Protein AF-0000000073462952 (afdb_homodimer)

Radius of gyration: 25.29 Å; Cα contacts (8 Å, |Δi|>4): 1232; chains: 2; bounding box: 55×72×60 Å

InterPro domains:
  IPR002347 Short-chain dehydrogenase/reductase SDR [PF00106] (3-152)
  IPR002347 Short-chain dehydrogenase/reductase SDR [PF00106] (192-238)
  IPR002347 Short-chain dehydrogenase/reductase SDR [PR00080] (93-104)
  IPR002347 Short-chain dehydrogenase/reductase SDR [PR00080] (138-146)
  IPR002347 Short-chain dehydrogenase/reductase SDR [PR00080] (196-215)
  IPR002347 Short-chain dehydrogenase/reductase SDR [PR00081] (3-20)
  IPR002347 Short-chain dehydrogenase/reductase SDR [PR00081] (93-104)
  IPR002347 Short-chain dehydrogenase/reductase SDR [PR00081] (132-148)
  IPR002347 Short-chain dehydrogenase/reductase SDR [PR00081] (196-215)
  IPR002347 Short-chain dehydrogenase/reductase SDR [PR00081] (219-236)
  IPR020904 Short-chain dehydrogenase/reductase, conserved site [PS00061] (183-211)
  IPR036291 NAD(P)-binding domain superfamily [SSF51735] (3-269)
  IPR045313 Carbonyl reductase [NADPH] 1-like [cd05324] (3-275)

Sequence (562 aa):
MVTALVSGGNRGLGYGIVRRLANEFPTSPLSTSSSDKLTIYLGSRDIAKGEAAKNSITSELAQDTLDRVSIEVRQLDTTSHESIVKLGSELKEGVDILINNAGIAMDGFDANVATQTVATNYYAVQDMIQNINVKDGGRIVNIASLTGVLKGFGDNVRDRFRNSETIADTDALMKEFQQVVADGSWKENGWKGVAYATSKSGVIAYTRALAKQYQQEGKNVHVVSCCPGYVNTDMTKGKGYKTLDQGAETPVLLALNKLDAKPGEFWSDKKVYDWENRSDSMVTALVSGGNRGLGYGIVRRLANEFPTSPLSTSSSDKLTIYLGSRDIAKGEAAKNSITSELAQDTLDRVSIEVRQLDTTSHESIVKLGSELKEGVDILINNAGIAMDGFDANVATQTVATNYYAVQDMIQNINVKDGGRIVNIASLTGVLKGFGDNVRDRFRNSETIADTDALMKEFQQVVADGSWKENGWKGVAYATSKSGVIAYTRALAKQYQQEGKNVHVVSCCPGYVNTDMTKGKGYKTLDQGAETPVLLALNKLDAKPGEFWSDKKVYDWENRSDS

Secondary structure (DSSP, 8-state):
-EEEEETTTTSHHHHHHHHHHHHHGGGSTT--STT--EEEEEEESSHHHHHHHHHHHHHHS-HHHHTTEEEEEEE--TT-HHHHHHHHHHTTT-EEEEEE------SS-SHHHHHHHHIIIIIHHHHHHHHSPEEEEEEEEEE--GGGSSBTB-HHHHHHHHT--SHHHHHHHHHHHHHHHHTT-TTTTT--S-HHHHHHHHHHHHHHHHHHHHHHHT---EEEEEE--SB-SGGGTT---B-HHHHHHHHHHHHTT-S-PPTT-EEETTEE--TT-----/-EEEEETTTTSHHHHHHHHHHHHHGGGSTT--STT--EEEEEEESSHHHHHHHHHHHHHHS-HHHHTTEEEEEEE--TT-HHHHHHHHHHTTT-EEEEEE------SS-SHHHHHHHHIIIIIHHHHHHHHSPEEEEEEEEEE--GGGSSBTB-HHHHHHHHH--SHHHHHHHHHHHHHHHHTT-TTTTT--S-HHHHHHHHHHHHHHHHHHHHHHHT---EEEEEE--SB-SGGGTT---B-HHHHHHHHHHHHTT-S-PPTT-EEETTEE--TT-----

Structure (mmCIF, N/CA/C/O backbone):
data_AF-0000000073462952-model_v1
#
loop_
_entity.id
_entity.type
_entity.pdbx_description
1 polymer 'Carbonyl reductase'
#
loop_
_atom_site.group_PDB
_atom_site.id
_atom_site.type_symbol
_atom_site.label_atom_id
_atom_site.label_alt_id
_atom_site.label_comp_id
_atom_site.label_asym_id
_atom_site.label_entity_id
_atom_site.label_seq_id
_atom_site.pdbx_PDB_ins_code
_atom_site.Cartn_x
_atom_site.Cartn_y
_atom_site.Cartn_z
_atom_site.occupancy
_atom_site.B_iso_or_equiv
_atom_site.auth_seq_id
_atom_site.auth_comp_id
_atom_site.auth_asym_id
_atom_site.auth_atom_id
_atom_site.pdbx_PDB_model_num
ATOM 1 N N . MET A 1 1 ? 15.82 -33.469 -7.074 1 91.94 1 MET A N 1
ATOM 2 C CA . MET A 1 1 ? 15.672 -32.25 -7.871 1 91.94 1 MET A CA 1
ATOM 3 C C . MET A 1 1 ? 14.344 -31.562 -7.578 1 91.94 1 MET A C 1
ATOM 5 O O . MET A 1 1 ? 13.289 -32.188 -7.629 1 91.94 1 MET A O 1
ATOM 9 N N . VAL A 1 2 ? 14.375 -30.344 -7.152 1 97.5 2 VAL A N 1
ATOM 10 C CA . VAL A 1 2 ? 13.195 -29.547 -6.887 1 97.5 2 VAL A CA 1
ATOM 11 C C . VAL A 1 2 ? 12.852 -28.703 -8.117 1 97.5 2 VAL A C 1
ATOM 13 O O . VAL A 1 2 ? 13.75 -28.172 -8.781 1 97.5 2 VAL A O 1
ATOM 16 N N . THR A 1 3 ? 11.562 -28.641 -8.492 1 98.75 3 THR A N 1
ATOM 17 C CA . THR A 1 3 ? 11.133 -27.859 -9.641 1 98.75 3 THR A CA 1
ATOM 18 C C . THR A 1 3 ? 10.109 -26.812 -9.227 1 98.75 3 THR A C 1
ATOM 20 O O . THR A 1 3 ? 9.258 -27.078 -8.375 1 98.75 3 THR A O 1
ATOM 23 N N . ALA A 1 4 ? 10.25 -25.578 -9.766 1 98.94 4 ALA A N 1
ATOM 24 C CA . ALA A 1 4 ? 9.32 -24.484 -9.523 1 98.94 4 ALA A CA 1
ATOM 25 C C . ALA A 1 4 ? 8.859 -23.844 -10.828 1 98.94 4 ALA A C 1
ATOM 27 O O . ALA A 1 4 ? 9.664 -23.656 -11.75 1 98.94 4 ALA A O 1
ATOM 28 N N . LEU A 1 5 ? 7.609 -23.609 -10.945 1 98.94 5 LEU A N 1
ATOM 29 C CA . LEU A 1 5 ? 7.062 -22.844 -12.062 1 98.94 5 LEU A CA 1
ATOM 30 C C . LEU A 1 5 ? 6.535 -21.5 -11.578 1 98.94 5 LEU A C 1
ATOM 32 O O . LEU A 1 5 ? 5.766 -21.438 -10.617 1 98.94 5 LEU A O 1
ATOM 36 N N . VAL A 1 6 ? 6.98 -20.438 -12.203 1 99 6 VAL A N 1
ATOM 37 C CA . VAL A 1 6 ? 6.508 -19.078 -11.93 1 99 6 VAL A CA 1
ATOM 38 C C . VAL A 1 6 ? 5.816 -18.516 -13.172 1 99 6 VAL A C 1
ATOM 40 O O . VAL A 1 6 ? 6.461 -18.297 -14.203 1 99 6 VAL A O 1
ATOM 43 N N . SER A 1 7 ? 4.5 -18.344 -13.125 1 98.94 7 SER A N 1
ATOM 44 C CA . SER A 1 7 ? 3.836 -17.672 -14.242 1 98.94 7 SER A CA 1
ATOM 45 C C . SER A 1 7 ? 4.184 -16.188 -14.281 1 98.94 7 SER A C 1
ATOM 47 O O . SER A 1 7 ? 4.312 -15.539 -13.242 1 98.94 7 SER A O 1
ATOM 49 N N . GLY A 1 8 ? 4.336 -15.711 -15.484 1 98.56 8 GLY A N 1
ATOM 50 C CA . GLY A 1 8 ? 4.723 -14.312 -15.617 1 98.56 8 GLY A CA 1
ATOM 51 C C . GLY A 1 8 ? 6.078 -14.008 -15.008 1 98.56 8 GLY A C 1
ATOM 52 O O . GLY A 1 8 ? 6.246 -12.992 -14.328 1 98.56 8 GLY A O 1
ATOM 53 N N . GLY A 1 9 ? 7.043 -14.844 -15.227 1 98.62 9 GLY A N 1
ATOM 54 C CA . GLY A 1 9 ? 8.32 -14.742 -14.531 1 98.62 9 GLY A CA 1
ATOM 55 C C . GLY A 1 9 ? 9.289 -13.789 -15.203 1 98.62 9 GLY A C 1
ATOM 56 O O . GLY A 1 9 ? 10.352 -13.492 -14.648 1 98.62 9 GLY A O 1
ATOM 57 N N . ASN A 1 10 ? 8.961 -13.172 -16.391 1 98.12 10 ASN A N 1
ATOM 58 C CA . ASN A 1 10 ? 9.938 -12.477 -17.234 1 98.12 10 ASN A CA 1
ATOM 59 C C . ASN A 1 10 ? 10.062 -11.008 -16.844 1 98.12 10 ASN A C 1
ATOM 61 O O . ASN A 1 10 ? 10.992 -10.32 -17.281 1 98.12 10 ASN A O 1
ATOM 65 N N . ARG A 1 11 ? 9.125 -10.492 -16.016 1 96.88 11 ARG A N 1
ATOM 66 C CA . ARG A 1 11 ? 9.195 -9.07 -15.695 1 96.88 11 ARG A CA 1
ATOM 67 C C . ARG A 1 11 ? 8.539 -8.781 -14.344 1 96.88 11 ARG A C 1
ATOM 69 O O . ARG A 1 11 ? 7.875 -9.648 -13.773 1 96.88 11 ARG A O 1
ATOM 76 N N . GLY A 1 12 ? 8.844 -7.586 -13.852 1 97.25 12 GLY A N 1
ATOM 77 C CA . GLY A 1 12 ? 8.195 -7.117 -12.641 1 97.25 12 GLY A CA 1
ATOM 78 C C . GLY A 1 12 ? 8.414 -8.039 -11.453 1 97.25 12 GLY A C 1
ATOM 79 O O . GLY A 1 12 ? 9.531 -8.484 -11.203 1 97.25 12 GLY A O 1
ATOM 80 N N . LEU A 1 13 ? 7.312 -8.203 -10.719 1 98.25 13 LEU A N 1
ATOM 81 C CA . LEU A 1 13 ? 7.375 -9.039 -9.523 1 98.25 13 LEU A CA 1
ATOM 82 C C . LEU A 1 13 ? 7.844 -10.445 -9.859 1 98.25 13 LEU A C 1
ATOM 84 O O . LEU A 1 13 ? 8.625 -11.047 -9.117 1 98.25 13 LEU A O 1
ATOM 88 N N . GLY A 1 14 ? 7.367 -11.008 -11.031 1 98.81 14 GLY A N 1
ATOM 89 C CA . GLY A 1 14 ? 7.777 -12.336 -11.445 1 98.81 14 GLY A CA 1
ATOM 90 C C . GLY A 1 14 ? 9.281 -12.477 -11.625 1 98.81 14 GLY A C 1
ATOM 91 O O . GLY A 1 14 ? 9.867 -13.477 -11.211 1 98.81 14 GLY A O 1
ATOM 92 N N . TYR A 1 15 ? 9.883 -11.492 -12.25 1 98.69 15 TYR A N 1
ATOM 93 C CA . TYR A 1 15 ? 11.336 -11.43 -12.383 1 98.69 15 TYR A CA 1
ATOM 94 C C . TYR A 1 15 ? 12.008 -11.5 -11.016 1 98.69 15 TYR A C 1
ATOM 96 O O . TYR A 1 15 ? 12.945 -12.281 -10.828 1 98.69 15 TYR A O 1
ATOM 104 N N . GLY A 1 16 ? 11.516 -10.703 -10.094 1 98.56 16 GLY A N 1
ATOM 105 C CA . GLY A 1 16 ? 12.055 -10.695 -8.742 1 98.56 16 GLY A CA 1
ATOM 106 C C . GLY A 1 16 ? 11.891 -12.023 -8.031 1 98.56 16 GLY A C 1
ATOM 107 O O . GLY A 1 16 ? 12.781 -12.453 -7.301 1 98.56 16 GLY A O 1
ATOM 108 N N . ILE A 1 17 ? 10.727 -12.648 -8.234 1 98.88 17 ILE A N 1
ATOM 109 C CA . ILE A 1 17 ? 10.453 -13.93 -7.598 1 98.88 17 ILE A CA 1
ATOM 110 C C . ILE A 1 17 ? 11.414 -14.992 -8.125 1 98.88 17 ILE A C 1
ATOM 112 O O . ILE A 1 17 ? 12 -15.75 -7.344 1 98.88 17 ILE A O 1
ATOM 116 N N . VAL A 1 18 ? 11.617 -15.023 -9.43 1 98.88 18 VAL A N 1
ATOM 117 C CA . VAL A 1 18 ? 12.539 -15.992 -10.016 1 98.88 18 VAL A CA 1
ATOM 118 C C . VAL A 1 18 ? 13.945 -15.773 -9.461 1 98.88 18 VAL A C 1
ATOM 120 O O . VAL A 1 18 ? 14.594 -16.719 -9.016 1 98.88 18 VAL A O 1
ATOM 123 N N . ARG A 1 19 ? 14.398 -14.531 -9.445 1 98.69 19 ARG A N 1
ATOM 124 C CA . ARG A 1 19 ? 15.734 -14.195 -8.953 1 98.69 19 ARG A CA 1
ATOM 125 C C . ARG A 1 19 ? 15.891 -14.57 -7.488 1 98.69 19 ARG A C 1
ATOM 127 O O . ARG A 1 19 ? 16.891 -15.164 -7.098 1 98.69 19 ARG A O 1
ATOM 134 N N . ARG A 1 20 ? 14.906 -14.242 -6.699 1 98.56 20 ARG A N 1
ATOM 135 C CA . ARG A 1 20 ? 15.008 -14.5 -5.27 1 98.56 20 ARG A CA 1
ATOM 136 C C . ARG A 1 20 ? 14.891 -15.992 -4.969 1 98.56 20 ARG A C 1
ATOM 138 O O . ARG A 1 20 ? 15.531 -16.5 -4.047 1 98.56 20 ARG A O 1
ATOM 145 N N . LEU A 1 21 ? 14.062 -16.719 -5.715 1 98.75 21 LEU A N 1
ATOM 146 C CA . LEU A 1 21 ? 14 -18.172 -5.59 1 98.75 21 LEU A CA 1
ATOM 147 C C . LEU A 1 21 ? 15.391 -18.797 -5.77 1 98.75 21 LEU A C 1
ATOM 149 O O . LEU A 1 21 ? 15.805 -19.641 -4.973 1 98.75 21 LEU A O 1
ATOM 153 N N . ALA A 1 22 ? 16.031 -18.344 -6.797 1 98.56 22 ALA A N 1
ATOM 154 C CA . ALA A 1 22 ? 17.375 -18.859 -7.094 1 98.56 22 ALA A CA 1
ATOM 155 C C . ALA A 1 22 ? 18.328 -18.594 -5.938 1 98.56 22 ALA A C 1
ATOM 157 O O . ALA A 1 22 ? 19.062 -19.5 -5.512 1 98.56 22 ALA A O 1
ATOM 158 N N . ASN A 1 23 ? 18.281 -17.422 -5.402 1 97.88 23 ASN A N 1
ATOM 159 C CA . ASN A 1 23 ? 19.234 -17.016 -4.371 1 97.88 23 ASN A CA 1
ATOM 160 C C . ASN A 1 23 ? 18.938 -17.688 -3.035 1 97.88 23 ASN A C 1
ATOM 162 O O . ASN A 1 23 ? 19.844 -17.984 -2.262 1 97.88 23 ASN A O 1
ATOM 166 N N . GLU A 1 24 ? 17.688 -17.953 -2.775 1 97.62 24 GLU A N 1
ATOM 167 C CA . GLU A 1 24 ? 17.312 -18.391 -1.434 1 97.62 24 GLU A CA 1
ATOM 168 C C . GLU A 1 24 ? 17.234 -19.906 -1.35 1 97.62 24 GLU A C 1
ATOM 170 O O . GLU A 1 24 ? 17.281 -20.484 -0.258 1 97.62 24 GLU A O 1
ATOM 175 N N . PHE A 1 25 ? 17.156 -20.625 -2.441 1 98.12 25 PHE A N 1
ATOM 176 C CA . PHE A 1 25 ? 16.938 -22.078 -2.479 1 98.12 25 PHE A CA 1
ATOM 177 C C . PHE A 1 25 ? 18.047 -22.797 -1.721 1 98.12 25 PHE A C 1
ATOM 179 O O . PHE A 1 25 ? 17.766 -23.656 -0.879 1 98.12 25 PHE A O 1
ATOM 186 N N . PRO A 1 26 ? 19.344 -22.406 -1.86 1 95.06 26 PRO A N 1
ATOM 187 C CA . PRO A 1 26 ? 20.406 -23.219 -1.257 1 95.06 26 PRO A CA 1
ATOM 188 C C . PRO A 1 26 ? 20.328 -23.25 0.267 1 95.06 26 PRO A C 1
ATOM 190 O O . PRO A 1 26 ? 20.828 -24.188 0.891 1 95.06 26 PRO A O 1
ATOM 193 N N . THR A 1 27 ? 19.703 -22.281 0.87 1 94.44 27 THR A N 1
ATOM 194 C CA . THR A 1 27 ? 19.625 -22.234 2.326 1 94.44 27 THR A CA 1
ATOM 195 C C . THR A 1 27 ? 18.234 -22.578 2.814 1 94.44 27 THR A C 1
ATOM 197 O O . THR A 1 27 ? 17.922 -22.422 3.998 1 94.44 27 THR A O 1
ATOM 200 N N . SER A 1 28 ? 17.391 -23.031 1.919 1 97 28 SER A N 1
ATOM 201 C CA . SER A 1 28 ? 16 -23.328 2.275 1 97 28 SER A CA 1
ATOM 202 C C . SER A 1 28 ? 15.867 -24.766 2.799 1 97 28 SER A C 1
ATOM 204 O O . SER A 1 28 ? 16.766 -25.578 2.619 1 97 28 SER A O 1
ATOM 206 N N . PRO A 1 29 ? 14.711 -25.016 3.465 1 96.38 29 PRO A N 1
ATOM 207 C CA . PRO A 1 29 ? 14.461 -26.359 3.957 1 96.38 29 PRO A CA 1
ATOM 208 C C . PRO A 1 29 ? 14.312 -27.391 2.83 1 96.38 29 PRO A C 1
ATOM 210 O O . PRO A 1 29 ? 14.344 -28.594 3.078 1 96.38 29 PRO A O 1
ATOM 213 N N . LEU A 1 30 ? 14.172 -27.016 1.587 1 96.12 30 LEU A N 1
ATOM 214 C CA . LEU A 1 30 ? 14 -27.922 0.459 1 96.12 30 LEU A CA 1
ATOM 215 C C . LEU A 1 30 ? 15.352 -28.422 -0.046 1 96.12 30 LEU A C 1
ATOM 217 O O . LEU A 1 30 ? 15.414 -29.375 -0.813 1 96.12 30 LEU A O 1
ATOM 221 N N . SER A 1 31 ? 16.328 -27.641 0.358 1 94.56 31 SER A N 1
ATOM 222 C CA . SER A 1 31 ? 17.703 -28.062 0.076 1 94.56 31 SER A CA 1
ATOM 223 C C . SER A 1 31 ? 18.312 -28.812 1.263 1 94.56 31 SER A C 1
ATOM 225 O O . SER A 1 31 ? 18.891 -28.188 2.154 1 94.56 31 SER A O 1
ATOM 227 N N . THR A 1 32 ? 18.281 -30.109 1.208 1 91.44 32 THR A N 1
ATOM 228 C CA . THR A 1 32 ? 18.703 -30.906 2.355 1 91.44 32 THR A CA 1
ATOM 229 C C . THR A 1 32 ? 20.172 -31.312 2.225 1 91.44 32 THR A C 1
ATOM 231 O O . THR A 1 32 ? 20.781 -31.766 3.191 1 91.44 32 THR A O 1
ATOM 234 N N . SER A 1 33 ? 20.734 -31.172 1.037 1 91.81 33 SER A N 1
ATOM 235 C CA . SER A 1 33 ? 22.156 -31.438 0.787 1 91.81 33 SER A CA 1
ATOM 236 C C . SER A 1 33 ? 22.703 -30.547 -0.325 1 91.81 33 SER A C 1
ATOM 238 O O . SER A 1 33 ? 21.922 -29.953 -1.075 1 91.81 33 SER A O 1
ATOM 240 N N . SER A 1 34 ? 23.922 -30.516 -0.391 1 90.44 34 SER A N 1
ATOM 241 C CA . SER A 1 34 ? 24.578 -29.688 -1.398 1 90.44 34 SER A CA 1
ATOM 242 C C . SER A 1 34 ? 24.328 -30.219 -2.803 1 90.44 34 SER A C 1
ATOM 244 O O . SER A 1 34 ? 24.578 -29.531 -3.793 1 90.44 34 SER A O 1
ATOM 246 N N . SER A 1 35 ? 23.844 -31.391 -2.879 1 93.25 35 SER A N 1
ATOM 247 C CA . SER A 1 35 ? 23.609 -32 -4.176 1 93.25 35 SER A CA 1
ATOM 248 C C . SER A 1 35 ? 22.219 -31.688 -4.695 1 93.25 35 SER A C 1
ATOM 250 O O . SER A 1 35 ? 21.922 -31.906 -5.871 1 93.25 35 SER A O 1
ATOM 252 N N . ASP A 1 36 ? 21.344 -31.188 -3.74 1 96.12 36 ASP A N 1
ATOM 253 C CA . ASP A 1 36 ? 20 -30.828 -4.18 1 96.12 36 ASP A CA 1
ATOM 254 C C . ASP A 1 36 ? 20.031 -29.656 -5.148 1 96.12 36 ASP A C 1
ATOM 256 O O . ASP A 1 36 ? 20.781 -28.703 -4.953 1 96.12 36 ASP A O 1
ATOM 260 N N . LYS A 1 37 ? 19.266 -29.766 -6.215 1 97.94 37 LYS A N 1
ATOM 261 C CA . LYS A 1 37 ? 19.219 -28.719 -7.238 1 97.94 37 LYS A CA 1
ATOM 262 C C . LYS A 1 37 ? 17.797 -28.203 -7.445 1 97.94 37 LYS A C 1
ATOM 264 O O . LYS A 1 37 ? 16.828 -28.875 -7.094 1 97.94 37 LYS A O 1
ATOM 269 N N . LEU A 1 38 ? 17.734 -26.969 -7.945 1 98.62 38 LEU A N 1
ATOM 270 C CA . LEU A 1 38 ? 16.453 -26.344 -8.281 1 98.62 38 LEU A CA 1
ATOM 271 C C . LEU A 1 38 ? 16.406 -25.984 -9.766 1 98.62 38 LEU A C 1
ATOM 273 O O . LEU A 1 38 ? 17.344 -25.359 -10.289 1 98.62 38 LEU A O 1
ATOM 277 N N . THR A 1 39 ? 15.391 -26.469 -10.43 1 98.75 39 THR A N 1
ATOM 278 C CA . THR A 1 39 ? 15.062 -25.953 -11.75 1 98.75 39 THR A CA 1
ATOM 279 C C . THR A 1 39 ? 13.844 -25.031 -11.688 1 98.75 39 THR A C 1
ATOM 281 O O . THR A 1 39 ? 12.781 -25.438 -11.211 1 98.75 39 THR A O 1
ATOM 284 N N . ILE A 1 40 ? 14.039 -23.781 -12.102 1 98.94 40 ILE A N 1
ATOM 285 C CA . ILE A 1 40 ? 12.945 -22.812 -12.156 1 98.94 40 ILE A CA 1
ATOM 286 C C . ILE A 1 40 ? 12.445 -22.688 -13.594 1 98.94 40 ILE A C 1
ATOM 288 O O . ILE A 1 40 ? 13.195 -22.281 -14.484 1 98.94 40 ILE A O 1
ATOM 292 N N . TYR A 1 41 ? 11.242 -23.109 -13.789 1 98.94 41 TYR A N 1
ATOM 293 C CA . TYR A 1 41 ? 10.57 -22.828 -15.055 1 98.94 41 TYR A CA 1
ATOM 294 C C . TYR A 1 41 ? 9.992 -21.406 -15.055 1 98.94 41 TYR A C 1
ATOM 296 O O . TYR A 1 41 ? 9.031 -21.125 -14.336 1 98.94 41 TYR A O 1
ATOM 304 N N . LEU A 1 42 ? 10.609 -20.547 -15.844 1 98.94 42 LEU A N 1
ATOM 305 C CA . LEU A 1 42 ? 10.172 -19.172 -16.031 1 98.94 42 LEU A CA 1
ATOM 306 C C . LEU A 1 42 ? 9.117 -19.078 -17.125 1 98.94 42 LEU A C 1
ATOM 308 O O . LEU A 1 42 ? 9.438 -19.203 -18.312 1 98.94 42 LEU A O 1
ATOM 312 N N . GLY A 1 43 ? 7.844 -18.969 -16.75 1 98.88 43 GLY A N 1
ATOM 313 C CA . GLY A 1 43 ? 6.762 -18.859 -17.703 1 98.88 43 GLY A CA 1
ATOM 314 C C . GLY A 1 43 ? 6.645 -17.469 -18.328 1 98.88 43 GLY A C 1
ATOM 315 O O . GLY A 1 43 ? 6.594 -16.469 -17.609 1 98.88 43 GLY A O 1
ATOM 316 N N . SER A 1 44 ? 6.586 -17.391 -19.562 1 98.75 44 SER A N 1
ATOM 317 C CA . SER A 1 44 ? 6.457 -16.141 -20.297 1 98.75 44 SER A CA 1
ATOM 318 C C . SER A 1 44 ? 5.648 -16.328 -21.578 1 98.75 44 SER A C 1
ATOM 320 O O . SER A 1 44 ? 5.836 -17.312 -22.297 1 98.75 44 SER A O 1
ATOM 322 N N . ARG A 1 45 ? 4.711 -15.422 -21.844 1 97 45 ARG A N 1
ATOM 323 C CA . ARG A 1 45 ? 3.951 -15.461 -23.094 1 97 45 ARG A CA 1
ATOM 324 C C . ARG A 1 45 ? 4.867 -15.305 -24.297 1 97 45 ARG A C 1
ATOM 326 O O . ARG A 1 45 ? 4.645 -15.938 -25.344 1 97 45 ARG A O 1
ATOM 333 N N . ASP A 1 46 ? 5.852 -14.438 -24.125 1 97.75 46 ASP A N 1
ATOM 334 C CA . ASP A 1 46 ? 6.859 -14.164 -25.156 1 97.75 46 ASP A CA 1
ATOM 335 C C . ASP A 1 46 ? 8.188 -14.836 -24.812 1 97.75 46 ASP A C 1
ATOM 337 O O . ASP A 1 46 ? 8.859 -14.438 -23.859 1 97.75 46 ASP A O 1
ATOM 341 N N . ILE A 1 47 ? 8.586 -15.789 -25.656 1 98.25 47 ILE A N 1
ATOM 342 C CA . ILE A 1 47 ? 9.766 -16.594 -25.359 1 98.25 47 ILE A CA 1
ATOM 343 C C . ILE A 1 47 ? 11.016 -15.719 -25.375 1 98.25 47 ILE A C 1
ATOM 345 O O . ILE A 1 47 ? 11.906 -15.875 -24.547 1 98.25 47 ILE A O 1
ATOM 349 N N . ALA A 1 48 ? 11.094 -14.797 -26.297 1 98.56 48 ALA A N 1
ATOM 350 C CA . ALA A 1 48 ? 12.266 -13.93 -26.406 1 98.56 48 ALA A CA 1
ATOM 351 C C . ALA A 1 48 ? 12.43 -13.078 -25.156 1 98.56 48 ALA A C 1
ATOM 353 O O . ALA A 1 48 ? 13.547 -12.898 -24.656 1 98.56 48 ALA A O 1
ATOM 354 N N . LYS A 1 49 ? 11.336 -12.555 -24.641 1 98.5 49 LYS A N 1
ATOM 355 C CA . LYS A 1 49 ? 11.375 -11.781 -23.406 1 98.5 49 LYS A CA 1
ATOM 356 C C . LYS A 1 49 ? 11.766 -12.664 -22.219 1 98.5 49 LYS A C 1
ATOM 358 O O . LYS A 1 49 ? 12.477 -12.219 -21.328 1 98.5 49 LYS A O 1
ATOM 363 N N . GLY A 1 50 ? 11.242 -13.898 -22.234 1 98.81 50 GLY A N 1
ATOM 364 C CA . GLY A 1 50 ? 11.633 -14.852 -21.203 1 98.81 50 GLY A CA 1
ATOM 365 C C . GLY A 1 50 ? 13.117 -15.148 -21.203 1 98.81 50 GLY A C 1
ATOM 366 O O . GLY A 1 50 ? 13.75 -15.172 -20.141 1 98.81 50 GLY A O 1
ATOM 367 N N . GLU A 1 51 ? 13.641 -15.328 -22.391 1 98.81 51 GLU A N 1
ATOM 368 C CA . GLU A 1 51 ? 15.062 -15.633 -22.5 1 98.81 51 GLU A CA 1
ATOM 369 C C . GLU A 1 51 ? 15.922 -14.445 -22.078 1 98.81 51 GLU A C 1
ATOM 371 O O . GLU A 1 51 ? 16.969 -14.625 -21.438 1 98.81 51 GLU A O 1
ATOM 376 N N . ALA A 1 52 ? 15.5 -13.289 -22.438 1 98.81 52 ALA A N 1
ATOM 377 C CA . ALA A 1 52 ? 16.219 -12.086 -22.016 1 98.81 52 ALA A CA 1
ATOM 378 C C . ALA A 1 52 ? 16.234 -11.977 -20.484 1 98.81 52 ALA A C 1
ATOM 380 O O . ALA A 1 52 ? 17.25 -11.641 -19.891 1 98.81 52 ALA A O 1
ATOM 381 N N . ALA A 1 53 ? 15.07 -12.227 -19.859 1 98.75 53 ALA A N 1
ATOM 382 C CA . ALA A 1 53 ? 14.977 -12.195 -18.406 1 98.75 53 ALA A CA 1
ATOM 383 C C . ALA A 1 53 ? 15.891 -13.25 -17.781 1 98.75 53 ALA A C 1
ATOM 385 O O . ALA A 1 53 ? 16.625 -12.961 -16.828 1 98.75 53 ALA A O 1
ATOM 386 N N . LYS A 1 54 ? 15.812 -14.469 -18.312 1 98.81 54 LYS A N 1
ATOM 387 C CA . LYS A 1 54 ? 16.688 -15.539 -17.844 1 98.81 54 LYS A CA 1
ATOM 388 C C . LYS A 1 54 ? 18.156 -15.117 -17.891 1 98.81 54 LYS A C 1
ATOM 390 O O . LYS A 1 54 ? 18.875 -15.281 -16.906 1 98.81 54 LYS A O 1
ATOM 395 N N . ASN A 1 55 ? 18.562 -14.562 -19 1 98.69 55 ASN A N 1
ATOM 396 C CA . ASN A 1 55 ? 19.953 -14.141 -19.156 1 98.69 55 ASN A CA 1
ATOM 397 C C . ASN A 1 55 ? 20.328 -13.055 -18.156 1 98.69 55 ASN A C 1
ATOM 399 O O . ASN A 1 55 ? 21.406 -13.102 -17.562 1 98.69 55 ASN A O 1
ATOM 403 N N . SER A 1 56 ? 19.438 -12.102 -18 1 98.5 56 SER A N 1
ATOM 404 C CA . SER A 1 56 ? 19.688 -11.031 -17.031 1 98.5 56 SER A CA 1
ATOM 405 C C . SER A 1 56 ? 19.812 -11.57 -15.617 1 98.5 56 SER A C 1
ATOM 407 O O . SER A 1 56 ? 20.766 -11.242 -14.906 1 98.5 56 SER A O 1
ATOM 409 N N . ILE A 1 57 ? 18.906 -12.453 -15.203 1 98.5 57 ILE A N 1
ATOM 410 C CA . ILE A 1 57 ? 18.906 -13.008 -13.852 1 98.5 57 ILE A CA 1
ATOM 411 C C . ILE A 1 57 ? 20.172 -13.844 -13.641 1 98.5 57 ILE A C 1
ATOM 413 O O . ILE A 1 57 ? 20.844 -13.703 -12.617 1 98.5 57 ILE A O 1
ATOM 417 N N . THR A 1 58 ? 20.469 -14.664 -14.609 1 98 58 THR A N 1
ATOM 418 C CA . THR A 1 58 ? 21.625 -15.547 -14.484 1 98 58 THR A CA 1
ATOM 419 C C . THR A 1 58 ? 22.906 -14.734 -14.336 1 98 58 THR A C 1
ATOM 421 O O . THR A 1 58 ? 23.812 -15.133 -13.609 1 98 58 THR A O 1
ATOM 424 N N . SER A 1 59 ? 23 -13.602 -15.023 1 97.81 59 SER A N 1
ATOM 425 C CA . SER A 1 59 ? 24.172 -12.75 -14.953 1 97.81 59 SER A CA 1
ATOM 426 C C . SER A 1 59 ? 24.312 -12.109 -13.578 1 97.81 59 SER A C 1
ATOM 428 O O . SER A 1 59 ? 25.406 -11.68 -13.195 1 97.81 59 SER A O 1
ATOM 430 N N . GLU A 1 60 ? 23.219 -12.023 -12.812 1 95.44 60 GLU A N 1
ATOM 431 C CA . GLU A 1 60 ? 23.203 -11.391 -11.492 1 95.44 60 GLU A CA 1
ATOM 432 C C . GLU A 1 60 ? 23.516 -12.398 -10.391 1 95.44 60 GLU A C 1
ATOM 434 O O . GLU A 1 60 ? 23.781 -12.016 -9.25 1 95.44 60 GLU A O 1
ATOM 439 N N . LEU A 1 61 ? 23.469 -13.719 -10.68 1 97.06 61 LEU A N 1
ATOM 440 C CA . LEU A 1 61 ? 23.594 -14.766 -9.672 1 97.06 61 LEU A CA 1
ATOM 441 C C . LEU A 1 61 ? 25.047 -15.141 -9.438 1 97.06 61 LEU A C 1
ATOM 443 O O . LEU A 1 61 ? 25.844 -15.148 -10.383 1 97.06 61 LEU A O 1
ATOM 447 N N . ALA A 1 62 ? 25.391 -15.406 -8.242 1 96.44 62 ALA A N 1
ATOM 448 C CA . ALA A 1 62 ? 26.719 -15.898 -7.898 1 96.44 62 ALA A CA 1
ATOM 449 C C . ALA A 1 62 ? 26.953 -17.297 -8.477 1 96.44 62 ALA A C 1
ATOM 451 O O . ALA A 1 62 ? 26.016 -18.047 -8.719 1 96.44 62 ALA A O 1
ATOM 452 N N . GLN A 1 63 ? 28.203 -17.688 -8.641 1 95.69 63 GLN A N 1
ATOM 453 C CA . GLN A 1 63 ? 28.578 -18.969 -9.234 1 95.69 63 GLN A CA 1
ATOM 454 C C . GLN A 1 63 ? 28.078 -20.141 -8.391 1 95.69 63 GLN A C 1
ATOM 456 O O . GLN A 1 63 ? 27.609 -21.141 -8.938 1 95.69 63 GLN A O 1
ATOM 461 N N . ASP A 1 64 ? 28.156 -20.016 -7.121 1 94.81 64 ASP A N 1
ATOM 462 C CA . ASP A 1 64 ? 27.703 -21.094 -6.25 1 94.81 64 ASP A CA 1
ATOM 463 C C . ASP A 1 64 ? 26.203 -21.344 -6.422 1 94.81 64 ASP A C 1
ATOM 465 O O . ASP A 1 64 ? 25.75 -22.484 -6.305 1 94.81 64 ASP A O 1
ATOM 469 N N . THR A 1 65 ? 25.453 -20.266 -6.711 1 95.94 65 THR A N 1
ATOM 470 C CA . THR A 1 65 ? 24.031 -20.406 -6.984 1 95.94 65 THR A CA 1
ATOM 471 C C . THR A 1 65 ? 23.797 -21.062 -8.336 1 95.94 65 THR A C 1
ATOM 473 O O . THR A 1 65 ? 22.953 -21.953 -8.461 1 95.94 65 THR A O 1
ATOM 476 N N . LEU A 1 66 ? 24.609 -20.672 -9.289 1 95.81 66 LEU A N 1
ATOM 477 C CA . LEU A 1 66 ? 24.469 -21.188 -10.648 1 95.81 66 LEU A CA 1
ATOM 478 C C . LEU A 1 66 ? 24.766 -22.672 -10.695 1 95.81 66 LEU A C 1
ATOM 480 O O . LEU A 1 66 ? 24.25 -23.391 -11.555 1 95.81 66 LEU A O 1
ATOM 484 N N . ASP A 1 67 ? 25.516 -23.141 -9.734 1 95.62 67 ASP A N 1
ATOM 485 C CA . ASP A 1 67 ? 25.859 -24.562 -9.664 1 95.62 67 ASP A CA 1
ATOM 486 C C . ASP A 1 67 ? 24.672 -25.375 -9.156 1 95.62 67 ASP A C 1
ATOM 488 O O . ASP A 1 67 ? 24.609 -26.594 -9.383 1 95.62 67 ASP A O 1
ATOM 492 N N . ARG A 1 68 ? 23.75 -24.703 -8.523 1 96.81 68 ARG A N 1
ATOM 493 C CA . ARG A 1 68 ? 22.672 -25.422 -7.836 1 96.81 68 ARG A CA 1
ATOM 494 C C . ARG A 1 68 ? 21.312 -25.125 -8.469 1 96.81 68 ARG A C 1
ATOM 496 O O . ARG A 1 68 ? 20.344 -25.844 -8.258 1 96.81 68 ARG A O 1
ATOM 503 N N . VAL A 1 69 ? 21.25 -24.062 -9.281 1 98 69 VAL A N 1
ATOM 504 C CA . VAL A 1 69 ? 19.969 -23.578 -9.773 1 98 69 VAL A CA 1
ATOM 505 C C . VAL A 1 69 ? 20.016 -23.406 -11.289 1 98 69 VAL A C 1
ATOM 507 O O . VAL A 1 69 ? 20.984 -22.844 -11.82 1 98 69 VAL A O 1
ATOM 510 N N . SER A 1 70 ? 19.062 -23.922 -11.984 1 98.19 70 SER A N 1
ATOM 511 C CA . SER A 1 70 ? 18.875 -23.688 -13.414 1 98.19 70 SER A CA 1
ATOM 512 C C . SER A 1 70 ? 17.547 -22.984 -13.688 1 98.19 70 SER A C 1
ATOM 514 O O . SER A 1 70 ? 16.547 -23.219 -13.008 1 98.19 70 SER A O 1
ATOM 516 N N . ILE A 1 71 ? 17.562 -22.078 -14.609 1 98.81 71 ILE A N 1
ATOM 517 C CA . ILE A 1 71 ? 16.375 -21.391 -15.062 1 98.81 71 ILE A CA 1
ATOM 518 C C . ILE A 1 71 ? 16.062 -21.766 -16.5 1 98.81 71 ILE A C 1
ATOM 520 O O . ILE A 1 71 ? 16.938 -21.719 -17.375 1 98.81 71 ILE A O 1
ATOM 524 N N . GLU A 1 72 ? 14.883 -22.234 -16.766 1 98.81 72 GLU A N 1
ATOM 525 C CA . GLU A 1 72 ? 14.422 -22.609 -18.109 1 98.81 72 GLU A CA 1
ATOM 526 C C . GLU A 1 72 ? 13.18 -21.797 -18.484 1 98.81 72 GLU A C 1
ATOM 528 O O . GLU A 1 72 ? 12.227 -21.703 -17.703 1 98.81 72 GLU A O 1
ATOM 533 N N . VAL A 1 73 ? 13.18 -21.25 -19.688 1 98.88 73 VAL A N 1
ATOM 534 C CA . VAL A 1 73 ? 12.023 -20.484 -20.156 1 98.88 73 VAL A CA 1
ATOM 535 C C . VAL A 1 73 ? 10.984 -21.438 -20.734 1 98.88 73 VAL A C 1
ATOM 537 O O . VAL A 1 73 ? 11.32 -22.359 -21.484 1 98.88 73 VAL A O 1
ATOM 540 N N . ARG A 1 74 ? 9.797 -21.297 -20.312 1 98.88 74 ARG A N 1
ATOM 541 C CA . ARG A 1 74 ? 8.664 -22.031 -20.859 1 98.88 74 ARG A CA 1
ATOM 542 C C . ARG A 1 74 ? 7.605 -21.062 -21.406 1 98.88 74 ARG A C 1
ATOM 544 O O . ARG A 1 74 ? 7.297 -20.047 -20.781 1 98.88 74 ARG A O 1
ATOM 551 N N . GLN A 1 75 ? 7.105 -21.344 -22.578 1 98.62 75 GLN A N 1
ATOM 552 C CA . GLN A 1 75 ? 5.988 -20.562 -23.094 1 98.62 75 GLN A CA 1
ATOM 553 C C . GLN A 1 75 ? 4.73 -20.781 -22.25 1 98.62 75 GLN A C 1
ATOM 555 O O . GLN A 1 75 ? 4.305 -21.922 -22.062 1 98.62 75 GLN A O 1
ATOM 560 N N . LEU A 1 76 ? 4.199 -19.734 -21.766 1 98.88 76 LEU A N 1
ATOM 561 C CA . LEU A 1 76 ? 3.01 -19.812 -20.922 1 98.88 76 LEU A CA 1
ATOM 562 C C . LEU A 1 76 ? 2.199 -18.531 -21 1 98.88 76 LEU A C 1
ATOM 564 O O . LEU A 1 76 ? 2.67 -17.469 -20.609 1 98.88 76 LEU A O 1
ATOM 568 N N . ASP A 1 77 ? 1.059 -18.594 -21.641 1 98.62 77 ASP A N 1
ATOM 569 C CA . ASP A 1 77 ? 0.015 -17.578 -21.609 1 98.62 77 ASP A CA 1
ATOM 570 C C . ASP A 1 77 ? -1.136 -18 -20.703 1 98.62 77 ASP A C 1
ATOM 572 O O . ASP A 1 77 ? -1.958 -18.828 -21.078 1 98.62 77 ASP A O 1
ATOM 576 N N . THR A 1 78 ? -1.176 -17.375 -19.5 1 98.56 78 THR A N 1
ATOM 577 C CA . THR A 1 78 ? -2.143 -17.828 -18.516 1 98.56 78 THR A CA 1
ATOM 578 C C . THR A 1 78 ? -3.566 -17.484 -18.938 1 98.56 78 THR A C 1
ATOM 580 O O . THR A 1 78 ? -4.535 -17.984 -18.359 1 98.56 78 THR A O 1
ATOM 583 N N . THR A 1 79 ? -3.727 -16.672 -19.984 1 97.5 79 THR A N 1
ATOM 584 C CA . THR A 1 79 ? -5.059 -16.344 -20.469 1 97.5 79 THR A CA 1
ATOM 585 C C . THR A 1 79 ? -5.492 -17.297 -21.578 1 97.5 79 THR A C 1
ATOM 587 O O . THR A 1 79 ? -6.59 -17.172 -22.125 1 97.5 79 THR A O 1
ATOM 590 N N . SER A 1 80 ? -4.648 -18.25 -21.906 1 98.44 80 SER A N 1
ATOM 591 C CA . SER A 1 80 ? -4.934 -19.281 -22.906 1 98.44 80 SER A CA 1
ATOM 592 C C . SER A 1 80 ? -4.961 -20.672 -22.266 1 98.44 80 SER A C 1
ATOM 594 O O . SER A 1 80 ? -3.92 -21.188 -21.875 1 98.44 80 SER A O 1
ATOM 596 N N . HIS A 1 81 ? -6.113 -21.281 -22.281 1 98.5 81 HIS A N 1
ATOM 597 C CA . HIS A 1 81 ? -6.246 -22.641 -21.781 1 98.5 81 HIS A CA 1
ATOM 598 C C . HIS A 1 81 ? -5.332 -23.594 -22.531 1 98.5 81 HIS A C 1
ATOM 600 O O . HIS A 1 81 ? -4.688 -24.453 -21.906 1 98.5 81 HIS A O 1
ATOM 606 N N . GLU A 1 82 ? -5.254 -23.406 -23.781 1 98.56 82 GLU A N 1
ATOM 607 C CA . GLU A 1 82 ? -4.414 -24.266 -24.609 1 98.56 82 GLU A CA 1
ATOM 608 C C . GLU A 1 82 ? -2.945 -24.156 -24.203 1 98.56 82 GLU A C 1
ATOM 610 O O . GLU A 1 82 ? -2.236 -25.156 -24.141 1 98.56 82 GLU A O 1
ATOM 615 N N . SER A 1 83 ? -2.529 -22.922 -23.984 1 98.75 83 SER A N 1
ATOM 616 C CA . SER A 1 83 ? -1.151 -22.688 -23.562 1 98.75 83 SER A CA 1
ATOM 617 C C . SER A 1 83 ? -0.857 -23.391 -22.234 1 98.75 83 SER A C 1
ATOM 619 O O . SER A 1 83 ? 0.184 -24.031 -22.078 1 98.75 83 SER A O 1
ATOM 621 N N . ILE A 1 84 ? -1.761 -23.328 -21.281 1 98.88 84 ILE A N 1
ATOM 622 C CA . ILE A 1 84 ? -1.603 -23.906 -19.953 1 98.88 84 ILE A CA 1
ATOM 623 C C . ILE A 1 84 ? -1.562 -25.438 -20.062 1 98.88 84 ILE A C 1
ATOM 625 O O . ILE A 1 84 ? -0.67 -26.078 -19.5 1 98.88 84 ILE A O 1
ATOM 629 N N . VAL A 1 85 ? -2.453 -25.969 -20.844 1 98.69 85 VAL A N 1
ATOM 630 C CA . VAL A 1 85 ? -2.545 -27.422 -21 1 98.69 85 VAL A CA 1
ATOM 631 C C . VAL A 1 85 ? -1.281 -27.953 -21.672 1 98.69 85 VAL A C 1
ATOM 633 O O . VAL A 1 85 ? -0.742 -28.984 -21.281 1 98.69 85 VAL A O 1
ATOM 636 N N . LYS A 1 86 ? -0.86 -27.266 -22.672 1 98.69 86 LYS A N 1
ATOM 637 C CA . LYS A 1 86 ? 0.358 -27.672 -23.359 1 98.69 86 LYS A CA 1
ATOM 638 C C . LYS A 1 86 ? 1.544 -27.734 -22.406 1 98.69 86 LYS A C 1
ATOM 640 O O . LYS A 1 86 ? 2.287 -28.719 -22.391 1 98.69 86 LYS A O 1
ATOM 645 N N . LEU A 1 87 ? 1.72 -26.719 -21.625 1 98.81 87 LEU A N 1
ATOM 646 C CA . LEU A 1 87 ? 2.828 -26.719 -20.672 1 98.81 87 LEU A CA 1
ATOM 647 C C . LEU A 1 87 ? 2.654 -27.828 -19.641 1 98.81 87 LEU A C 1
ATOM 649 O O . LEU A 1 87 ? 3.629 -28.484 -19.25 1 98.81 87 LEU A O 1
ATOM 653 N N . GLY A 1 88 ? 1.408 -28.016 -19.172 1 98.62 88 GLY A N 1
ATOM 654 C CA . GLY A 1 88 ? 1.143 -29.125 -18.266 1 98.62 88 GLY A CA 1
ATOM 655 C C . GLY A 1 88 ? 1.574 -30.469 -18.828 1 98.62 88 GLY A C 1
ATOM 656 O O . GLY A 1 88 ? 2.119 -31.297 -18.094 1 98.62 88 GLY A O 1
ATOM 657 N N . SER A 1 89 ? 1.36 -30.609 -20.094 1 98.19 89 SER A N 1
ATOM 658 C CA . SER A 1 89 ? 1.741 -31.844 -20.75 1 98.19 89 SER A CA 1
ATOM 659 C C . SER A 1 89 ? 3.256 -31.984 -20.859 1 98.19 89 SER A C 1
ATOM 661 O O . SER A 1 89 ? 3.793 -33.094 -20.812 1 98.19 89 SER A O 1
ATOM 663 N N . GLU A 1 90 ? 3.914 -30.891 -21.016 1 98.19 90 GLU A N 1
ATOM 664 C CA . GLU A 1 90 ? 5.371 -30.875 -21.062 1 98.19 90 GLU A CA 1
ATOM 665 C C . GLU A 1 90 ? 5.98 -31.172 -19.703 1 98.19 90 GLU A C 1
ATOM 667 O O . GLU A 1 90 ? 7.066 -31.75 -19.609 1 98.19 90 GLU A O 1
ATOM 672 N N . LEU A 1 91 ? 5.281 -30.734 -18.672 1 98.12 91 LEU A N 1
ATOM 673 C CA . LEU A 1 91 ? 5.719 -30.969 -17.297 1 98.12 91 LEU A CA 1
ATOM 674 C C . LEU A 1 91 ? 4.934 -32.125 -16.656 1 98.12 91 LEU A C 1
ATOM 676 O O . LEU A 1 91 ? 4.391 -31.969 -15.562 1 98.12 91 LEU A O 1
ATOM 680 N N . LYS A 1 92 ? 4.934 -33.25 -17.25 1 94.75 92 LYS A N 1
ATOM 681 C CA . LYS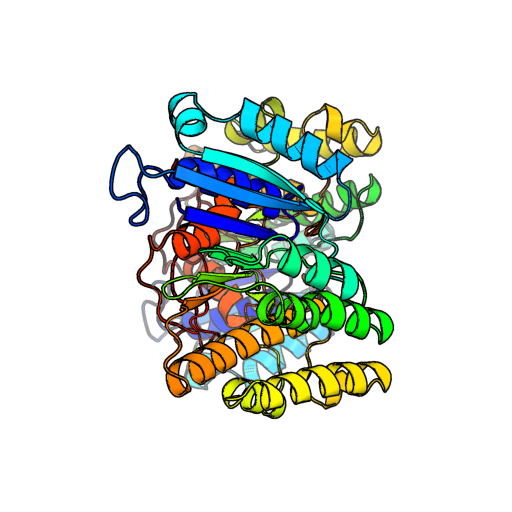 A 1 92 ? 4.059 -34.375 -16.922 1 94.75 92 LYS A CA 1
ATOM 682 C C . LYS A 1 92 ? 4.34 -34.875 -15.516 1 94.75 92 LYS A C 1
ATOM 684 O O . LYS A 1 92 ? 3.438 -35.375 -14.844 1 94.75 92 LYS A O 1
ATOM 689 N N . GLU A 1 93 ? 5.551 -34.781 -15.078 1 96.06 93 GLU A N 1
ATOM 690 C CA . GLU A 1 93 ? 5.91 -35.281 -13.75 1 96.06 93 GLU A CA 1
ATOM 691 C C . GLU A 1 93 ? 5.418 -34.344 -12.656 1 96.06 93 GLU A C 1
ATOM 693 O O . GLU A 1 93 ? 5.402 -34.719 -11.484 1 96.06 93 GLU A O 1
ATOM 698 N N . GLY A 1 94 ? 5.012 -33.125 -13.047 1 98.06 94 GLY A N 1
ATOM 699 C CA . GLY A 1 94 ? 4.57 -32.125 -12.086 1 98.06 94 GLY A CA 1
ATOM 700 C C . GLY A 1 94 ? 5.703 -31.266 -11.57 1 98.06 94 GLY A C 1
ATOM 701 O O . GLY A 1 94 ? 6.863 -31.469 -11.938 1 98.06 94 GLY A O 1
ATOM 702 N N . VAL A 1 95 ? 5.371 -30.312 -10.812 1 98.88 95 VAL A N 1
ATOM 703 C CA . VAL A 1 95 ? 6.352 -29.422 -10.188 1 98.88 95 VAL A CA 1
ATOM 704 C C . VAL A 1 95 ? 6.211 -29.484 -8.672 1 98.88 95 VAL A C 1
ATOM 706 O O . VAL A 1 95 ? 5.164 -29.875 -8.148 1 98.88 95 VAL A O 1
ATOM 709 N N . ASP A 1 96 ? 7.246 -29.125 -7.961 1 98.75 96 ASP A N 1
ATOM 710 C CA . ASP A 1 96 ? 7.223 -29.062 -6.5 1 98.75 96 ASP A CA 1
ATOM 711 C C . ASP A 1 96 ? 6.609 -27.75 -6.02 1 98.75 96 ASP A C 1
ATOM 713 O O . ASP A 1 96 ? 5.996 -27.703 -4.949 1 98.75 96 ASP A O 1
ATOM 717 N N . ILE A 1 97 ? 6.816 -26.688 -6.797 1 98.94 97 ILE A N 1
ATOM 718 C CA . ILE A 1 97 ? 6.355 -25.359 -6.43 1 98.94 97 ILE A CA 1
ATOM 719 C C . ILE A 1 97 ? 5.656 -24.703 -7.625 1 98.94 97 ILE A C 1
ATOM 721 O O . ILE A 1 97 ? 6.195 -24.703 -8.734 1 98.94 97 ILE A O 1
ATOM 725 N N . LEU A 1 98 ? 4.465 -24.25 -7.414 1 98.94 98 LEU A N 1
ATOM 726 C CA . LEU A 1 98 ? 3.742 -23.438 -8.383 1 98.94 98 LEU A CA 1
ATOM 727 C C . LEU A 1 98 ? 3.439 -22.047 -7.816 1 98.94 98 LEU A C 1
ATOM 729 O O . LEU A 1 98 ? 2.746 -21.938 -6.805 1 98.94 98 LEU A O 1
ATOM 733 N N . ILE A 1 99 ? 4.027 -21.031 -8.406 1 99 99 ILE A N 1
ATOM 734 C CA . ILE A 1 99 ? 3.729 -19.656 -8.016 1 99 99 ILE A CA 1
ATOM 735 C C . ILE A 1 99 ? 2.898 -18.969 -9.102 1 99 99 ILE A C 1
ATOM 737 O O . ILE A 1 99 ? 3.4 -18.703 -10.195 1 99 99 ILE A O 1
ATOM 741 N N . ASN A 1 100 ? 1.67 -18.797 -8.812 1 98.94 100 ASN A N 1
ATOM 742 C CA . ASN A 1 100 ? 0.773 -18.062 -9.703 1 98.94 100 ASN A CA 1
ATOM 743 C C . ASN A 1 100 ? 0.91 -16.562 -9.523 1 98.94 100 ASN A C 1
ATOM 745 O O . ASN A 1 100 ? 0.174 -15.953 -8.742 1 98.94 100 ASN A O 1
ATOM 749 N N . ASN A 1 101 ? 1.78 -15.969 -10.289 1 98.75 101 ASN A N 1
ATOM 750 C CA . ASN A 1 101 ? 2.146 -14.555 -10.188 1 98.75 101 ASN A CA 1
ATOM 751 C C . ASN A 1 101 ? 1.493 -13.727 -11.289 1 98.75 101 ASN A C 1
ATOM 753 O O . ASN A 1 101 ? 1.182 -12.555 -11.086 1 98.75 101 ASN A O 1
ATOM 757 N N . ALA A 1 102 ? 1.248 -14.344 -12.469 1 97.94 102 ALA A N 1
ATOM 758 C CA . ALA A 1 102 ? 0.685 -13.609 -13.594 1 97.94 102 ALA A CA 1
ATOM 759 C C . ALA A 1 102 ? -0.67 -13.008 -13.234 1 97.94 102 ALA A C 1
ATOM 761 O O . ALA A 1 102 ? -1.491 -13.656 -12.586 1 97.94 102 ALA A O 1
ATOM 762 N N . GLY A 1 103 ? -0.909 -11.812 -13.539 1 97.5 103 GLY A N 1
ATOM 763 C CA . GLY A 1 103 ? -2.141 -11.07 -13.312 1 97.5 103 GLY A CA 1
ATOM 764 C C . GLY A 1 103 ? -2.145 -9.703 -13.953 1 97.5 103 GLY A C 1
ATOM 765 O O . GLY A 1 103 ? -1.16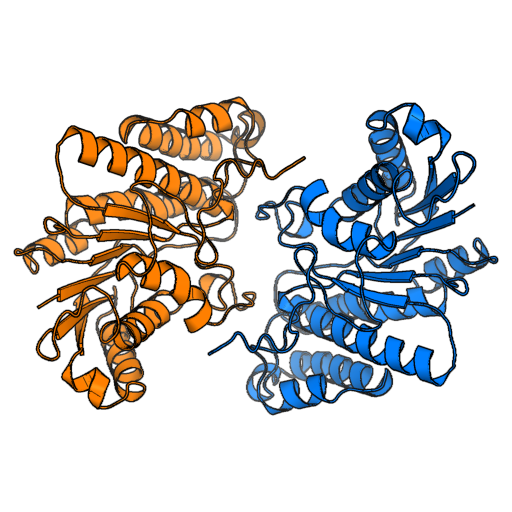3 -9.305 -14.586 1 97.5 103 GLY A O 1
ATOM 766 N N . ILE A 1 104 ? -3.295 -9.023 -13.922 1 97.38 104 ILE A N 1
ATOM 767 C CA . ILE A 1 104 ? -3.393 -7.695 -14.516 1 97.38 104 ILE A CA 1
ATOM 768 C C . ILE A 1 104 ? -4.148 -6.762 -13.578 1 97.38 104 ILE A C 1
ATOM 770 O O . ILE A 1 104 ? -4.875 -7.223 -12.688 1 97.38 104 ILE A O 1
ATOM 774 N N . ALA A 1 105 ? -3.918 -5.555 -13.695 1 95.25 105 ALA A N 1
ATOM 775 C CA . ALA A 1 105 ? -4.68 -4.449 -13.117 1 95.25 105 ALA A CA 1
ATOM 776 C C . ALA A 1 105 ? -5.02 -3.402 -14.18 1 95.25 105 ALA A C 1
ATOM 778 O O . ALA A 1 105 ? -4.121 -2.764 -14.734 1 95.25 105 ALA A O 1
ATOM 779 N N . MET A 1 106 ? -6.262 -3.254 -14.492 1 94.62 106 MET A N 1
ATOM 780 C CA . MET A 1 106 ? -6.699 -2.326 -15.531 1 94.62 106 MET A CA 1
ATOM 781 C C . MET A 1 106 ? -7.25 -1.044 -14.922 1 94.62 106 MET A C 1
ATOM 783 O O . MET A 1 106 ? -7.84 -1.071 -13.836 1 94.62 106 MET A O 1
ATOM 787 N N . ASP A 1 107 ? -7.082 0.024 -15.664 1 90.81 107 ASP A N 1
ATOM 788 C CA . ASP A 1 107 ? -7.691 1.285 -15.25 1 90.81 107 ASP A CA 1
ATOM 789 C C . ASP A 1 107 ? -9.188 1.301 -15.562 1 90.81 107 ASP A C 1
ATOM 791 O O . ASP A 1 107 ? -9.633 0.659 -16.516 1 90.81 107 ASP A O 1
ATOM 795 N N . GLY A 1 108 ? -9.906 2.027 -14.742 1 91.94 108 GLY A N 1
ATOM 796 C CA . GLY A 1 108 ? -11.328 2.172 -14.992 1 91.94 108 GLY A CA 1
ATOM 797 C C . GLY A 1 108 ? -12.164 1.093 -14.328 1 91.94 108 GLY A C 1
ATOM 798 O O . GLY A 1 108 ? -11.625 0.218 -13.648 1 91.94 108 GLY A O 1
ATOM 799 N N . PHE A 1 109 ? -13.438 1.232 -14.492 1 96.31 109 PHE A N 1
ATOM 800 C CA . PHE A 1 109 ? -14.383 0.308 -13.883 1 96.31 109 PHE A CA 1
ATOM 801 C C . PHE A 1 109 ? -15.656 0.203 -14.711 1 96.31 109 PHE A C 1
ATOM 803 O O . PHE A 1 109 ? -16.516 1.076 -14.648 1 96.31 109 PHE A O 1
ATOM 810 N N . ASP A 1 110 ? -15.664 -0.788 -15.461 1 97.62 110 ASP A N 1
ATOM 811 C CA . ASP A 1 110 ? -16.844 -1.13 -16.25 1 97.62 110 ASP A CA 1
ATOM 812 C C . ASP A 1 110 ? -16.922 -2.635 -16.5 1 97.62 110 ASP A C 1
ATOM 814 O O . ASP A 1 110 ? -16.109 -3.398 -15.969 1 97.62 110 ASP A O 1
ATOM 818 N N . ALA A 1 111 ? -17.844 -3.086 -17.25 1 98.44 111 ALA A N 1
ATOM 819 C CA . ALA A 1 111 ? -18.109 -4.508 -17.453 1 98.44 111 ALA A CA 1
ATOM 820 C C . ALA A 1 111 ? -16.922 -5.203 -18.109 1 98.44 111 ALA A C 1
ATOM 822 O O . ALA A 1 111 ? -16.547 -6.312 -17.719 1 98.44 111 ALA A O 1
ATOM 823 N N . ASN A 1 112 ? -16.406 -4.594 -19.094 1 98.5 112 ASN A N 1
ATOM 824 C CA . ASN A 1 112 ? -15.25 -5.172 -19.781 1 98.5 112 ASN A CA 1
ATOM 825 C C . ASN A 1 112 ? -14.055 -5.32 -18.844 1 98.5 112 ASN A C 1
ATOM 827 O O . ASN A 1 112 ? -13.398 -6.363 -18.828 1 98.5 112 ASN A O 1
ATOM 831 N N . VAL A 1 113 ? -13.766 -4.289 -18.016 1 98.38 113 VAL A N 1
ATOM 832 C CA . VAL A 1 113 ? -12.664 -4.309 -17.062 1 98.38 113 VAL A CA 1
ATOM 833 C C . VAL A 1 113 ? -12.883 -5.422 -16.031 1 98.38 113 VAL A C 1
ATOM 835 O O . VAL A 1 113 ? -11.961 -6.184 -15.734 1 98.38 113 VAL A O 1
ATOM 838 N N . ALA A 1 114 ? -14.094 -5.547 -15.516 1 98.75 114 ALA A N 1
ATOM 839 C CA . ALA A 1 114 ? -14.406 -6.582 -14.539 1 98.75 114 ALA A CA 1
ATOM 840 C C . ALA A 1 114 ? -14.211 -7.977 -15.133 1 98.75 114 ALA A C 1
ATOM 842 O O . ALA A 1 114 ? -13.555 -8.828 -14.523 1 98.75 114 ALA A O 1
ATOM 843 N N . THR A 1 115 ? -14.711 -8.164 -16.328 1 98.69 115 THR A N 1
ATOM 844 C CA . THR A 1 115 ? -14.664 -9.469 -16.969 1 98.69 115 THR A CA 1
ATOM 845 C C . THR A 1 115 ? -13.227 -9.875 -17.266 1 98.69 115 THR A C 1
ATOM 847 O O . THR A 1 115 ? -12.805 -10.984 -16.922 1 98.69 115 THR A O 1
ATOM 850 N N . GLN A 1 116 ? -12.461 -8.992 -17.844 1 98.56 116 GLN A N 1
ATOM 851 C CA . GLN A 1 116 ? -11.078 -9.305 -18.203 1 98.56 116 GLN A CA 1
ATOM 852 C C . GLN A 1 116 ? -10.219 -9.516 -16.953 1 98.56 116 GLN A C 1
ATOM 854 O O . GLN A 1 116 ? -9.383 -10.422 -16.922 1 98.56 116 GLN A O 1
ATOM 859 N N . THR A 1 117 ? -10.445 -8.672 -15.961 1 98.69 117 THR A N 1
ATOM 860 C CA . THR A 1 117 ? -9.664 -8.781 -14.727 1 98.69 117 THR A CA 1
ATOM 861 C C . THR A 1 117 ? -9.961 -10.094 -14.016 1 98.69 117 THR A C 1
ATOM 863 O O . THR A 1 117 ? -9.039 -10.805 -13.609 1 98.69 117 THR A O 1
ATOM 866 N N . VAL A 1 118 ? -11.227 -10.477 -13.906 1 98.88 118 VAL A N 1
ATOM 867 C CA . VAL A 1 118 ? -11.609 -11.711 -13.227 1 98.88 118 VAL A CA 1
ATOM 868 C C . VAL A 1 118 ? -11.094 -12.914 -14.023 1 98.88 118 VAL A C 1
ATOM 870 O O . VAL A 1 118 ? -10.602 -13.883 -13.445 1 98.88 118 VAL A O 1
ATOM 873 N N . ALA A 1 119 ? -11.211 -12.812 -15.336 1 98.81 119 ALA A N 1
ATOM 874 C CA . ALA A 1 119 ? -10.734 -13.898 -16.188 1 98.81 119 ALA A CA 1
ATOM 875 C C . ALA A 1 119 ? -9.25 -14.164 -15.969 1 98.81 119 ALA A C 1
ATOM 877 O O . ALA A 1 119 ? -8.836 -15.312 -15.789 1 98.81 119 ALA A O 1
ATOM 878 N N . THR A 1 120 ? -8.492 -13.133 -15.945 1 98.62 120 THR A N 1
ATOM 879 C CA . THR A 1 120 ? -7.043 -13.258 -15.891 1 98.62 120 THR A CA 1
ATOM 880 C C . THR A 1 120 ? -6.574 -13.523 -14.461 1 98.62 120 THR A C 1
ATOM 882 O O . THR A 1 120 ? -5.727 -14.391 -14.227 1 98.62 120 THR A O 1
ATOM 885 N N . ASN A 1 121 ? -7.133 -12.797 -13.461 1 98.81 121 ASN A N 1
ATOM 886 C CA . ASN A 1 121 ? -6.598 -12.836 -12.109 1 98.81 121 ASN A CA 1
ATOM 887 C C . ASN A 1 121 ? -7.184 -14 -11.312 1 98.81 121 ASN A C 1
ATOM 889 O O . ASN A 1 121 ? -6.57 -14.469 -10.344 1 98.81 121 ASN A O 1
ATOM 893 N N . TYR A 1 122 ? -8.375 -14.5 -11.703 1 98.88 122 TYR A N 1
ATOM 894 C CA . TYR A 1 122 ? -9.047 -15.508 -10.898 1 98.88 122 TYR A CA 1
ATOM 895 C C . TYR A 1 122 ? -9.164 -16.828 -11.656 1 98.88 122 TYR A C 1
ATOM 897 O O . TYR A 1 122 ? -8.594 -17.844 -11.242 1 98.88 122 TYR A O 1
ATOM 905 N N . TYR A 1 123 ? -9.82 -16.766 -12.805 1 98.88 123 TYR A N 1
ATOM 906 C CA . TYR A 1 123 ? -10.094 -18 -13.516 1 98.88 123 TYR A CA 1
ATOM 907 C C . TYR A 1 123 ? -8.805 -18.594 -14.094 1 98.88 123 TYR A C 1
ATOM 909 O O . TYR A 1 123 ? -8.656 -19.812 -14.172 1 98.88 123 TYR A O 1
ATOM 917 N N . ALA A 1 124 ? -7.918 -17.734 -14.516 1 98.88 124 ALA A N 1
ATOM 918 C CA . ALA A 1 124 ? -6.645 -18.234 -15.023 1 98.88 124 ALA A CA 1
ATOM 919 C C . ALA A 1 124 ? -5.859 -18.969 -13.938 1 98.88 124 ALA A C 1
ATOM 921 O O . ALA A 1 124 ? -5.18 -19.953 -14.203 1 98.88 124 ALA A O 1
ATOM 922 N N . VAL A 1 125 ? -5.93 -18.5 -12.695 1 98.94 125 VAL A N 1
ATOM 923 C CA . VAL A 1 125 ? -5.262 -19.156 -11.57 1 98.94 125 VAL A CA 1
ATOM 924 C C . VAL A 1 125 ? -5.844 -20.547 -11.367 1 98.94 125 VAL A C 1
ATOM 926 O O . VAL A 1 125 ? -5.102 -21.516 -11.18 1 98.94 125 VAL A O 1
ATOM 929 N N . GLN A 1 126 ? -7.137 -20.656 -11.438 1 98.88 126 GLN A N 1
ATOM 930 C CA . GLN A 1 126 ? -7.777 -21.969 -11.328 1 98.88 126 GLN A CA 1
ATOM 931 C C . GLN A 1 126 ? -7.316 -22.906 -12.445 1 98.88 126 GLN A C 1
ATOM 933 O O . GLN A 1 126 ? -7.008 -24.062 -12.203 1 98.88 126 GLN A O 1
ATOM 938 N N . ASP A 1 127 ? -7.316 -22.312 -13.641 1 98.88 127 ASP A N 1
ATOM 939 C CA . ASP A 1 127 ? -6.91 -23.109 -14.805 1 98.88 127 ASP A CA 1
ATOM 940 C C . ASP A 1 127 ? -5.477 -23.594 -14.656 1 98.88 127 ASP A C 1
ATOM 942 O O . ASP A 1 127 ? -5.18 -24.766 -14.945 1 98.88 127 ASP A O 1
ATOM 946 N N . MET A 1 128 ? -4.582 -22.766 -14.172 1 98.94 128 MET A N 1
ATOM 947 C CA . MET A 1 128 ? -3.197 -23.141 -13.906 1 98.94 128 MET A CA 1
ATOM 948 C C . MET A 1 128 ? -3.135 -24.312 -12.93 1 98.94 128 MET A C 1
ATOM 950 O O . MET A 1 128 ? -2.486 -25.328 -13.203 1 98.94 128 MET A O 1
ATOM 954 N N . ILE A 1 129 ? -3.826 -24.203 -11.828 1 98.88 129 ILE A N 1
ATOM 955 C CA . ILE A 1 129 ? -3.742 -25.188 -10.75 1 98.88 129 ILE A CA 1
ATOM 956 C C . ILE A 1 129 ? -4.359 -26.5 -11.203 1 98.88 129 ILE A C 1
ATOM 958 O O . ILE A 1 129 ? -3.873 -27.578 -10.852 1 98.88 129 ILE A O 1
ATOM 962 N N . GLN A 1 130 ? -5.371 -26.422 -12.078 1 98.5 130 GLN A N 1
ATOM 963 C CA . GLN A 1 130 ? -6.055 -27.625 -12.562 1 98.5 130 GLN A CA 1
ATOM 964 C C . GLN A 1 130 ? -5.199 -28.375 -13.578 1 98.5 130 GLN A C 1
ATOM 966 O O . GLN A 1 130 ? -5.305 -29.594 -13.703 1 98.5 130 GLN A O 1
ATOM 971 N N . ASN A 1 131 ? -4.332 -27.625 -14.266 1 98.69 131 ASN A N 1
ATOM 972 C CA . ASN A 1 131 ? -3.707 -28.266 -15.422 1 98.69 131 ASN A CA 1
ATOM 973 C C . ASN A 1 131 ? -2.195 -28.391 -15.242 1 98.69 131 ASN A C 1
ATOM 975 O O . ASN A 1 131 ? -1.532 -29.078 -16.016 1 98.69 131 ASN A O 1
ATOM 979 N N . ILE A 1 132 ? -1.634 -27.703 -14.289 1 98.75 132 ILE A N 1
ATOM 980 C CA . ILE A 1 132 ? -0.239 -27.891 -13.906 1 98.75 132 ILE A CA 1
ATOM 981 C C . ILE A 1 132 ? -0.165 -28.719 -12.633 1 98.75 132 ILE A C 1
ATOM 983 O O . ILE A 1 132 ? -0.475 -28.25 -11.539 1 98.75 132 ILE A O 1
ATOM 987 N N . ASN A 1 133 ? 0.295 -29.938 -12.781 1 98 133 ASN A N 1
ATOM 988 C CA . ASN A 1 133 ? 0.331 -30.859 -11.648 1 98 133 ASN A CA 1
ATOM 989 C C . ASN A 1 133 ? 1.379 -30.422 -10.617 1 98 133 ASN A C 1
ATOM 991 O O . ASN A 1 133 ? 2.533 -30.172 -10.969 1 98 133 ASN A O 1
ATOM 995 N N . VAL A 1 134 ? 0.935 -30.281 -9.344 1 98.75 134 VAL A N 1
ATOM 996 C CA . VAL A 1 134 ? 1.853 -30.062 -8.234 1 98.75 134 VAL A CA 1
ATOM 997 C C . VAL A 1 134 ? 2.016 -31.359 -7.438 1 98.75 134 VAL A C 1
ATOM 999 O O . VAL A 1 134 ? 1.025 -31.984 -7.062 1 98.75 134 VAL A O 1
ATOM 1002 N N . LYS A 1 135 ? 3.23 -31.75 -7.211 1 98.06 135 LYS A N 1
ATOM 1003 C CA . LYS A 1 135 ? 3.568 -33.031 -6.602 1 98.06 135 LYS A CA 1
ATOM 1004 C C . LYS A 1 135 ? 3.115 -33.094 -5.145 1 98.06 135 LYS A C 1
ATOM 1006 O O . LYS A 1 135 ? 2.934 -32.031 -4.508 1 98.06 135 LYS A O 1
ATOM 1011 N N . ASP A 1 136 ? 2.936 -34.375 -4.699 1 96.25 136 ASP A N 1
ATOM 1012 C CA . ASP A 1 136 ? 2.68 -34.594 -3.275 1 96.25 136 ASP A CA 1
ATOM 1013 C C . ASP A 1 136 ? 3.785 -33.969 -2.426 1 96.25 136 ASP A C 1
ATOM 1015 O O . ASP A 1 136 ? 4.969 -34.156 -2.705 1 96.25 136 ASP A O 1
ATOM 1019 N N . GLY A 1 137 ? 3.342 -33.219 -1.478 1 96.81 137 GLY A N 1
ATOM 1020 C CA . GLY A 1 137 ? 4.305 -32.5 -0.656 1 96.81 137 GLY A CA 1
ATOM 1021 C C . GLY A 1 137 ? 4.672 -31.141 -1.218 1 96.81 137 GLY A C 1
ATOM 1022 O O . GLY A 1 137 ? 5.422 -30.391 -0.595 1 96.81 137 GLY A O 1
ATOM 1023 N N . GLY A 1 138 ? 4.105 -30.781 -2.428 1 98.19 138 GLY A N 1
ATOM 1024 C CA . GLY A 1 138 ? 4.422 -29.531 -3.1 1 98.19 138 GLY A CA 1
ATOM 1025 C C . GLY A 1 138 ? 3.656 -28.344 -2.543 1 98.19 138 GLY A C 1
ATOM 1026 O O . GLY A 1 138 ? 2.93 -28.469 -1.555 1 98.19 138 GLY A O 1
ATOM 1027 N N . ARG A 1 139 ? 3.922 -27.188 -3.148 1 98.56 139 ARG A N 1
ATOM 1028 C CA . ARG A 1 139 ? 3.346 -25.938 -2.646 1 98.56 139 ARG A CA 1
ATOM 1029 C C . ARG A 1 139 ? 2.842 -25.078 -3.791 1 98.56 139 ARG A C 1
ATOM 1031 O O . ARG A 1 139 ? 3.471 -25 -4.852 1 98.56 139 ARG A O 1
ATOM 1038 N N . ILE A 1 140 ? 1.721 -24.453 -3.549 1 98.94 140 ILE A N 1
ATOM 1039 C CA . ILE A 1 140 ? 1.142 -23.469 -4.445 1 98.94 140 ILE A CA 1
ATOM 1040 C C . ILE A 1 140 ? 1.058 -22.109 -3.736 1 98.94 140 ILE A C 1
ATOM 1042 O O . ILE A 1 140 ? 0.522 -22.016 -2.631 1 98.94 140 ILE A O 1
ATOM 1046 N N . VAL A 1 141 ? 1.692 -21.109 -4.289 1 99 141 VAL A N 1
ATOM 1047 C CA . VAL A 1 141 ? 1.58 -19.75 -3.791 1 99 141 VAL A CA 1
ATOM 1048 C C . VAL A 1 141 ? 0.832 -18.891 -4.805 1 99 141 VAL A C 1
ATOM 1050 O O . VAL A 1 141 ? 1.297 -18.688 -5.93 1 99 141 VAL A O 1
ATOM 1053 N N . ASN A 1 142 ? -0.34 -18.438 -4.461 1 98.94 142 ASN A N 1
ATOM 1054 C CA . ASN A 1 142 ? -1.125 -17.516 -5.289 1 98.94 142 ASN A CA 1
ATOM 1055 C C . ASN A 1 142 ? -0.876 -16.062 -4.906 1 98.94 142 ASN A C 1
ATOM 1057 O O . ASN A 1 142 ? -1.09 -15.672 -3.756 1 98.94 142 ASN A O 1
ATOM 1061 N N . ILE A 1 143 ? -0.419 -15.234 -5.852 1 98.94 143 ILE A N 1
ATOM 1062 C CA . ILE A 1 143 ? -0.211 -13.812 -5.578 1 98.94 143 ILE A CA 1
ATOM 1063 C C . ILE A 1 143 ? -1.557 -13.094 -5.547 1 98.94 143 ILE A C 1
ATOM 1065 O O . ILE A 1 143 ? -2.271 -13.055 -6.551 1 98.94 143 ILE A O 1
ATOM 1069 N N . ALA A 1 144 ? -1.887 -12.609 -4.387 1 98.69 144 ALA A N 1
ATOM 1070 C CA . ALA A 1 144 ? -3.086 -11.812 -4.156 1 98.69 144 ALA A CA 1
ATOM 1071 C C . ALA A 1 144 ? -2.729 -10.352 -3.883 1 98.69 144 ALA A C 1
ATOM 1073 O O . ALA A 1 144 ? -1.896 -9.766 -4.582 1 98.69 144 ALA A O 1
ATOM 1074 N N . SER A 1 145 ? -3.518 -9.719 -3.059 1 97.81 145 SER A N 1
ATOM 1075 C CA . SER A 1 145 ? -3.32 -8.312 -2.721 1 97.81 145 SER A CA 1
ATOM 1076 C C . SER A 1 145 ? -4.031 -7.953 -1.422 1 97.81 145 SER A C 1
ATOM 1078 O O . SER A 1 145 ? -5.062 -8.539 -1.09 1 97.81 145 SER A O 1
ATOM 1080 N N . LEU A 1 146 ? -3.479 -6.938 -0.726 1 96.56 146 LEU A N 1
ATOM 1081 C CA . LEU A 1 146 ? -4.195 -6.418 0.431 1 96.56 146 LEU A CA 1
ATOM 1082 C C . LEU A 1 146 ? -5.492 -5.738 0.004 1 96.56 146 LEU A C 1
ATOM 1084 O O . LEU A 1 146 ? -6.434 -5.633 0.794 1 96.56 146 LEU A O 1
ATOM 1088 N N . THR A 1 147 ? -5.594 -5.281 -1.242 1 96.19 147 THR A N 1
ATOM 1089 C CA . THR A 1 147 ? -6.84 -4.688 -1.71 1 96.19 147 THR A CA 1
ATOM 1090 C C . THR A 1 147 ? -7.953 -5.73 -1.766 1 96.19 147 THR A C 1
ATOM 1092 O O . THR A 1 147 ? -9.125 -5.387 -1.89 1 96.19 147 THR A O 1
ATOM 1095 N N . GLY A 1 148 ? -7.586 -7.004 -1.602 1 97.38 148 GLY A N 1
ATOM 1096 C CA . GLY A 1 148 ? -8.555 -8.094 -1.626 1 97.38 148 GLY A CA 1
ATOM 1097 C C . GLY A 1 148 ? -9.172 -8.367 -0.269 1 97.38 148 GLY A C 1
ATOM 1098 O O . GLY A 1 148 ? -9.961 -9.305 -0.121 1 97.38 148 GLY A O 1
ATOM 1099 N N . VAL A 1 149 ? -8.812 -7.605 0.751 1 96.19 149 VAL A N 1
ATOM 1100 C CA . VAL A 1 149 ? -9.414 -7.793 2.068 1 96.19 149 VAL A CA 1
ATOM 1101 C C . VAL A 1 149 ? -10.914 -7.496 2 1 96.19 149 VAL A C 1
ATOM 1103 O O . VAL A 1 149 ? -11.375 -6.82 1.077 1 96.19 149 VAL A O 1
ATOM 1106 N N . LEU A 1 150 ? -11.664 -7.93 2.979 1 96.38 150 LEU A N 1
ATOM 1107 C CA . LEU A 1 150 ? -13.117 -7.914 2.887 1 96.38 150 LEU A CA 1
ATOM 1108 C C . LEU A 1 150 ? -13.672 -6.559 3.311 1 96.38 150 LEU A C 1
ATOM 1110 O O . LEU A 1 150 ? -14.828 -6.234 3.018 1 96.38 150 LEU A O 1
ATOM 1114 N N . LYS A 1 151 ? -12.891 -5.836 4.02 1 91.38 151 LYS A N 1
ATOM 1115 C CA . LYS A 1 151 ? -13.32 -4.477 4.332 1 91.38 151 LYS A CA 1
ATOM 1116 C C . LYS A 1 151 ? -13.578 -3.676 3.059 1 91.38 151 LYS A C 1
ATOM 1118 O O . LYS A 1 151 ? -12.797 -3.75 2.105 1 91.38 151 LYS A O 1
ATOM 1123 N N . GLY A 1 152 ? -14.672 -2.945 3.047 1 89.94 152 GLY A N 1
ATOM 1124 C CA . GLY A 1 152 ? -15.039 -2.189 1.86 1 89.94 152 GLY A CA 1
ATOM 1125 C C . GLY A 1 152 ? -16.25 -2.76 1.139 1 89.94 152 GLY A C 1
ATOM 1126 O O . GLY A 1 152 ? -16.875 -2.068 0.343 1 89.94 152 GLY A O 1
ATOM 1127 N N . PHE A 1 153 ? -16.469 -4.043 1.35 1 94.88 153 PHE A N 1
ATOM 1128 C CA . PHE A 1 153 ? -17.703 -4.637 0.847 1 94.88 153 PHE A CA 1
ATOM 1129 C C . PHE A 1 153 ? -18.875 -4.324 1.772 1 94.88 153 PHE A C 1
ATOM 1131 O O . PHE A 1 153 ? -18.688 -4.098 2.969 1 94.88 153 PHE A O 1
ATOM 1138 N N . GLY A 1 154 ? -20.094 -4.309 1.198 1 95.44 154 GLY A N 1
ATOM 1139 C CA . GLY A 1 154 ? -21.281 -4.332 2.039 1 95.44 154 GLY A CA 1
ATOM 1140 C C . GLY A 1 154 ? -21.406 -5.602 2.857 1 95.44 154 GLY A C 1
ATOM 1141 O O . GLY A 1 154 ? -20.797 -6.621 2.527 1 95.44 154 GLY A O 1
ATOM 1142 N N . ASP A 1 155 ? -22.188 -5.629 3.852 1 95.69 155 ASP A N 1
ATOM 1143 C CA . ASP A 1 155 ? -22.297 -6.711 4.828 1 95.69 155 ASP A CA 1
ATOM 1144 C C . ASP A 1 155 ? -22.641 -8.031 4.152 1 95.69 155 ASP A C 1
ATOM 1146 O O . ASP A 1 155 ? -22.047 -9.062 4.453 1 95.69 155 ASP A O 1
ATOM 1150 N N . ASN A 1 156 ? -23.531 -7.996 3.236 1 97.19 156 ASN A N 1
ATOM 1151 C CA . ASN A 1 156 ? -23.984 -9.227 2.598 1 97.19 156 ASN A CA 1
ATOM 1152 C C . ASN A 1 156 ? -22.875 -9.883 1.79 1 97.19 156 ASN A C 1
ATOM 1154 O O . ASN A 1 156 ? -22.609 -11.078 1.939 1 97.19 156 ASN A O 1
ATOM 1158 N N . VAL A 1 157 ? -22.203 -9.117 0.953 1 98.12 157 VAL A N 1
ATOM 1159 C CA . VAL A 1 157 ? -21.125 -9.641 0.12 1 98.12 157 VAL A CA 1
ATOM 1160 C C . VAL A 1 157 ? -19.969 -10.102 1.002 1 98.12 157 VAL A C 1
ATOM 1162 O O . VAL A 1 157 ? -19.406 -11.172 0.778 1 98.12 157 VAL A O 1
ATOM 1165 N N . ARG A 1 158 ? -19.672 -9.297 2.002 1 96.75 158 ARG A N 1
ATOM 1166 C CA . ARG A 1 158 ? -18.609 -9.633 2.949 1 96.75 158 ARG A CA 1
ATOM 1167 C C . ARG A 1 158 ? -18.875 -10.984 3.605 1 96.75 158 ARG A C 1
ATOM 1169 O O . ARG A 1 158 ? -17.984 -11.836 3.676 1 96.75 158 ARG A O 1
ATOM 1176 N N . ASP A 1 159 ? -20.078 -11.188 4.07 1 97.12 159 ASP A N 1
ATOM 1177 C CA . ASP A 1 159 ? -20.469 -12.438 4.719 1 97.12 159 ASP A CA 1
ATOM 1178 C C . ASP A 1 159 ? -20.375 -13.609 3.748 1 97.12 159 ASP A C 1
ATOM 1180 O O . ASP A 1 159 ? -19.953 -14.703 4.133 1 97.12 159 ASP A O 1
ATOM 1184 N N . ARG A 1 160 ? -20.75 -13.391 2.545 1 98 160 ARG A N 1
ATOM 1185 C CA . ARG A 1 160 ? -20.703 -14.461 1.558 1 98 160 ARG A CA 1
ATOM 1186 C C . ARG A 1 160 ? -19.266 -14.852 1.236 1 98 160 ARG A C 1
ATOM 1188 O O . ARG A 1 160 ? -18.969 -16.031 1.064 1 98 160 ARG A O 1
ATOM 1195 N N . PHE A 1 161 ? -18.391 -13.852 1.179 1 98.25 161 PHE A N 1
ATOM 1196 C CA . PHE A 1 161 ? -16.969 -14.172 1.037 1 98.25 161 PHE A CA 1
ATOM 1197 C C . PHE A 1 161 ? -16.469 -14.938 2.254 1 98.25 161 PHE A C 1
ATOM 1199 O O . PHE A 1 161 ? -15.828 -15.992 2.115 1 98.25 161 PHE A O 1
ATOM 1206 N N . ARG A 1 162 ? -16.766 -14.445 3.416 1 95.94 162 ARG A N 1
ATOM 1207 C CA . ARG A 1 162 ? -16.297 -15.031 4.672 1 95.94 162 ARG A CA 1
ATOM 1208 C C . ARG A 1 162 ? -16.781 -16.469 4.812 1 95.94 162 ARG A C 1
ATOM 1210 O O . ARG A 1 162 ? -16.047 -17.328 5.312 1 95.94 162 ARG A O 1
ATOM 1217 N N . ASN A 1 163 ? -17.953 -16.703 4.305 1 96.44 163 ASN A N 1
ATOM 1218 C CA . ASN A 1 163 ? -18.609 -17.984 4.504 1 96.44 163 ASN A CA 1
ATOM 1219 C C . ASN A 1 163 ? -18.344 -18.938 3.33 1 96.44 163 ASN A C 1
ATOM 1221 O O . ASN A 1 163 ? -18.781 -20.078 3.348 1 96.44 163 ASN A O 1
ATOM 1225 N N . SER A 1 164 ? -17.688 -18.406 2.342 1 96.88 164 SER A N 1
ATOM 1226 C CA . SER A 1 164 ? -17.375 -19.281 1.222 1 96.88 164 SER A CA 1
ATOM 1227 C C . SER A 1 164 ? -16.469 -20.438 1.659 1 96.88 164 SER A C 1
ATOM 1229 O O . SER A 1 164 ? -15.484 -20.219 2.363 1 96.88 164 SER A O 1
ATOM 1231 N N . GLU A 1 165 ? -16.891 -21.672 1.246 1 96.19 165 GLU A N 1
ATOM 1232 C CA . GLU A 1 165 ? -16.141 -22.844 1.688 1 96.19 165 GLU A CA 1
ATOM 1233 C C . GLU A 1 165 ? -15.672 -23.688 0.5 1 96.19 165 GLU A C 1
ATOM 1235 O O . GLU A 1 165 ? -14.758 -24.5 0.628 1 96.19 165 GLU A O 1
ATOM 1240 N N . THR A 1 166 ? -16.375 -23.562 -0.586 1 98.31 166 THR A N 1
ATOM 1241 C CA . THR A 1 166 ? -16.062 -24.375 -1.761 1 98.31 166 THR A CA 1
ATOM 1242 C C . THR A 1 166 ? -15.664 -23.484 -2.938 1 98.31 166 THR A C 1
ATOM 1244 O O . THR A 1 166 ? -15.922 -22.281 -2.93 1 98.31 166 THR A O 1
ATOM 1247 N N . ILE A 1 167 ? -15.055 -24.125 -3.879 1 98.62 167 ILE A N 1
ATOM 1248 C CA . ILE A 1 167 ? -14.695 -23.422 -5.105 1 98.62 167 ILE A CA 1
ATOM 1249 C C . ILE A 1 167 ? -15.953 -22.906 -5.801 1 98.62 167 ILE A C 1
ATOM 1251 O O . ILE A 1 167 ? -15.961 -21.797 -6.344 1 98.62 167 ILE A O 1
ATOM 1255 N N . ALA A 1 168 ? -17.016 -23.656 -5.738 1 98.62 168 ALA A N 1
ATOM 1256 C CA . ALA A 1 168 ? -18.281 -23.266 -6.32 1 98.62 168 ALA A CA 1
ATOM 1257 C C . ALA A 1 168 ? -18.812 -21.984 -5.672 1 98.62 168 ALA A C 1
ATOM 1259 O O . ALA A 1 168 ? -19.391 -21.125 -6.352 1 98.62 168 ALA A O 1
ATOM 1260 N N . ASP A 1 169 ? -18.672 -21.859 -4.324 1 98.62 169 ASP A N 1
ATOM 1261 C CA . ASP A 1 169 ? -19.062 -20.656 -3.619 1 98.62 169 ASP A CA 1
ATOM 1262 C C . ASP A 1 169 ? -18.344 -19.422 -4.176 1 98.62 169 ASP A C 1
ATOM 1264 O O . ASP A 1 169 ? -18.969 -18.391 -4.445 1 98.62 169 ASP A O 1
ATOM 1268 N N . THR A 1 170 ? -17.047 -19.562 -4.359 1 98.69 170 THR A N 1
ATOM 1269 C CA . THR A 1 170 ? -16.234 -18.438 -4.82 1 98.69 170 THR A CA 1
ATOM 1270 C C . THR A 1 170 ? -16.531 -18.109 -6.277 1 98.69 170 THR A C 1
ATOM 1272 O O . THR A 1 170 ? -16.609 -16.938 -6.648 1 98.69 170 THR A O 1
ATOM 1275 N N . ASP A 1 171 ? -16.75 -19.172 -7.094 1 98.81 171 ASP A N 1
ATOM 1276 C CA . ASP A 1 171 ? -17.109 -18.984 -8.492 1 98.81 171 ASP A CA 1
ATOM 1277 C C . ASP A 1 171 ? -18.406 -18.188 -8.617 1 98.81 171 ASP A C 1
ATOM 1279 O O . ASP A 1 171 ? -18.547 -17.328 -9.492 1 98.81 171 ASP A O 1
ATOM 1283 N N . ALA A 1 172 ? -19.359 -18.5 -7.762 1 98.81 172 ALA A N 1
ATOM 1284 C CA . ALA A 1 172 ? -20.656 -17.797 -7.785 1 98.81 172 ALA A CA 1
ATOM 1285 C C . ALA A 1 172 ? -20.484 -16.312 -7.488 1 98.81 172 ALA A C 1
ATOM 1287 O O . ALA A 1 172 ? -21.125 -15.469 -8.117 1 98.81 172 ALA A O 1
ATOM 1288 N N . LEU A 1 173 ? -19.609 -15.992 -6.52 1 98.88 173 LEU A N 1
ATOM 1289 C CA . LEU A 1 173 ? -19.344 -14.602 -6.18 1 98.88 173 LEU A CA 1
ATOM 1290 C C . LEU A 1 173 ? -18.688 -13.867 -7.348 1 98.88 173 LEU A C 1
ATOM 1292 O O . LEU A 1 173 ? -19.078 -12.742 -7.672 1 98.88 173 LEU A O 1
ATOM 1296 N N . MET A 1 174 ? -17.719 -14.516 -8 1 98.81 174 MET A N 1
ATOM 1297 C CA . MET A 1 174 ? -17.016 -13.891 -9.117 1 98.81 174 MET A CA 1
ATOM 1298 C C . MET A 1 174 ? -17.953 -13.672 -10.305 1 98.81 174 MET A C 1
ATOM 1300 O O . MET A 1 174 ? -17.875 -12.648 -10.984 1 98.81 174 MET A O 1
ATOM 1304 N N . LYS A 1 175 ? -18.812 -14.656 -10.492 1 98.81 175 LYS A N 1
ATOM 1305 C CA . LYS A 1 175 ? -19.812 -14.523 -11.539 1 98.81 175 LYS A CA 1
ATOM 1306 C C . LYS A 1 175 ? -20.766 -13.367 -11.258 1 98.81 175 LYS A C 1
ATOM 1308 O O . LYS A 1 175 ? -21.062 -12.555 -12.141 1 98.81 175 LYS A O 1
ATOM 1313 N N . GLU A 1 176 ? -21.25 -13.305 -10.062 1 98.81 176 GLU A N 1
ATOM 1314 C CA . GLU A 1 176 ? -22.172 -12.234 -9.672 1 98.81 176 GLU A CA 1
ATOM 1315 C C . GLU A 1 176 ? -21.5 -10.867 -9.812 1 98.81 176 GLU A C 1
ATOM 1317 O O . GLU A 1 176 ? -22.125 -9.914 -10.289 1 98.81 176 GLU A O 1
ATOM 1322 N N . PHE A 1 177 ? -20.266 -10.773 -9.375 1 98.88 177 PHE A N 1
ATOM 1323 C CA . PHE A 1 177 ? -19.547 -9.508 -9.484 1 98.88 177 PHE A CA 1
ATOM 1324 C C . PHE A 1 177 ? -19.562 -8.992 -10.914 1 98.88 177 PHE A C 1
ATOM 1326 O O . PHE A 1 177 ? -19.859 -7.82 -11.156 1 98.88 177 PHE A O 1
ATOM 1333 N N . GLN A 1 178 ? -19.219 -9.891 -11.875 1 98.81 178 GLN A N 1
ATOM 1334 C CA . GLN A 1 178 ? -19.219 -9.5 -13.281 1 98.81 178 GLN A CA 1
ATOM 1335 C C . GLN A 1 178 ? -20.609 -9.055 -13.727 1 98.81 178 GLN A C 1
ATOM 1337 O O . GLN A 1 178 ? -20.734 -8.07 -14.461 1 98.81 178 GLN A O 1
ATOM 1342 N N . GLN A 1 179 ? -21.656 -9.688 -13.227 1 98.69 179 GLN A N 1
ATOM 1343 C CA . GLN A 1 179 ? -23.031 -9.383 -13.602 1 98.69 179 GLN A CA 1
ATOM 1344 C C . GLN A 1 179 ? -23.453 -8.023 -13.055 1 98.69 179 GLN A C 1
ATOM 1346 O O . GLN A 1 179 ? -24.031 -7.211 -13.781 1 98.69 179 GLN A O 1
ATOM 1351 N N . VAL A 1 180 ? -23.172 -7.773 -11.742 1 98.56 180 VAL A N 1
ATOM 1352 C CA . VAL A 1 180 ? -23.656 -6.551 -11.117 1 98.56 180 VAL A CA 1
ATOM 1353 C C . VAL A 1 180 ? -22.906 -5.348 -11.68 1 98.56 180 VAL A C 1
ATOM 1355 O O . VAL A 1 180 ? -23.438 -4.238 -11.727 1 98.56 180 VAL A O 1
ATOM 1358 N N . VAL A 1 181 ? -21.656 -5.535 -12.086 1 98.56 181 VAL A N 1
ATOM 1359 C CA . VAL A 1 181 ? -20.938 -4.453 -12.75 1 98.56 181 VAL A CA 1
ATOM 1360 C C . VAL A 1 181 ? -21.562 -4.164 -14.109 1 98.56 181 VAL A C 1
ATOM 1362 O O . VAL A 1 181 ? -21.766 -3.004 -14.477 1 98.56 181 VAL A O 1
ATOM 1365 N N . ALA A 1 182 ? -21.875 -5.199 -14.859 1 98.31 182 ALA A N 1
ATOM 1366 C CA . ALA A 1 182 ? -22.469 -5.062 -16.188 1 98.31 182 ALA A CA 1
ATOM 1367 C C . ALA A 1 182 ? -23.812 -4.352 -16.125 1 98.31 182 ALA A C 1
ATOM 1369 O O . ALA A 1 182 ? -24.156 -3.555 -17 1 98.31 182 ALA A O 1
ATOM 1370 N N . ASP A 1 183 ? -24.609 -4.59 -15.102 1 97.75 183 ASP A N 1
ATOM 1371 C CA . ASP A 1 183 ? -25.953 -4.008 -15.039 1 97.75 183 ASP A CA 1
ATOM 1372 C C . ASP A 1 183 ? -25.953 -2.715 -14.227 1 97.75 183 ASP A C 1
ATOM 1374 O O . ASP A 1 183 ? -27 -2.086 -14.047 1 97.75 183 ASP A O 1
ATOM 1378 N N . GLY A 1 184 ? -24.828 -2.328 -13.727 1 97.31 184 GLY A N 1
ATOM 1379 C CA . GLY A 1 184 ? -24.656 -1.044 -13.062 1 97.31 184 GLY A CA 1
ATOM 1380 C C . GLY A 1 184 ? -25.172 -1.035 -11.641 1 97.31 184 GLY A C 1
ATOM 1381 O O . GLY A 1 184 ? -25.328 0.028 -11.031 1 97.31 184 GLY A O 1
ATOM 1382 N N . SER A 1 185 ? -25.406 -2.225 -11.008 1 98 185 SER A N 1
ATOM 1383 C CA . SER A 1 185 ? -26.016 -2.279 -9.688 1 98 185 SER A CA 1
ATOM 1384 C C . SER A 1 185 ? -25 -2.666 -8.617 1 98 185 SER A C 1
ATOM 1386 O O . SER A 1 185 ? -25.375 -3.084 -7.52 1 98 185 SER A O 1
ATOM 1388 N N . TRP A 1 186 ? -23.703 -2.598 -8.969 1 97.88 186 TRP A N 1
ATOM 1389 C CA . TRP A 1 186 ? -22.641 -3.086 -8.078 1 97.88 186 TRP A CA 1
ATOM 1390 C C . TRP A 1 186 ? -22.641 -2.318 -6.762 1 97.88 186 TRP A C 1
ATOM 1392 O O . TRP A 1 186 ? -22.5 -2.91 -5.691 1 97.88 186 TRP A O 1
ATOM 1402 N N . LYS A 1 187 ? -22.844 -0.96 -6.832 1 96.19 187 LYS A N 1
ATOM 1403 C CA . LYS A 1 187 ? -22.766 -0.131 -5.633 1 96.19 187 LYS A CA 1
ATOM 1404 C C . LYS A 1 187 ? -23.891 -0.466 -4.656 1 96.19 187 LYS A C 1
ATOM 1406 O O . LYS A 1 187 ? -23.641 -0.684 -3.467 1 96.19 187 LYS A O 1
ATOM 1411 N N . GLU A 1 188 ? -25.094 -0.569 -5.129 1 97.12 188 GLU A N 1
ATOM 1412 C CA . GLU A 1 188 ? -26.25 -0.856 -4.305 1 97.12 188 GLU A CA 1
ATOM 1413 C C . GLU A 1 188 ? -26.188 -2.26 -3.713 1 97.12 188 GLU A C 1
ATOM 1415 O O . GLU A 1 188 ? -26.719 -2.512 -2.631 1 97.12 188 GLU A O 1
ATOM 1420 N N . ASN A 1 189 ? -25.438 -3.109 -4.395 1 97.81 189 ASN A N 1
ATOM 1421 C CA . ASN A 1 189 ? -25.344 -4.496 -3.947 1 97.81 189 ASN A CA 1
ATOM 1422 C C . ASN A 1 189 ? -24.125 -4.723 -3.064 1 97.81 189 ASN A C 1
ATOM 1424 O O . ASN A 1 189 ? -23.828 -5.855 -2.682 1 97.81 189 ASN A O 1
ATOM 1428 N N . GLY A 1 190 ? -23.375 -3.686 -2.783 1 97.62 190 GLY A N 1
ATOM 1429 C CA . GLY A 1 190 ? -22.344 -3.742 -1.751 1 97.62 190 GLY A CA 1
ATOM 1430 C C . GLY A 1 190 ? -21 -4.195 -2.273 1 97.62 190 GLY A C 1
ATOM 1431 O O . GLY A 1 190 ? -20.172 -4.707 -1.515 1 97.62 190 GLY A O 1
ATOM 1432 N N . TRP A 1 191 ? -20.797 -4.109 -3.629 1 98 191 TRP A N 1
ATOM 1433 C CA . TRP A 1 191 ? -19.516 -4.52 -4.195 1 98 191 TRP A CA 1
ATOM 1434 C C . TRP A 1 191 ? -18.547 -3.344 -4.262 1 98 191 TRP A C 1
ATOM 1436 O O . TRP A 1 191 ? -18.969 -2.186 -4.27 1 98 191 TRP A O 1
ATOM 1446 N N . LYS A 1 192 ? -17.234 -3.676 -4.254 1 95.06 192 LYS A N 1
ATOM 1447 C CA . LYS A 1 192 ? -16.219 -2.654 -4.469 1 95.06 192 LYS A CA 1
ATOM 1448 C C . LYS A 1 192 ? -16.25 -2.146 -5.906 1 95.06 192 LYS A C 1
ATOM 1450 O O . LYS A 1 192 ? -16.469 -2.922 -6.84 1 95.06 192 LYS A O 1
ATOM 1455 N N . GLY A 1 193 ? -16 -0.899 -6.137 1 95.31 193 GLY A N 1
ATOM 1456 C CA . GLY A 1 193 ? -15.914 -0.339 -7.477 1 95.31 193 GLY A CA 1
ATOM 1457 C C . GLY A 1 193 ? -14.523 -0.449 -8.07 1 95.31 193 GLY A C 1
ATOM 1458 O O . GLY A 1 193 ? -14.055 0.474 -8.742 1 95.31 193 GLY A O 1
ATOM 1459 N N . VAL A 1 194 ? -13.781 -1.466 -7.75 1 96.12 194 VAL A N 1
ATOM 1460 C CA . VAL A 1 194 ? -12.43 -1.743 -8.227 1 96.12 194 VAL A CA 1
ATOM 1461 C C . VAL A 1 194 ? -12.32 -3.211 -8.625 1 96.12 194 VAL A C 1
ATOM 1463 O O . VAL A 1 194 ? -12.266 -4.094 -7.77 1 96.12 194 VAL A O 1
ATOM 1466 N N . ALA A 1 195 ? -12.195 -3.449 -9.891 1 98.12 195 ALA A N 1
ATOM 1467 C CA . ALA A 1 195 ? -12.195 -4.82 -10.398 1 98.12 195 ALA A CA 1
ATOM 1468 C C . ALA A 1 195 ? -11 -5.605 -9.859 1 98.12 195 ALA A C 1
ATOM 1470 O O . ALA A 1 195 ? -11.133 -6.773 -9.492 1 98.12 195 ALA A O 1
ATOM 1471 N N . TYR A 1 196 ? -9.875 -4.973 -9.797 1 97.62 196 TYR A N 1
ATOM 1472 C CA . TYR A 1 196 ? -8.664 -5.617 -9.297 1 97.62 196 TYR A CA 1
ATOM 1473 C C . TYR A 1 196 ? -8.867 -6.109 -7.867 1 97.62 196 TYR A C 1
ATOM 1475 O O . TYR A 1 196 ? -8.555 -7.262 -7.551 1 97.62 196 TYR A O 1
ATOM 1483 N N . ALA A 1 197 ? -9.367 -5.27 -7.027 1 97.5 197 ALA A N 1
ATOM 1484 C CA . ALA A 1 197 ? -9.555 -5.602 -5.621 1 97.5 197 ALA A CA 1
ATOM 1485 C C . ALA A 1 197 ? -10.453 -6.824 -5.461 1 97.5 197 ALA A C 1
ATOM 1487 O O . ALA A 1 197 ? -10.125 -7.758 -4.73 1 97.5 197 ALA A O 1
ATOM 1488 N N . THR A 1 198 ? -11.555 -6.812 -6.168 1 98.38 198 THR A N 1
ATOM 1489 C CA . THR A 1 198 ? -12.5 -7.914 -6.051 1 98.38 198 THR A CA 1
ATOM 1490 C C . THR A 1 198 ? -11.914 -9.195 -6.625 1 98.38 198 THR A C 1
ATOM 1492 O O . THR A 1 198 ? -12.102 -10.281 -6.066 1 98.38 198 THR A O 1
ATOM 1495 N N . SER A 1 199 ? -11.211 -9.086 -7.742 1 98.75 199 SER A N 1
ATOM 1496 C CA . SER A 1 199 ? -10.57 -10.273 -8.305 1 98.75 199 SER A CA 1
ATOM 1497 C C . SER A 1 199 ? -9.617 -10.906 -7.297 1 98.75 199 SER A C 1
ATOM 1499 O O . SER A 1 199 ? -9.531 -12.133 -7.199 1 98.75 199 SER A O 1
ATOM 1501 N N . LYS A 1 200 ? -8.883 -10.047 -6.562 1 98.69 200 LYS A N 1
ATOM 1502 C CA . LYS A 1 200 ? -7.91 -10.562 -5.602 1 98.69 200 LYS A CA 1
ATOM 1503 C C . LYS A 1 200 ? -8.602 -11.094 -4.348 1 98.69 200 LYS A C 1
ATOM 1505 O O . LYS A 1 200 ? -8.117 -12.031 -3.713 1 98.69 200 LYS A O 1
ATOM 1510 N N . SER A 1 201 ? -9.789 -10.578 -4.008 1 98.62 201 SER A N 1
ATOM 1511 C CA . SER A 1 201 ? -10.633 -11.234 -3.008 1 98.62 201 SER A CA 1
ATOM 1512 C C . SER A 1 201 ? -10.992 -12.648 -3.436 1 98.62 201 SER A C 1
ATOM 1514 O O . SER A 1 201 ? -10.977 -13.578 -2.619 1 98.62 201 SER A O 1
ATOM 1516 N N . GLY A 1 202 ? -11.312 -12.75 -4.711 1 98.88 202 GLY A N 1
ATOM 1517 C CA . GLY A 1 202 ? -11.602 -14.062 -5.262 1 98.88 202 GLY A CA 1
ATOM 1518 C C . GLY A 1 202 ? -10.445 -15.031 -5.141 1 98.88 202 GLY A C 1
ATOM 1519 O O . GLY A 1 202 ? -10.641 -16.203 -4.777 1 98.88 202 GLY A O 1
ATOM 1520 N N . VAL A 1 203 ? -9.266 -14.562 -5.391 1 98.94 203 VAL A N 1
ATOM 1521 C CA . VAL A 1 203 ? -8.07 -15.406 -5.32 1 98.94 203 VAL A CA 1
ATOM 1522 C C . VAL A 1 203 ? -7.863 -15.891 -3.885 1 98.94 203 VAL A C 1
ATOM 1524 O O . VAL A 1 203 ? -7.559 -17.062 -3.656 1 98.94 203 VAL A O 1
ATOM 1527 N N . ILE A 1 204 ? -8.031 -15 -2.91 1 98.88 204 ILE A N 1
ATOM 1528 C CA . ILE A 1 204 ? -7.879 -15.359 -1.506 1 98.88 204 ILE A CA 1
ATOM 1529 C C . ILE A 1 204 ? -8.938 -16.391 -1.121 1 98.88 204 ILE A C 1
ATOM 1531 O O . ILE A 1 204 ? -8.617 -17.422 -0.512 1 98.88 204 ILE A O 1
ATOM 1535 N N . ALA A 1 205 ? -10.156 -16.156 -1.527 1 98.88 205 ALA A N 1
ATOM 1536 C CA . ALA A 1 205 ? -11.25 -17.078 -1.24 1 98.88 205 ALA A CA 1
ATOM 1537 C C . ALA A 1 205 ? -11 -18.438 -1.887 1 98.88 205 ALA A C 1
ATOM 1539 O O . ALA A 1 205 ? -11.18 -19.484 -1.25 1 98.88 205 ALA A O 1
ATOM 1540 N N . TYR A 1 206 ? -10.617 -18.422 -3.119 1 98.88 206 TYR A N 1
ATOM 1541 C CA . TYR A 1 206 ? -10.32 -19.641 -3.848 1 98.88 206 TYR A CA 1
ATOM 1542 C C . TYR A 1 206 ? -9.227 -20.438 -3.15 1 98.88 206 TYR A C 1
ATOM 1544 O O . TYR A 1 206 ? -9.328 -21.656 -3.014 1 98.88 206 TYR A O 1
ATOM 1552 N N . THR A 1 207 ? -8.18 -19.703 -2.732 1 98.88 207 THR A N 1
ATOM 1553 C CA . THR A 1 207 ? -7.066 -20.359 -2.045 1 98.88 207 THR A CA 1
ATOM 1554 C C . THR A 1 207 ? -7.551 -21.078 -0.789 1 98.88 207 THR A C 1
ATOM 1556 O O . THR A 1 207 ? -7.188 -22.219 -0.547 1 98.88 207 THR A O 1
ATOM 1559 N N . ARG A 1 208 ? -8.391 -20.406 -0.037 1 98.69 208 ARG A N 1
ATOM 1560 C CA . ARG A 1 208 ? -8.961 -21 1.172 1 98.69 208 ARG A CA 1
ATOM 1561 C C . ARG A 1 208 ? -9.797 -22.234 0.842 1 98.69 208 ARG A C 1
ATOM 1563 O O . ARG A 1 208 ? -9.664 -23.266 1.482 1 98.69 208 ARG A O 1
ATOM 1570 N N . ALA A 1 209 ? -10.641 -22.109 -0.131 1 98.81 209 ALA A N 1
ATOM 1571 C CA . ALA A 1 209 ? -11.523 -23.203 -0.535 1 98.81 209 ALA A CA 1
ATOM 1572 C C . ALA A 1 209 ? -10.719 -24.391 -1.039 1 98.81 209 ALA A C 1
ATOM 1574 O O . ALA A 1 209 ? -11.031 -25.547 -0.716 1 98.81 209 ALA A O 1
ATOM 1575 N N . LEU A 1 210 ? -9.758 -24.109 -1.813 1 98.81 210 LEU A N 1
ATOM 1576 C CA . LEU A 1 210 ? -8.922 -25.172 -2.375 1 98.81 210 LEU A CA 1
ATOM 1577 C C . LEU A 1 210 ? -8.188 -25.922 -1.272 1 98.81 210 LEU A C 1
ATOM 1579 O O . LEU A 1 210 ? -8.086 -27.156 -1.314 1 98.81 210 LEU A O 1
ATOM 1583 N N . ALA A 1 211 ? -7.629 -25.203 -0.319 1 98.75 211 ALA A N 1
ATOM 1584 C CA . ALA A 1 211 ? -6.957 -25.828 0.814 1 98.75 211 ALA A CA 1
ATOM 1585 C C . ALA A 1 211 ? -7.891 -26.797 1.534 1 98.75 211 ALA A C 1
ATOM 1587 O O . ALA A 1 211 ? -7.488 -27.906 1.889 1 98.75 211 ALA A O 1
ATOM 1588 N N . LYS A 1 212 ? -9.109 -26.375 1.734 1 98.31 212 LYS A N 1
ATOM 1589 C CA . LYS A 1 212 ? -10.102 -27.234 2.375 1 98.31 212 LYS A CA 1
ATOM 1590 C C . LYS A 1 212 ? -10.383 -28.469 1.532 1 98.31 212 LYS A C 1
ATOM 1592 O O . LYS A 1 212 ? -10.461 -29.578 2.061 1 98.31 212 LYS A O 1
ATOM 1597 N N . GLN A 1 213 ? -10.547 -28.203 0.27 1 98.5 213 GLN A N 1
ATOM 1598 C CA . GLN A 1 213 ? -10.789 -29.328 -0.626 1 98.5 213 GLN A CA 1
ATOM 1599 C C . GLN A 1 213 ? -9.641 -30.328 -0.579 1 98.5 213 GLN A C 1
ATOM 1601 O O . GLN A 1 213 ? -9.867 -31.547 -0.502 1 98.5 213 GLN A O 1
ATOM 1606 N N . TYR A 1 214 ? -8.406 -29.844 -0.648 1 98.44 214 TYR A N 1
ATOM 1607 C CA . TYR A 1 214 ? -7.242 -30.719 -0.598 1 98.44 214 TYR A CA 1
ATOM 1608 C C . TYR A 1 214 ? -7.203 -31.5 0.708 1 98.44 214 TYR A C 1
ATOM 1610 O O . TYR A 1 214 ? -6.898 -32.688 0.711 1 98.44 214 TYR A O 1
ATOM 1618 N N . GLN A 1 215 ? -7.52 -30.875 1.772 1 97.75 215 GLN A N 1
ATOM 1619 C CA . GLN A 1 215 ? -7.578 -31.547 3.064 1 97.75 215 GLN A CA 1
ATOM 1620 C C . GLN A 1 215 ? -8.602 -32.688 3.053 1 97.75 215 GLN A C 1
ATOM 1622 O O . GLN A 1 215 ? -8.312 -33.781 3.49 1 97.75 215 GLN A O 1
ATOM 1627 N N . GLN A 1 216 ? -9.75 -32.406 2.539 1 97.75 216 GLN A N 1
ATOM 1628 C CA . GLN A 1 216 ? -10.844 -33.375 2.494 1 97.75 216 GLN A CA 1
ATOM 1629 C C . GLN A 1 216 ? -10.484 -34.562 1.602 1 97.75 216 GLN A C 1
ATOM 1631 O O . GLN A 1 216 ? -10.883 -35.688 1.875 1 97.75 216 GLN A O 1
ATOM 1636 N N . GLU A 1 217 ? -9.688 -34.25 0.615 1 97.69 217 GLU A N 1
ATOM 1637 C CA . GLU A 1 217 ? -9.312 -35.281 -0.348 1 97.69 217 GLU A CA 1
ATOM 1638 C C . GLU A 1 217 ? -8.047 -36.031 0.093 1 97.69 217 GLU A C 1
ATOM 1640 O O . GLU A 1 217 ? -7.617 -36.969 -0.557 1 97.69 217 GLU A O 1
ATOM 1645 N N . GLY A 1 218 ? -7.414 -35.594 1.108 1 97.38 218 GLY A N 1
ATOM 1646 C CA . GLY A 1 218 ? -6.168 -36.188 1.576 1 97.38 218 GLY A CA 1
ATOM 1647 C C . GLY A 1 218 ? -4.98 -35.812 0.698 1 97.38 218 GLY A C 1
ATOM 1648 O O . GLY A 1 218 ? -3.986 -36.562 0.675 1 97.38 218 GLY A O 1
ATOM 1649 N N . LYS A 1 219 ? -5.188 -34.812 -0.089 1 97.25 219 LYS A N 1
ATOM 1650 C CA . LYS A 1 219 ? -4.094 -34.344 -0.937 1 97.25 219 LYS A CA 1
ATOM 1651 C C . LYS A 1 219 ? -3.074 -33.562 -0.13 1 97.25 219 LYS A C 1
ATOM 1653 O O . LYS A 1 219 ? -3.439 -32.656 0.625 1 97.25 219 LYS A O 1
ATOM 1658 N N . ASN A 1 220 ? -1.788 -33.969 -0.276 1 97.38 220 ASN A N 1
ATOM 1659 C CA . ASN A 1 220 ? -0.714 -33.312 0.467 1 97.38 220 ASN A CA 1
ATOM 1660 C C . ASN A 1 220 ? -0.038 -32.219 -0.361 1 97.38 220 ASN A C 1
ATOM 1662 O O . ASN A 1 220 ? 1.14 -32.344 -0.706 1 97.38 220 ASN A O 1
ATOM 1666 N N . VAL A 1 221 ? -0.752 -31.234 -0.755 1 98.12 221 VAL A N 1
ATOM 1667 C CA . VAL A 1 221 ? -0.261 -30.031 -1.422 1 98.12 221 VAL A CA 1
ATOM 1668 C C . VAL A 1 221 ? -0.652 -28.797 -0.615 1 98.12 221 VAL A C 1
ATOM 1670 O O . VAL A 1 221 ? -1.822 -28.609 -0.27 1 98.12 221 VAL A O 1
ATOM 1673 N N . HIS A 1 222 ? 0.326 -27.953 -0.253 1 98.12 222 HIS A N 1
ATOM 1674 C CA . HIS A 1 222 ? 0.094 -26.75 0.541 1 98.12 222 HIS A CA 1
ATOM 1675 C C . HIS A 1 222 ? -0.213 -25.562 -0.35 1 98.12 222 HIS A C 1
ATOM 1677 O O . HIS A 1 222 ? 0.587 -25.203 -1.22 1 98.12 222 HIS A O 1
ATOM 1683 N N . VAL A 1 223 ? -1.328 -25 -0.161 1 98.81 223 VAL A N 1
ATOM 1684 C CA . VAL A 1 223 ? -1.728 -23.859 -0.981 1 98.81 223 VAL A CA 1
ATOM 1685 C C . VAL A 1 223 ? -1.947 -22.641 -0.095 1 98.81 223 VAL A C 1
ATOM 1687 O O . VAL A 1 223 ? -2.656 -22.703 0.912 1 98.81 223 VAL A O 1
ATOM 1690 N N . VAL A 1 224 ? -1.294 -21.484 -0.416 1 98.88 224 VAL A N 1
ATOM 1691 C CA . VAL A 1 224 ? -1.42 -20.234 0.319 1 98.88 224 VAL A CA 1
ATOM 1692 C C . VAL A 1 224 ? -1.506 -19.062 -0.662 1 98.88 224 VAL A C 1
ATOM 1694 O O . VAL A 1 224 ? -1.219 -19.219 -1.852 1 98.88 224 VAL A O 1
ATOM 1697 N N . SER A 1 225 ? -1.995 -17.953 -0.194 1 98.94 225 SER A N 1
ATOM 1698 C CA . SER A 1 225 ? -1.974 -16.703 -0.951 1 98.94 225 SER A CA 1
ATOM 1699 C C . SER A 1 225 ? -1.215 -15.609 -0.199 1 98.94 225 SER A C 1
ATOM 1701 O O . SER A 1 225 ? -1.026 -15.703 1.016 1 98.94 225 SER A O 1
ATOM 1703 N N . CYS A 1 226 ? -0.715 -14.602 -0.939 1 98.81 226 CYS A N 1
ATOM 1704 C CA . CYS A 1 226 ? 0.004 -13.539 -0.249 1 98.81 226 CYS A CA 1
ATOM 1705 C C . CYS A 1 226 ? -0.063 -12.234 -1.037 1 98.81 226 CYS A C 1
ATOM 1707 O O . CYS A 1 226 ? -0.39 -12.242 -2.225 1 98.81 226 CYS A O 1
ATOM 1709 N N . CYS A 1 227 ? 0.11 -11.195 -0.358 1 98.44 227 CYS A N 1
ATOM 1710 C CA . CYS A 1 227 ? 0.325 -9.875 -0.927 1 98.44 227 CYS A CA 1
ATOM 1711 C C . CYS A 1 227 ? 1.81 -9.531 -0.958 1 98.44 227 CYS A C 1
ATOM 1713 O O . CYS A 1 227 ? 2.467 -9.5 0.084 1 98.44 227 CYS A O 1
ATOM 1715 N N . PRO A 1 228 ? 2.301 -9.273 -2.133 1 98.06 228 PRO A N 1
ATOM 1716 C CA . PRO A 1 228 ? 3.723 -8.93 -2.227 1 98.06 228 PRO A CA 1
ATOM 1717 C C . PRO A 1 228 ? 4.023 -7.512 -1.755 1 98.06 228 PRO A C 1
ATOM 1719 O O . PRO A 1 228 ? 5.191 -7.137 -1.626 1 98.06 228 PRO A O 1
ATOM 1722 N N . GLY A 1 229 ? 2.971 -6.754 -1.468 1 96 229 GLY A N 1
ATOM 1723 C CA . GLY A 1 229 ? 3.148 -5.34 -1.183 1 96 229 GLY A CA 1
ATOM 1724 C C . GLY A 1 229 ? 3.094 -4.469 -2.424 1 96 229 GLY A C 1
ATOM 1725 O O . GLY A 1 229 ? 2.85 -4.965 -3.527 1 96 229 GLY A O 1
ATOM 1726 N N . TYR A 1 230 ? 3.293 -3.156 -2.232 1 94.69 230 TYR A N 1
ATOM 1727 C CA . TYR A 1 230 ? 3.223 -2.209 -3.34 1 94.69 230 TYR A CA 1
ATOM 1728 C C . TYR A 1 230 ? 4.57 -2.084 -4.039 1 94.69 230 TYR A C 1
ATOM 1730 O O . TYR A 1 230 ? 5.352 -1.18 -3.734 1 94.69 230 TYR A O 1
ATOM 1738 N N . VAL A 1 231 ? 4.75 -2.955 -5.012 1 95.94 231 VAL A N 1
ATOM 1739 C CA . VAL A 1 231 ? 6.051 -3.135 -5.652 1 95.94 231 VAL A CA 1
ATOM 1740 C C . VAL A 1 231 ? 6.164 -2.199 -6.855 1 95.94 231 VAL A C 1
ATOM 1742 O O . VAL A 1 231 ? 5.203 -2.027 -7.609 1 95.94 231 VAL A O 1
ATOM 1745 N N . ASN A 1 232 ? 7.324 -1.619 -6.996 1 92.94 232 ASN A N 1
ATOM 1746 C CA . ASN A 1 232 ? 7.559 -0.689 -8.102 1 92.94 232 ASN A CA 1
ATOM 1747 C C . ASN A 1 232 ? 7.742 -1.424 -9.422 1 92.94 232 ASN A C 1
ATOM 1749 O O . ASN A 1 232 ? 8.844 -1.863 -9.742 1 92.94 232 ASN A O 1
ATOM 1753 N N . THR A 1 233 ? 6.703 -1.644 -10.148 1 94.19 233 THR A N 1
ATOM 1754 C CA . THR A 1 233 ? 6.641 -2.311 -11.445 1 94.19 233 THR A CA 1
ATOM 1755 C C . THR A 1 233 ? 5.766 -1.524 -12.414 1 94.19 233 THR A C 1
ATOM 1757 O O . THR A 1 233 ? 5.199 -0.491 -12.055 1 94.19 233 THR A O 1
ATOM 1760 N N . ASP A 1 234 ? 5.676 -1.965 -13.648 1 90.62 234 ASP A N 1
ATOM 1761 C CA . ASP A 1 234 ? 4.77 -1.366 -14.625 1 90.62 234 ASP A CA 1
ATOM 1762 C C . ASP A 1 234 ? 3.324 -1.41 -14.133 1 90.62 234 ASP A C 1
ATOM 1764 O O . ASP A 1 234 ? 2.543 -0.494 -14.398 1 90.62 234 ASP A O 1
ATOM 1768 N N . MET A 1 235 ? 2.969 -2.451 -13.352 1 91.88 235 MET A N 1
ATOM 1769 C CA . MET A 1 235 ? 1.605 -2.631 -12.859 1 91.88 235 MET A CA 1
ATOM 1770 C C . MET A 1 235 ? 1.207 -1.49 -11.93 1 91.88 235 MET A C 1
ATOM 1772 O O . MET A 1 235 ? 0.051 -1.065 -11.922 1 91.88 235 MET A O 1
ATOM 1776 N N . THR A 1 236 ? 2.156 -0.968 -11.156 1 92 236 THR A N 1
ATOM 1777 C CA . THR A 1 236 ? 1.878 0.114 -10.219 1 92 236 THR A CA 1
ATOM 1778 C C . THR A 1 236 ? 2.213 1.468 -10.836 1 92 236 THR A C 1
ATOM 1780 O O . THR A 1 236 ? 2.197 2.492 -10.148 1 92 236 THR A O 1
ATOM 1783 N N . LYS A 1 237 ? 2.619 1.477 -12.086 1 86.44 237 LYS A N 1
ATOM 1784 C CA . LYS A 1 237 ? 2.973 2.684 -12.828 1 86.44 237 LYS A CA 1
ATOM 1785 C C . LYS A 1 237 ? 4.082 3.457 -12.125 1 86.44 237 LYS A C 1
ATOM 1787 O O . LYS A 1 237 ? 4.043 4.688 -12.047 1 86.44 237 LYS A O 1
ATOM 1792 N N . GLY A 1 238 ? 4.93 2.627 -11.5 1 84.75 238 GLY A N 1
ATOM 1793 C CA . GLY A 1 238 ? 6.086 3.227 -10.859 1 84.75 238 GLY A CA 1
ATOM 1794 C C . GLY A 1 238 ? 5.773 3.834 -9.508 1 84.75 238 GLY A C 1
ATOM 1795 O O . GLY A 1 238 ? 6.629 4.477 -8.891 1 84.75 238 GLY A O 1
ATOM 1796 N N . LYS A 1 239 ? 4.621 3.637 -8.938 1 86.81 239 LYS A N 1
ATOM 1797 C CA . LYS A 1 239 ? 4.191 4.258 -7.684 1 86.81 239 LYS A CA 1
ATOM 1798 C C . LYS A 1 239 ? 4.531 3.373 -6.488 1 86.81 239 LYS A C 1
ATOM 1800 O O . LYS A 1 239 ? 4.359 3.783 -5.34 1 86.81 239 LYS A O 1
ATOM 1805 N N . GLY A 1 240 ? 5.043 2.178 -6.801 1 92.38 240 GLY A N 1
ATOM 1806 C CA . GLY A 1 240 ? 5.375 1.286 -5.699 1 92.38 240 GLY A CA 1
ATOM 1807 C C . GLY A 1 240 ? 6.582 1.745 -4.902 1 92.38 240 GLY A C 1
ATOM 1808 O O . GLY A 1 240 ? 7.508 2.338 -5.457 1 92.38 240 GLY A O 1
ATOM 1809 N N . TYR A 1 241 ? 6.566 1.366 -3.58 1 92.88 241 TYR A N 1
ATOM 1810 C CA . TYR A 1 241 ? 7.695 1.778 -2.752 1 92.88 241 TYR A CA 1
ATOM 1811 C C . TYR A 1 241 ? 8.594 0.592 -2.426 1 92.88 241 TYR A C 1
ATOM 1813 O O . TYR A 1 241 ? 9.688 0.765 -1.892 1 92.88 241 TYR A O 1
ATOM 1821 N N . LYS A 1 242 ? 8.188 -0.606 -2.762 1 94.25 242 LYS A N 1
ATOM 1822 C CA . LYS A 1 242 ? 9.031 -1.784 -2.584 1 94.25 242 LYS A CA 1
ATOM 1823 C C . LYS A 1 242 ? 9.82 -2.094 -3.855 1 94.25 242 LYS A C 1
ATOM 1825 O O . LYS A 1 242 ? 9.289 -1.968 -4.965 1 94.25 242 LYS A O 1
ATOM 1830 N N . THR A 1 243 ? 11.039 -2.547 -3.654 1 93.38 243 THR A N 1
ATOM 1831 C CA . THR A 1 243 ? 11.805 -3.086 -4.77 1 93.38 243 THR A CA 1
ATOM 1832 C C . THR A 1 243 ? 11.281 -4.461 -5.172 1 93.38 243 THR A C 1
ATOM 1834 O O . THR A 1 243 ? 10.453 -5.047 -4.473 1 93.38 243 THR A O 1
ATOM 1837 N N . LEU A 1 244 ? 11.766 -4.973 -6.293 1 95.69 244 LEU A N 1
ATOM 1838 C CA . LEU A 1 244 ? 11.391 -6.312 -6.738 1 95.69 244 LEU A CA 1
ATOM 1839 C C . LEU A 1 244 ? 11.773 -7.359 -5.699 1 95.69 244 LEU A C 1
ATOM 1841 O O . LEU A 1 244 ? 10.992 -8.266 -5.406 1 95.69 244 LEU A O 1
ATOM 1845 N N . ASP A 1 245 ? 12.977 -7.156 -5.125 1 94.88 245 ASP A N 1
ATOM 1846 C CA . ASP A 1 245 ? 13.453 -8.117 -4.137 1 94.88 245 ASP A CA 1
ATOM 1847 C C . ASP A 1 245 ? 12.594 -8.078 -2.875 1 94.88 245 ASP A C 1
ATOM 1849 O O . ASP A 1 245 ? 12.266 -9.125 -2.316 1 94.88 245 ASP A O 1
ATOM 1853 N N . GLN A 1 246 ? 12.25 -6.855 -2.453 1 95 246 GLN A N 1
ATOM 1854 C CA . GLN A 1 246 ? 11.391 -6.719 -1.281 1 95 246 GLN A CA 1
ATOM 1855 C C . GLN A 1 246 ? 10.016 -7.336 -1.529 1 95 246 GLN A C 1
ATOM 1857 O O . GLN A 1 246 ? 9.477 -8.031 -0.666 1 95 246 GLN A O 1
ATOM 1862 N N . GLY A 1 247 ? 9.484 -7.121 -2.678 1 97.62 247 GLY A N 1
ATOM 1863 C CA . GLY A 1 247 ? 8.188 -7.672 -3.029 1 97.62 247 GLY A CA 1
ATOM 1864 C C . GLY A 1 247 ? 8.188 -9.188 -3.135 1 97.62 247 GLY A C 1
ATOM 1865 O O . GLY A 1 247 ? 7.195 -9.844 -2.811 1 97.62 247 GLY A O 1
ATOM 1866 N N . ALA A 1 248 ? 9.305 -9.742 -3.553 1 98.62 248 ALA A N 1
ATOM 1867 C CA . ALA A 1 248 ? 9.43 -11.18 -3.791 1 98.62 248 ALA A CA 1
ATOM 1868 C C . ALA A 1 248 ? 9.633 -11.938 -2.48 1 98.62 248 ALA A C 1
ATOM 1870 O O . ALA A 1 248 ? 9.516 -13.164 -2.443 1 98.62 248 ALA A O 1
ATOM 1871 N N . GLU A 1 249 ? 9.859 -11.234 -1.427 1 98.44 249 GLU A N 1
ATOM 1872 C CA . GLU A 1 249 ? 10.289 -11.883 -0.189 1 98.44 249 GLU A CA 1
ATOM 1873 C C . GLU A 1 249 ? 9.219 -12.828 0.341 1 98.44 249 GLU A C 1
ATOM 1875 O O . GLU A 1 249 ? 9.453 -14.031 0.486 1 98.44 249 GLU A O 1
ATOM 1880 N N . THR A 1 250 ? 8.023 -12.336 0.523 1 98.69 250 THR A N 1
ATOM 1881 C CA . THR A 1 250 ? 6.977 -13.141 1.146 1 98.69 250 THR A CA 1
ATOM 1882 C C . THR A 1 250 ? 6.605 -14.328 0.26 1 98.69 250 THR A C 1
ATOM 1884 O O . THR A 1 250 ? 6.613 -15.469 0.715 1 98.69 250 THR A O 1
ATOM 1887 N N . PRO A 1 251 ? 6.387 -14.133 -1.037 1 98.88 251 PRO A N 1
ATOM 1888 C CA . PRO A 1 251 ? 6.016 -15.297 -1.85 1 98.88 251 PRO A CA 1
ATOM 1889 C C . PRO A 1 251 ? 7.125 -16.344 -1.923 1 98.88 251 PRO A C 1
ATOM 1891 O O . PRO A 1 251 ? 6.848 -17.547 -1.923 1 98.88 251 PRO A O 1
ATOM 1894 N N . VAL A 1 252 ? 8.391 -15.938 -1.901 1 98.88 252 VAL A N 1
ATOM 1895 C CA . VAL A 1 252 ? 9.5 -16.875 -2.029 1 98.88 252 VAL A CA 1
ATOM 1896 C C . VAL A 1 252 ? 9.695 -17.625 -0.713 1 98.88 252 VAL A C 1
ATOM 1898 O O . VAL A 1 252 ? 9.914 -18.844 -0.711 1 98.88 252 VAL A O 1
ATOM 1901 N N . LEU A 1 253 ? 9.594 -16.891 0.407 1 98.81 253 LEU A N 1
ATOM 1902 C CA . LEU A 1 253 ? 9.719 -17.562 1.693 1 98.81 253 LEU A CA 1
ATOM 1903 C C . LEU A 1 253 ? 8.617 -18.609 1.871 1 98.81 253 LEU A C 1
ATOM 1905 O O . LEU A 1 253 ? 8.859 -19.688 2.398 1 98.81 253 LEU A O 1
ATOM 1909 N N . LEU A 1 254 ? 7.426 -18.281 1.4 1 98.81 254 LEU A N 1
ATOM 1910 C CA . LEU A 1 254 ? 6.32 -19.219 1.449 1 98.81 254 LEU A CA 1
ATOM 1911 C C . LEU A 1 254 ? 6.578 -20.406 0.529 1 98.81 254 LEU A C 1
ATOM 1913 O O . LEU A 1 254 ? 6.383 -21.562 0.926 1 98.81 254 LEU A O 1
ATOM 1917 N N . ALA A 1 255 ? 7.055 -20.172 -0.671 1 98.81 255 ALA A N 1
ATOM 1918 C CA . ALA A 1 255 ? 7.301 -21.203 -1.673 1 98.81 255 ALA A CA 1
ATOM 1919 C C . ALA A 1 255 ? 8.383 -22.172 -1.205 1 98.81 255 ALA A C 1
ATOM 1921 O O . ALA A 1 255 ? 8.305 -23.375 -1.481 1 98.81 255 ALA A O 1
ATOM 1922 N N . LEU A 1 256 ? 9.359 -21.688 -0.425 1 98.62 256 LEU A N 1
ATOM 1923 C CA . LEU A 1 256 ? 10.523 -22.484 -0.029 1 98.62 256 LEU A CA 1
ATOM 1924 C C . LEU A 1 256 ? 10.344 -23.031 1.381 1 98.62 256 LEU A C 1
ATOM 1926 O O . LEU A 1 256 ? 11.297 -23.531 1.983 1 98.62 256 LEU A O 1
ATOM 1930 N N . ASN A 1 257 ? 9.172 -22.906 1.889 1 97.38 257 ASN A N 1
ATOM 1931 C CA . ASN A 1 257 ? 8.828 -23.438 3.201 1 97.38 257 ASN A CA 1
ATOM 1932 C C . ASN A 1 257 ? 9.703 -22.828 4.301 1 97.38 257 ASN A C 1
ATOM 1934 O O . ASN A 1 257 ? 10.125 -23.531 5.223 1 97.38 257 ASN A O 1
ATOM 1938 N N . LYS A 1 258 ? 9.977 -21.547 4.148 1 97.44 258 LYS A N 1
ATOM 1939 C CA . LYS A 1 258 ? 10.773 -20.844 5.148 1 97.44 258 LYS A CA 1
ATOM 1940 C C . LYS A 1 258 ? 9.883 -20.141 6.16 1 97.44 258 LYS A C 1
ATOM 1942 O O . LYS A 1 258 ? 10.383 -19.5 7.09 1 97.44 258 LYS A O 1
ATOM 1947 N N . LEU A 1 259 ? 8.625 -20.125 5.949 1 96.81 259 LEU A N 1
ATOM 1948 C CA . LEU A 1 259 ? 7.609 -19.641 6.883 1 96.81 259 LEU A CA 1
ATOM 1949 C C . LEU A 1 259 ? 6.68 -20.781 7.309 1 96.81 259 LEU A C 1
ATOM 1951 O O . LEU A 1 259 ? 6.379 -21.672 6.512 1 96.81 259 LEU A O 1
ATOM 1955 N N . ASP A 1 260 ? 6.262 -20.797 8.492 1 96.38 260 ASP A N 1
ATOM 1956 C CA . ASP A 1 260 ? 5.363 -21.828 9.008 1 96.38 260 ASP A CA 1
ATOM 1957 C C . ASP A 1 260 ? 3.914 -21.531 8.625 1 96.38 260 ASP A C 1
ATOM 1959 O O . ASP A 1 260 ? 3.072 -21.297 9.492 1 96.38 260 ASP A O 1
ATOM 1963 N N . ALA A 1 261 ? 3.646 -21.641 7.348 1 97.81 261 ALA A N 1
ATOM 1964 C CA . ALA A 1 261 ? 2.322 -21.312 6.832 1 97.81 261 ALA A CA 1
ATOM 1965 C C . ALA A 1 261 ? 1.397 -22.531 6.871 1 97.81 261 ALA A C 1
ATOM 1967 O O . ALA A 1 261 ? 1.822 -23.656 6.586 1 97.81 261 ALA A O 1
ATOM 1968 N N . LYS A 1 262 ? 0.187 -22.297 7.199 1 97.94 262 LYS A N 1
ATOM 1969 C CA . LYS A 1 262 ? -0.855 -23.312 7.125 1 97.94 262 LYS A CA 1
ATOM 1970 C C . LYS A 1 262 ? -1.654 -23.188 5.828 1 97.94 262 LYS A C 1
ATOM 1972 O O . LYS A 1 262 ? -1.825 -22.078 5.305 1 97.94 262 LYS A O 1
ATOM 1977 N N . PRO A 1 263 ? -2.166 -24.344 5.344 1 98.12 263 PRO A N 1
ATOM 1978 C CA . PRO A 1 263 ? -2.924 -24.281 4.09 1 98.12 263 PRO A CA 1
ATOM 1979 C C . PRO A 1 263 ? -4.09 -23.297 4.145 1 98.12 263 PRO A C 1
ATOM 1981 O O . PRO A 1 263 ? -4.816 -23.25 5.137 1 98.12 263 PRO A O 1
ATOM 1984 N N . GLY A 1 264 ? -4.207 -22.5 3.16 1 98.5 264 GLY A N 1
ATOM 1985 C CA . GLY A 1 264 ? -5.348 -21.609 3.027 1 98.5 264 GLY A CA 1
ATOM 1986 C C . GLY A 1 264 ? -5.086 -20.219 3.578 1 98.5 264 GLY A C 1
ATOM 1987 O O . GLY A 1 264 ? -5.848 -19.297 3.318 1 98.5 264 GLY A O 1
ATOM 1988 N N . GLU A 1 265 ? -3.938 -20.047 4.266 1 98.56 265 GLU A N 1
ATOM 1989 C CA . GLU A 1 265 ? -3.676 -18.766 4.926 1 98.56 265 GLU A CA 1
ATOM 1990 C C . GLU A 1 265 ? -3.348 -17.688 3.906 1 98.56 265 GLU A C 1
ATOM 1992 O O . GLU A 1 265 ? -2.811 -17.969 2.834 1 98.56 265 GLU A O 1
ATOM 1997 N N . PHE A 1 266 ? -3.729 -16.484 4.211 1 98.69 266 PHE A N 1
ATOM 1998 C CA . PHE A 1 266 ? -3.363 -15.266 3.494 1 98.69 266 PHE A CA 1
ATOM 1999 C C . PHE A 1 266 ? -2.242 -14.531 4.215 1 98.69 266 PHE A C 1
ATOM 2001 O O . PHE A 1 266 ? -2.352 -14.234 5.406 1 98.69 266 PHE A O 1
ATOM 2008 N N . TRP A 1 267 ? -1.144 -14.227 3.484 1 98.75 267 TRP A N 1
ATOM 2009 C CA . TRP A 1 267 ? 0.062 -13.695 4.113 1 98.75 267 TRP A CA 1
ATOM 2010 C C . TRP A 1 267 ? 0.421 -12.328 3.535 1 98.75 267 TRP A C 1
ATOM 2012 O O . TRP A 1 267 ? 0.093 -12.031 2.383 1 98.75 267 TRP A O 1
ATOM 2022 N N . SER A 1 268 ? 0.998 -11.461 4.281 1 97.5 268 SER A N 1
ATOM 2023 C CA . SER A 1 268 ? 1.617 -10.195 3.902 1 97.5 268 SER A CA 1
ATOM 2024 C C . SER A 1 268 ? 2.758 -9.836 4.848 1 97.5 268 SER A C 1
ATOM 2026 O O . SER A 1 268 ? 2.65 -10.031 6.062 1 97.5 268 SER A O 1
ATOM 2028 N N . ASP A 1 269 ? 3.85 -9.359 4.289 1 95.69 269 ASP A N 1
ATOM 2029 C CA . ASP A 1 269 ? 5 -8.938 5.078 1 95.69 269 ASP A CA 1
ATOM 2030 C C . ASP A 1 269 ? 5.457 -10.047 6.027 1 95.69 269 ASP A C 1
ATOM 2032 O O . ASP A 1 269 ? 5.664 -9.805 7.219 1 95.69 269 ASP A O 1
ATOM 2036 N N . LYS A 1 270 ? 5.484 -11.312 5.539 1 97.38 270 LYS A N 1
ATOM 2037 C CA . LYS A 1 270 ? 6.031 -12.508 6.184 1 97.38 270 LYS A CA 1
ATOM 2038 C C . LYS A 1 270 ? 5.203 -12.906 7.398 1 97.38 270 LYS A C 1
ATOM 2040 O O . LYS A 1 270 ? 5.688 -13.625 8.273 1 97.38 270 LYS A O 1
ATOM 2045 N N . LYS A 1 271 ? 3.973 -12.422 7.449 1 97.56 271 LYS A N 1
ATOM 2046 C CA . LYS A 1 271 ? 3.057 -12.812 8.516 1 97.56 271 LYS A CA 1
ATOM 2047 C C . LYS A 1 271 ? 1.664 -13.102 7.965 1 97.56 271 LYS A C 1
ATOM 2049 O O . LYS A 1 271 ? 1.306 -12.625 6.887 1 97.56 271 LYS A O 1
ATOM 2054 N N . VAL A 1 272 ? 0.944 -13.938 8.734 1 97.75 272 VAL A N 1
ATOM 2055 C CA . VAL A 1 272 ? -0.452 -14.164 8.383 1 97.75 272 VAL A CA 1
ATOM 2056 C C . VAL A 1 272 ? -1.229 -12.852 8.469 1 97.75 272 VAL A C 1
ATOM 2058 O O . VAL A 1 272 ? -1.036 -12.07 9.406 1 97.75 272 VAL A O 1
ATOM 2061 N N . TYR A 1 273 ? -2.053 -12.555 7.488 1 96.19 273 TYR A N 1
ATOM 2062 C CA . TYR A 1 273 ? -2.857 -11.336 7.48 1 96.19 273 TYR A CA 1
ATOM 2063 C C . TYR A 1 273 ? -4.34 -11.664 7.625 1 96.19 273 TYR A C 1
ATOM 2065 O O . TYR A 1 273 ? -4.836 -12.609 7.012 1 96.19 273 TYR A O 1
ATOM 2073 N N . ASP A 1 274 ? -5.027 -10.914 8.422 1 93.88 274 ASP A N 1
ATOM 2074 C CA . ASP A 1 274 ? -6.461 -11.094 8.609 1 93.88 274 ASP A CA 1
ATOM 2075 C C . ASP A 1 274 ? -7.242 -10.648 7.379 1 93.88 274 ASP A C 1
ATOM 2077 O O . ASP A 1 274 ? -7.359 -9.445 7.113 1 93.88 274 ASP A O 1
ATOM 2081 N N . TRP A 1 275 ? -7.789 -11.578 6.719 1 94.38 275 TRP A N 1
ATOM 2082 C CA . TRP A 1 275 ? -8.523 -11.312 5.484 1 94.38 275 TRP A CA 1
ATOM 2083 C C . TRP A 1 275 ? -9.695 -10.367 5.742 1 94.38 275 TRP A C 1
ATOM 2085 O O . TRP A 1 275 ? -10.031 -9.539 4.891 1 94.38 275 TRP A O 1
ATOM 2095 N N . GLU A 1 276 ? -10.297 -10.484 6.828 1 89.38 276 GLU A N 1
ATOM 2096 C CA . GLU A 1 276 ? -11.43 -9.625 7.141 1 89.38 276 GLU A CA 1
ATOM 2097 C C . GLU A 1 276 ? -10.969 -8.219 7.516 1 89.38 276 GLU A C 1
ATOM 2099 O O . GLU A 1 276 ? -11.75 -7.266 7.477 1 89.38 276 GLU A O 1
ATOM 2104 N N . ASN A 1 277 ? -9.578 -8.148 7.672 1 75.81 277 ASN A N 1
ATOM 2105 C CA . ASN A 1 277 ? -8.969 -6.871 8.023 1 75.81 277 ASN A CA 1
ATOM 2106 C C . ASN A 1 277 ? -9.68 -6.211 9.195 1 75.81 277 ASN A C 1
ATOM 2108 O O . ASN A 1 277 ? -10.039 -5.035 9.133 1 75.81 277 ASN A O 1
ATOM 2112 N N . ARG A 1 278 ? -10.102 -7.113 10.25 1 63.16 278 ARG A N 1
ATOM 2113 C CA . ARG A 1 278 ? -10.734 -6.613 11.469 1 63.16 278 ARG A CA 1
ATOM 2114 C C . ARG A 1 278 ? -9.734 -5.844 12.32 1 63.16 278 ARG A C 1
ATOM 2116 O O . ARG A 1 278 ? -8.812 -6.43 12.891 1 63.16 278 ARG A O 1
ATOM 2123 N N . SER A 1 279 ? -8.766 -5.258 11.828 1 52.38 279 SER A N 1
ATOM 2124 C CA . SER A 1 279 ? -7.836 -4.621 12.758 1 52.38 279 SER A CA 1
ATOM 2125 C C . SER A 1 279 ? -8.5 -4.363 14.109 1 52.38 279 SER A C 1
ATOM 2127 O O . SER A 1 279 ? -9.711 -4.137 14.172 1 52.38 279 SER A O 1
ATOM 2129 N N . ASP A 1 280 ? -7.664 -4.688 15.164 1 40.22 280 ASP A N 1
ATOM 2130 C CA . ASP A 1 280 ? -7.891 -4.652 16.609 1 40.22 280 ASP A CA 1
ATOM 2131 C C . ASP A 1 280 ? -8.484 -3.311 17.031 1 40.22 280 ASP A C 1
ATOM 2133 O O . ASP A 1 280 ? -7.941 -2.252 16.703 1 40.22 280 ASP A O 1
ATOM 2137 N N . SER A 1 281 ? -9.82 -3.012 17 1 31.73 281 SER A N 1
ATOM 2138 C CA . SER A 1 281 ? -10.281 -2.129 18.078 1 31.73 281 SER A CA 1
ATOM 2139 C C . SER A 1 281 ? -9.383 -2.229 19.297 1 31.73 281 SER A C 1
ATOM 2141 O O . SER A 1 281 ? -8.852 -3.301 19.609 1 31.73 281 SER A O 1
ATOM 2143 N N . MET B 1 1 ? -6.703 24.391 27.859 1 91.94 1 MET B N 1
ATOM 2144 C CA . MET B 1 1 ? -7.395 24.078 26.609 1 91.94 1 MET B CA 1
ATOM 2145 C C . MET B 1 1 ? -6.398 23.766 25.5 1 91.94 1 MET B C 1
ATOM 2147 O O . MET B 1 1 ? -5.461 24.516 25.266 1 91.94 1 MET B O 1
ATOM 2151 N N . VAL B 1 2 ? -6.488 22.609 24.922 1 97.5 2 VAL B N 1
ATOM 2152 C CA . VAL B 1 2 ? -5.652 22.172 23.797 1 97.5 2 VAL B CA 1
ATOM 2153 C C . VAL B 1 2 ? -6.359 22.469 22.484 1 97.5 2 VAL B C 1
ATOM 2155 O O . VAL B 1 2 ? -7.574 22.281 22.359 1 97.5 2 VAL B O 1
ATOM 2158 N N . THR B 1 3 ? -5.633 23.031 21.5 1 98.75 3 THR B N 1
ATOM 2159 C CA . THR B 1 3 ? -6.211 23.328 20.188 1 98.75 3 THR B CA 1
ATOM 2160 C C . THR B 1 3 ? -5.473 22.578 19.078 1 98.75 3 THR B C 1
ATOM 2162 O O . THR B 1 3 ? -4.246 22.453 19.125 1 98.75 3 THR B O 1
ATOM 2165 N N . ALA B 1 4 ? -6.219 22.031 18.109 1 98.94 4 ALA B N 1
ATOM 2166 C CA . ALA B 1 4 ? -5.664 21.328 16.953 1 98.94 4 ALA B CA 1
ATOM 2167 C C . ALA B 1 4 ? -6.277 21.859 15.664 1 98.94 4 ALA B C 1
ATOM 2169 O O . ALA B 1 4 ? -7.484 22.109 15.594 1 98.94 4 ALA B O 1
ATOM 2170 N N . LEU B 1 5 ? -5.473 22.109 14.695 1 98.94 5 LEU B N 1
ATOM 2171 C CA . LEU B 1 5 ? -5.938 22.422 13.352 1 98.94 5 LEU B CA 1
ATOM 2172 C C . LEU B 1 5 ? -5.609 21.297 12.383 1 98.94 5 LEU B C 1
ATOM 2174 O O . LEU B 1 5 ? -4.469 20.844 12.32 1 98.94 5 LEU B O 1
ATOM 2178 N N . VAL B 1 6 ? -6.598 20.828 11.672 1 99 6 VAL B N 1
ATOM 2179 C CA . VAL B 1 6 ? -6.438 19.812 10.633 1 99 6 VAL B CA 1
ATOM 2180 C C . VAL B 1 6 ? -6.816 20.406 9.273 1 99 6 VAL B C 1
ATOM 2182 O O . VAL B 1 6 ? -7.977 20.75 9.039 1 99 6 VAL B O 1
ATOM 2185 N N . SER B 1 7 ? -5.84 20.594 8.383 1 98.94 7 SER B N 1
ATOM 2186 C CA . SER B 1 7 ? -6.188 21.031 7.031 1 98.94 7 SER B CA 1
ATOM 2187 C C . SER B 1 7 ? -6.871 19.906 6.258 1 98.94 7 SER B C 1
ATOM 2189 O O . SER B 1 7 ? -6.508 18.734 6.398 1 98.94 7 SER B O 1
ATOM 2191 N N . GLY B 1 8 ? -7.832 20.297 5.484 1 98.56 8 GLY B N 1
ATOM 2192 C CA . GLY B 1 8 ? -8.578 19.297 4.746 1 98.56 8 GLY B CA 1
ATOM 2193 C C . GLY B 1 8 ? -9.312 18.312 5.645 1 98.56 8 GLY B C 1
ATOM 2194 O O . GLY B 1 8 ? -9.297 17.109 5.398 1 98.56 8 GLY B O 1
ATOM 2195 N N . GLY B 1 9 ? -9.945 18.797 6.664 1 98.62 9 GLY B N 1
ATOM 2196 C CA . GLY B 1 9 ? -10.508 17.938 7.691 1 98.62 9 GLY B CA 1
ATOM 2197 C C . GLY B 1 9 ? -11.898 17.422 7.348 1 98.62 9 GLY B C 1
ATOM 2198 O O . GLY B 1 9 ? -12.445 16.562 8.047 1 98.62 9 GLY B O 1
ATOM 2199 N N . ASN B 1 10 ? -12.539 17.844 6.199 1 98.06 10 ASN B N 1
ATOM 2200 C CA . ASN B 1 10 ? -13.961 17.625 5.953 1 98.06 10 ASN B CA 1
ATOM 2201 C C . ASN B 1 10 ? -14.211 16.297 5.25 1 98.06 10 ASN B C 1
ATOM 2203 O O . ASN B 1 10 ? -15.359 15.844 5.164 1 98.06 10 ASN B O 1
ATOM 2207 N N . ARG B 1 11 ? -13.156 15.648 4.719 1 96.88 11 ARG B N 1
ATOM 2208 C CA . ARG B 1 11 ? -13.391 14.414 3.98 1 96.88 11 ARG B CA 1
ATOM 2209 C C . ARG B 1 11 ? -12.164 13.508 4.023 1 96.88 11 ARG B C 1
ATOM 2211 O O . ARG B 1 11 ? -11.086 13.93 4.449 1 96.88 11 ARG B O 1
ATOM 2218 N N . GLY B 1 12 ? -12.406 12.258 3.66 1 97.25 12 GLY B N 1
ATOM 2219 C CA . GLY B 1 12 ? -11.312 11.312 3.525 1 97.25 12 GLY B CA 1
ATOM 2220 C C . GLY B 1 12 ? -10.516 11.133 4.805 1 97.25 12 GLY B C 1
ATOM 2221 O O . GLY B 1 12 ? -11.094 10.984 5.887 1 97.25 12 GLY B O 1
ATOM 2222 N N . LEU B 1 13 ? -9.203 11.07 4.602 1 98.25 13 LEU B N 1
ATOM 2223 C CA . LEU B 1 13 ? -8.312 10.867 5.734 1 98.25 13 LEU B CA 1
ATOM 2224 C C . LEU B 1 13 ? -8.492 11.969 6.777 1 98.25 13 LEU B C 1
ATOM 2226 O O . LEU B 1 13 ? -8.469 11.695 7.98 1 98.25 13 LEU B O 1
ATOM 2230 N N . GLY B 1 14 ? -8.688 13.25 6.309 1 98.81 14 GLY B N 1
ATOM 2231 C CA . GLY B 1 14 ? -8.891 14.352 7.234 1 98.81 14 GLY B CA 1
ATOM 2232 C C . GLY B 1 14 ? -10.094 14.164 8.141 1 98.81 14 GLY B C 1
ATOM 2233 O O . GLY B 1 14 ? -10.023 14.445 9.336 1 98.81 14 GLY B O 1
ATOM 2234 N N . TYR B 1 15 ? -11.188 13.703 7.578 1 98.69 15 TYR B N 1
ATOM 2235 C CA . TYR B 1 15 ? -12.375 13.359 8.344 1 98.69 15 TYR B CA 1
ATOM 2236 C C . TYR B 1 15 ? -12.047 12.344 9.438 1 98.69 15 TYR B C 1
ATOM 2238 O O . TYR B 1 15 ? -12.43 12.516 10.594 1 98.69 15 TYR B O 1
ATOM 2246 N N . GLY B 1 16 ? -11.336 11.305 9.047 1 98.56 16 GLY B N 1
ATOM 2247 C CA . GLY B 1 16 ? -10.922 10.281 9.984 1 98.56 16 GLY B CA 1
ATOM 2248 C C . GLY B 1 16 ? -10.016 10.805 11.086 1 98.56 16 GLY B C 1
ATOM 2249 O O . GLY B 1 16 ? -10.133 10.398 12.242 1 98.56 16 GLY B O 1
ATOM 2250 N N . ILE B 1 17 ? -9.094 11.695 10.703 1 98.88 17 ILE B N 1
ATOM 2251 C CA . ILE B 1 17 ? -8.164 12.266 11.656 1 98.88 17 ILE B CA 1
ATOM 2252 C C . ILE B 1 17 ? -8.922 13.109 12.688 1 98.88 17 ILE B C 1
ATOM 2254 O O . ILE B 1 17 ? -8.688 12.984 13.891 1 98.88 17 ILE B O 1
ATOM 2258 N N . VAL B 1 18 ? -9.859 13.93 12.219 1 98.88 18 VAL B N 1
ATOM 2259 C CA . VAL B 1 18 ? -10.648 14.758 13.133 1 98.88 18 VAL B CA 1
ATOM 2260 C C . VAL B 1 18 ? -11.43 13.859 14.094 1 98.88 18 VAL B C 1
ATOM 2262 O O . VAL B 1 18 ? -11.398 14.07 15.305 1 98.88 18 VAL B O 1
ATOM 2265 N N . ARG B 1 19 ? -12.086 12.828 13.57 1 98.69 19 ARG B N 1
ATOM 2266 C CA . ARG B 1 19 ? -12.883 11.914 14.383 1 98.69 19 ARG B CA 1
ATOM 2267 C C . ARG B 1 19 ? -12.016 11.188 15.398 1 98.69 19 ARG B C 1
ATOM 2269 O O . ARG B 1 19 ? -12.383 11.086 16.578 1 98.69 19 ARG B O 1
ATOM 2276 N N . ARG B 1 20 ? -10.891 10.719 14.961 1 98.56 20 ARG B N 1
ATOM 2277 C CA . ARG B 1 20 ? -10.039 9.938 15.859 1 98.56 20 ARG B CA 1
ATOM 2278 C C . ARG B 1 20 ? -9.367 10.836 16.891 1 98.56 20 ARG B C 1
ATOM 2280 O O . ARG B 1 20 ? -9.156 10.422 18.031 1 98.56 20 ARG B O 1
ATOM 2287 N N . LEU B 1 21 ? -9 12.062 16.531 1 98.75 21 LEU B N 1
ATOM 2288 C CA . LEU B 1 21 ? -8.5 13.031 17.5 1 98.75 21 LEU B CA 1
ATOM 2289 C C . LEU B 1 21 ? -9.484 13.219 18.656 1 98.75 21 LEU B C 1
ATOM 2291 O O . LEU B 1 21 ? -9.094 13.188 19.812 1 98.75 21 LEU B O 1
ATOM 2295 N N . ALA B 1 22 ? -10.711 13.375 18.266 1 98.56 22 ALA B N 1
ATOM 2296 C CA . ALA B 1 22 ? -11.758 13.586 19.266 1 98.56 22 ALA B CA 1
ATOM 2297 C C . ALA B 1 22 ? -11.852 12.391 20.219 1 98.56 22 ALA B C 1
ATOM 2299 O O . ALA B 1 22 ? -11.898 12.562 21.438 1 98.56 22 ALA B O 1
ATOM 2300 N N . ASN B 1 23 ? -11.805 11.219 19.672 1 97.88 23 ASN B N 1
ATOM 2301 C CA . ASN B 1 23 ? -12 10.008 20.453 1 97.88 23 ASN B CA 1
ATOM 2302 C C . ASN B 1 23 ? -10.797 9.703 21.328 1 97.88 23 ASN B C 1
ATOM 2304 O O . ASN B 1 23 ? -10.945 9.156 22.422 1 97.88 23 ASN B O 1
ATOM 2308 N N . GLU B 1 24 ? -9.641 10.055 20.875 1 97.62 24 GLU B N 1
ATOM 2309 C CA . GLU B 1 24 ? -8.43 9.594 21.562 1 97.62 24 GLU B CA 1
ATOM 2310 C C . GLU B 1 24 ? -7.914 10.641 22.531 1 97.62 24 GLU B C 1
ATOM 2312 O O . GLU B 1 24 ? -7.148 10.328 23.453 1 97.62 24 GLU B O 1
ATOM 2317 N N . PHE B 1 25 ? -8.312 11.883 22.453 1 98.06 25 PHE B N 1
ATOM 2318 C CA . PHE B 1 25 ? -7.797 12.984 23.25 1 98.06 25 PHE B CA 1
ATOM 2319 C C . PHE B 1 25 ? -7.98 12.719 24.75 1 98.06 25 PHE B C 1
ATOM 2321 O O . PHE B 1 25 ? -7.039 12.859 25.531 1 98.06 25 PHE B O 1
ATOM 2328 N N . PRO B 1 26 ? -9.141 12.18 25.203 1 95.12 26 PRO B N 1
ATOM 2329 C CA . PRO B 1 26 ? -9.367 12.07 26.641 1 95.12 26 PRO B CA 1
ATOM 2330 C C . PRO B 1 26 ? -8.375 11.133 27.328 1 95.12 26 PRO B C 1
ATOM 2332 O O . PRO B 1 26 ? -8.133 11.258 28.531 1 95.12 26 PRO B O 1
ATOM 2335 N N . THR B 1 27 ? -7.816 10.219 26.594 1 94.44 27 THR B N 1
ATOM 2336 C CA . THR B 1 27 ? -6.902 9.25 27.203 1 94.44 27 THR B CA 1
ATOM 2337 C C . THR B 1 27 ? -5.457 9.562 26.812 1 94.44 27 THR B C 1
ATOM 2339 O O . THR B 1 27 ? -4.555 8.766 27.078 1 94.44 27 THR B O 1
ATOM 2342 N N . SER B 1 28 ? -5.238 10.695 26.188 1 97 28 SER B N 1
ATOM 2343 C CA . SER B 1 28 ? -3.904 11.047 25.719 1 97 28 SER B CA 1
ATOM 2344 C C . SER B 1 28 ? -3.105 11.758 26.797 1 97 28 SER B C 1
ATOM 2346 O O . SER B 1 28 ? -3.672 12.219 27.797 1 97 28 SER B O 1
ATOM 2348 N N . PRO B 1 29 ? -1.765 11.82 26.578 1 96.31 29 PRO B N 1
ATOM 2349 C CA . PRO B 1 29 ? -0.915 12.539 27.531 1 96.31 29 PRO B CA 1
ATOM 2350 C C . PRO B 1 29 ? -1.217 14.031 27.578 1 96.31 29 PRO B C 1
ATOM 2352 O O . PRO B 1 29 ? -0.772 14.719 28.5 1 96.31 29 PRO B O 1
ATOM 2355 N N . LEU B 1 30 ? -1.959 14.602 26.672 1 96.06 30 LEU B N 1
ATOM 2356 C CA . LEU B 1 30 ? -2.27 16.031 26.641 1 96.06 30 LEU B CA 1
ATOM 2357 C C . LEU B 1 30 ? -3.457 16.344 27.547 1 96.06 30 LEU B C 1
ATOM 2359 O O . LEU B 1 30 ? -3.711 17.516 27.859 1 96.06 30 LEU B O 1
ATOM 2363 N N . SER B 1 31 ? -4.156 15.273 27.828 1 94.56 31 SER B N 1
ATOM 2364 C CA . SER B 1 31 ? -5.242 15.383 28.797 1 94.56 31 SER B CA 1
ATOM 2365 C C . SER B 1 31 ? -4.785 14.977 30.188 1 94.56 31 SER B C 1
ATOM 2367 O O . SER B 1 31 ? -4.871 13.805 30.562 1 94.56 31 SER B O 1
ATOM 2369 N N . THR B 1 32 ? -4.461 15.953 31 1 91.44 32 THR B N 1
ATOM 2370 C CA . THR B 1 32 ? -3.875 15.664 32.312 1 91.44 32 THR B CA 1
ATOM 2371 C C . THR B 1 32 ? -4.949 15.641 33.375 1 91.44 32 THR B C 1
ATOM 2373 O O . THR 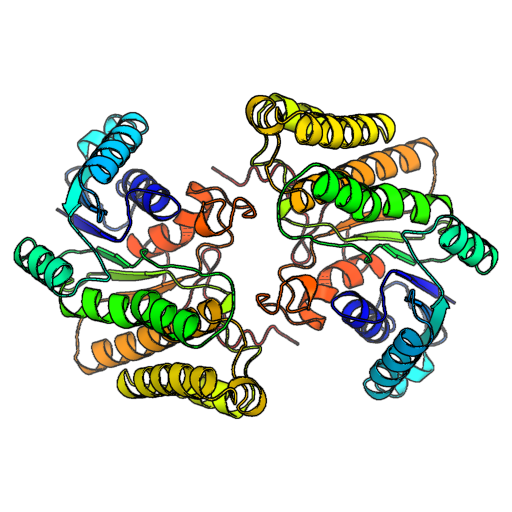B 1 32 ? -4.703 15.18 34.5 1 91.44 32 THR B O 1
ATOM 2376 N N . SER B 1 33 ? -6.109 16.172 33.094 1 91.81 33 SER B N 1
ATOM 2377 C CA . SER B 1 33 ? -7.246 16.141 34 1 91.81 33 SER B CA 1
ATOM 2378 C C . SER B 1 33 ? -8.562 16.078 33.219 1 91.81 33 SER B C 1
ATOM 2380 O O . SER B 1 33 ? -8.602 16.344 32.031 1 91.81 33 SER B O 1
ATOM 2382 N N . SER B 1 34 ? -9.531 15.758 33.906 1 90.38 34 SER B N 1
ATOM 2383 C CA . SER B 1 34 ? -10.859 15.641 33.312 1 90.38 34 SER B CA 1
ATOM 2384 C C . SER B 1 34 ? -11.375 17 32.844 1 90.38 34 SER B C 1
ATOM 2386 O O . SER B 1 34 ? -12.352 17.078 32.094 1 90.38 34 SER B O 1
ATOM 2388 N N . SER B 1 35 ? -10.75 18.016 33.281 1 93.19 35 SER B N 1
ATOM 2389 C CA . SER B 1 35 ? -11.188 19.359 32.938 1 93.19 35 SER B CA 1
ATOM 2390 C C . SER B 1 35 ? -10.539 19.844 31.641 1 93.19 35 SER B C 1
ATOM 2392 O O . SER B 1 35 ? -10.969 20.844 31.062 1 93.19 35 SER B O 1
ATOM 2394 N N . ASP B 1 36 ? -9.445 19.109 31.234 1 96.06 36 ASP B N 1
ATOM 2395 C CA . ASP B 1 36 ? -8.789 19.516 29.984 1 96.06 36 ASP B CA 1
ATOM 2396 C C . ASP B 1 36 ? -9.711 19.297 28.797 1 96.06 36 ASP B C 1
ATOM 2398 O O . ASP B 1 36 ? -10.414 18.281 28.719 1 96.06 36 ASP B O 1
ATOM 2402 N N . LYS B 1 37 ? -9.75 20.266 27.906 1 97.94 37 LYS B N 1
ATOM 2403 C CA . LYS B 1 37 ? -10.617 20.203 26.734 1 97.94 37 LYS B CA 1
ATOM 2404 C C . LYS B 1 37 ? -9.805 20.344 25.438 1 97.94 37 LYS B C 1
ATOM 2406 O O . LYS B 1 37 ? -8.688 20.859 25.469 1 97.94 37 LYS B O 1
ATOM 2411 N N . LEU B 1 38 ? -10.375 19.812 24.359 1 98.62 38 LEU B N 1
ATOM 2412 C CA . LEU B 1 38 ? -9.789 19.938 23.031 1 98.62 38 LEU B CA 1
ATOM 2413 C C . LEU B 1 38 ? -10.742 20.656 22.078 1 98.62 38 LEU B C 1
ATOM 2415 O O . LEU B 1 38 ? -11.922 20.297 21.984 1 98.62 38 LEU B O 1
ATOM 2419 N N . THR B 1 39 ? -10.258 21.688 21.484 1 98.75 39 THR B N 1
ATOM 2420 C CA . THR B 1 39 ? -10.945 22.281 20.328 1 98.75 39 THR B CA 1
ATOM 2421 C C . THR B 1 39 ? -10.234 21.906 19.031 1 98.75 39 THR B C 1
ATOM 2423 O O . THR B 1 39 ? -9.039 22.172 18.875 1 98.75 39 THR B O 1
ATOM 2426 N N . ILE B 1 40 ? -10.961 21.234 18.141 1 98.94 40 ILE B N 1
ATOM 2427 C CA . ILE B 1 40 ? -10.43 20.875 16.828 1 98.94 40 ILE B CA 1
ATOM 2428 C C . ILE B 1 40 ? -10.953 21.859 15.781 1 98.94 40 ILE B C 1
ATOM 2430 O O . ILE B 1 40 ? -12.164 21.953 15.555 1 98.94 40 ILE B O 1
ATOM 2434 N N . TYR B 1 41 ? -10.047 22.609 15.234 1 98.94 41 TYR B N 1
ATOM 2435 C CA . TYR B 1 41 ? -10.383 23.406 14.062 1 98.94 41 TYR B CA 1
ATOM 2436 C C . TYR B 1 41 ? -10.328 22.562 12.797 1 98.94 41 TYR B C 1
ATOM 2438 O O . TYR B 1 41 ? -9.242 22.141 12.367 1 98.94 41 TYR B O 1
ATOM 2446 N N . LEU B 1 42 ? -11.492 22.297 12.242 1 98.94 42 LEU B N 1
ATOM 2447 C CA . LEU B 1 42 ? -11.641 21.547 10.992 1 98.94 42 LEU B CA 1
ATOM 2448 C C . LEU B 1 42 ? -11.531 22.484 9.789 1 98.94 42 LEU B C 1
ATOM 2450 O O . LEU B 1 42 ? -12.461 23.25 9.508 1 98.94 42 LEU B O 1
ATOM 2454 N N . GLY B 1 43 ? -10.367 22.484 9.125 1 98.88 43 GLY B N 1
ATOM 2455 C CA . GLY B 1 43 ? -10.164 23.328 7.957 1 98.88 43 GLY B CA 1
ATOM 2456 C C . GLY B 1 43 ? -10.82 22.781 6.703 1 98.88 43 GLY B C 1
ATOM 2457 O O . GLY B 1 43 ? -10.609 21.609 6.352 1 98.88 43 GLY B O 1
ATOM 2458 N N . SER B 1 44 ? -11.539 23.547 6.043 1 98.75 44 SER B N 1
ATOM 2459 C CA . SER B 1 44 ? -12.219 23.156 4.809 1 98.75 44 SER B CA 1
ATOM 2460 C C . SER B 1 44 ? -12.336 24.344 3.848 1 98.75 44 SER B C 1
ATOM 2462 O O . SER B 1 44 ? -12.648 25.453 4.262 1 98.75 44 SER B O 1
ATOM 2464 N N . ARG B 1 45 ? -12.039 24.125 2.561 1 96.94 45 ARG B N 1
ATOM 2465 C CA . ARG B 1 45 ? -12.203 25.156 1.55 1 96.94 45 ARG B CA 1
ATOM 2466 C C . ARG B 1 45 ? -13.664 25.594 1.441 1 96.94 45 ARG B C 1
ATOM 2468 O O . ARG B 1 45 ? -13.953 26.766 1.225 1 96.94 45 ARG B O 1
ATOM 2475 N N . ASP B 1 46 ? -14.531 24.594 1.554 1 97.75 46 ASP B N 1
ATOM 2476 C CA . ASP B 1 46 ? -15.977 24.797 1.51 1 97.75 46 ASP B CA 1
ATOM 2477 C C . ASP B 1 46 ? -16.594 24.688 2.904 1 97.75 46 ASP B C 1
ATOM 2479 O O . ASP B 1 46 ? -16.641 23.609 3.49 1 97.75 46 ASP B O 1
ATOM 2483 N N . ILE B 1 47 ? -17.141 25.797 3.365 1 98.25 47 ILE B N 1
ATOM 2484 C CA . ILE B 1 47 ? -17.641 25.875 4.734 1 98.25 47 ILE B CA 1
ATOM 2485 C C . ILE B 1 47 ? -18.828 24.922 4.906 1 98.25 47 ILE B C 1
ATOM 2487 O O . ILE B 1 47 ? -18.953 24.266 5.934 1 98.25 47 ILE B O 1
ATOM 2491 N N . ALA B 1 48 ? -19.703 24.859 3.93 1 98.56 48 ALA B N 1
ATOM 2492 C CA . ALA B 1 48 ? -20.875 24 4.023 1 98.56 48 ALA B CA 1
ATOM 2493 C C . ALA B 1 48 ? -20.469 22.531 4.148 1 98.56 48 ALA B C 1
ATOM 2495 O O . ALA B 1 48 ? -21.062 21.781 4.93 1 98.56 48 ALA B O 1
ATOM 2496 N N . LYS B 1 49 ? -19.469 22.125 3.393 1 98.5 49 LYS B N 1
ATOM 2497 C CA . LYS B 1 49 ? -18.969 20.75 3.488 1 98.5 49 LYS B CA 1
ATOM 2498 C C . LYS B 1 49 ? -18.312 20.5 4.84 1 98.5 49 LYS B C 1
ATOM 2500 O O . LYS B 1 49 ? -18.422 19.406 5.398 1 98.5 49 LYS B O 1
ATOM 2505 N N . GLY B 1 50 ? -17.594 21.531 5.328 1 98.81 50 GLY B N 1
ATOM 2506 C CA . GLY B 1 50 ? -17.016 21.438 6.656 1 98.81 50 GLY B CA 1
ATOM 2507 C C . GLY B 1 50 ? -18.047 21.25 7.746 1 98.81 50 GLY B C 1
ATOM 2508 O O . GLY B 1 50 ? -17.875 20.406 8.633 1 98.81 50 GLY B O 1
ATOM 2509 N N . GLU B 1 51 ? -19.109 22 7.629 1 98.81 51 GLU B N 1
ATOM 2510 C CA . GLU B 1 51 ? -20.172 21.906 8.633 1 98.81 51 GLU B CA 1
ATOM 2511 C C . GLU B 1 51 ? -20.875 20.562 8.57 1 98.81 51 GLU B C 1
ATOM 2513 O O . GLU B 1 51 ? -21.234 20 9.609 1 98.81 51 GLU B O 1
ATOM 2518 N N . ALA B 1 52 ? -21.094 20.078 7.395 1 98.75 52 ALA B N 1
ATOM 2519 C CA . ALA B 1 52 ? -21.688 18.766 7.242 1 98.75 52 ALA B CA 1
ATOM 2520 C C . ALA B 1 52 ? -20.812 17.688 7.887 1 98.75 52 ALA B C 1
ATOM 2522 O O . ALA B 1 52 ? -21.312 16.781 8.555 1 98.75 52 ALA B O 1
ATOM 2523 N N . ALA B 1 53 ? -19.484 17.766 7.648 1 98.75 53 ALA B N 1
ATOM 2524 C CA . ALA B 1 53 ? -18.547 16.828 8.25 1 98.75 53 ALA B CA 1
ATOM 2525 C C . ALA B 1 53 ? -18.578 16.922 9.773 1 98.75 53 ALA B C 1
ATOM 2527 O O . ALA B 1 53 ? -18.625 15.906 10.461 1 98.75 53 ALA B O 1
ATOM 2528 N N . LYS B 1 54 ? -18.516 18.156 10.266 1 98.81 54 LYS B N 1
ATOM 2529 C CA . LYS B 1 54 ? -18.609 18.375 11.703 1 98.81 54 LYS B CA 1
ATOM 2530 C C . LYS B 1 54 ? -19.844 17.703 12.297 1 98.81 54 LYS B C 1
ATOM 2532 O O . LYS B 1 54 ? -19.75 17 13.297 1 98.81 54 LYS B O 1
ATOM 2537 N N . ASN B 1 55 ? -20.984 17.922 11.656 1 98.69 55 ASN B N 1
ATOM 2538 C CA . ASN B 1 55 ? -22.234 17.359 12.148 1 98.69 55 ASN B CA 1
ATOM 2539 C C . ASN B 1 55 ? -22.203 15.828 12.133 1 98.69 55 ASN B C 1
ATOM 2541 O O . ASN B 1 55 ? -22.641 15.188 13.086 1 98.69 55 ASN B O 1
ATOM 2545 N N . SER B 1 56 ? -21.688 15.289 11.047 1 98.5 56 SER B N 1
ATOM 2546 C CA . SER B 1 56 ? -21.578 13.836 10.938 1 98.5 56 SER B CA 1
ATOM 2547 C C . SER B 1 56 ? -20.672 13.266 12.031 1 98.5 56 SER B C 1
ATOM 2549 O O . SER B 1 56 ? -21.047 12.305 12.711 1 98.5 56 SER B O 1
ATOM 2551 N N . ILE B 1 57 ? -19.516 13.867 12.258 1 98.5 57 ILE B N 1
ATOM 2552 C CA . ILE B 1 57 ? -18.547 13.383 13.25 1 98.5 57 ILE B CA 1
ATOM 2553 C C . ILE B 1 57 ? -19.156 13.5 14.648 1 98.5 57 ILE B C 1
ATOM 2555 O O . ILE B 1 57 ? -19.078 12.555 15.438 1 98.5 57 ILE B O 1
ATOM 2559 N N . THR B 1 58 ? -19.734 14.633 14.914 1 98 58 THR B N 1
ATOM 2560 C CA . THR B 1 58 ? -20.297 14.875 16.234 1 98 58 THR B CA 1
ATOM 2561 C C . THR B 1 58 ? -21.391 13.859 16.547 1 98 58 THR B C 1
ATOM 2563 O O . THR B 1 58 ? -21.531 13.422 17.703 1 98 58 THR B O 1
ATOM 2566 N N . SER B 1 59 ? -22.172 13.461 15.547 1 97.81 59 SER B N 1
ATOM 2567 C CA . SER B 1 59 ? -23.25 12.492 15.734 1 97.81 59 SER B CA 1
ATOM 2568 C C . SER B 1 59 ? -22.688 11.109 16.047 1 97.81 59 SER B C 1
ATOM 2570 O O . SER B 1 59 ? -23.391 10.266 16.594 1 97.81 59 SER B O 1
ATOM 2572 N N . GLU B 1 60 ? -21.422 10.859 15.688 1 95.44 60 GLU B N 1
ATOM 2573 C CA . GLU B 1 60 ? -20.781 9.562 15.883 1 95.44 60 GLU B CA 1
ATOM 2574 C C . GLU B 1 60 ? -20.094 9.477 17.234 1 95.44 60 GLU B C 1
ATOM 2576 O O . GLU B 1 60 ? -19.703 8.398 17.672 1 95.44 60 GLU B O 1
ATOM 2581 N N . LEU B 1 61 ? -19.891 10.609 17.938 1 97.06 61 LEU B N 1
ATOM 2582 C CA . LEU B 1 61 ? -19.078 10.672 19.156 1 97.06 61 LEU B CA 1
ATOM 2583 C C . LEU B 1 61 ? -19.953 10.398 20.391 1 97.06 61 LEU B C 1
ATOM 2585 O O . LEU B 1 61 ? -21.109 10.797 20.438 1 97.06 61 LEU B O 1
ATOM 2589 N N . ALA B 1 62 ? -19.406 9.711 21.312 1 96.5 62 ALA B N 1
ATOM 2590 C CA . ALA B 1 62 ? -20.078 9.484 22.594 1 96.5 62 ALA B CA 1
ATOM 2591 C C . ALA B 1 62 ? -20.234 10.781 23.375 1 96.5 62 ALA B C 1
ATOM 2593 O O . ALA B 1 62 ? -19.469 11.734 23.172 1 96.5 62 ALA B O 1
ATOM 2594 N N . GLN B 1 63 ? -21.156 10.836 24.312 1 95.62 63 GLN B N 1
ATOM 2595 C CA . GLN B 1 63 ? -21.453 12.031 25.094 1 95.62 63 GLN B CA 1
ATOM 2596 C C . GLN B 1 63 ? -20.25 12.453 25.938 1 95.62 63 GLN B C 1
ATOM 2598 O O . GLN B 1 63 ? -19.953 13.648 26.047 1 95.62 63 GLN B O 1
ATOM 2603 N N . ASP B 1 64 ? -19.594 11.523 26.5 1 94.75 64 ASP B N 1
ATOM 2604 C CA . ASP B 1 64 ? -18.438 11.844 27.328 1 94.75 64 ASP B CA 1
ATOM 2605 C C . ASP B 1 64 ? -17.344 12.539 26.5 1 94.75 64 ASP B C 1
ATOM 2607 O O . ASP B 1 64 ? -16.625 13.398 27.016 1 94.75 64 ASP B O 1
ATOM 2611 N N . THR B 1 65 ? -17.234 12.164 25.219 1 96 65 THR B N 1
ATOM 2612 C CA . THR B 1 65 ? -16.281 12.82 24.312 1 96 65 THR B CA 1
ATOM 2613 C C . THR B 1 65 ? -16.75 14.234 23.984 1 96 65 THR B C 1
ATOM 2615 O O . THR B 1 65 ? -15.961 15.172 23.984 1 96 65 THR B O 1
ATOM 2618 N N . LEU B 1 66 ? -18.047 14.344 23.781 1 95.88 66 LEU B N 1
ATOM 2619 C CA . LEU B 1 66 ? -18.609 15.633 23.406 1 95.88 66 LEU B CA 1
ATOM 2620 C C . LEU B 1 66 ? -18.469 16.641 24.531 1 95.88 66 LEU B C 1
ATOM 2622 O O . LEU B 1 66 ? -18.422 17.859 24.281 1 95.88 66 LEU B O 1
ATOM 2626 N N . ASP B 1 67 ? -18.344 16.156 25.734 1 95.56 67 ASP B N 1
ATOM 2627 C CA . ASP B 1 67 ? -18.172 17.031 26.891 1 95.56 67 ASP B CA 1
ATOM 2628 C C . ASP B 1 67 ? -16.75 17.609 26.938 1 95.56 67 ASP B C 1
ATOM 2630 O O . ASP B 1 67 ? -16.516 18.625 27.578 1 95.56 67 ASP B O 1
ATOM 2634 N N . ARG B 1 68 ? -15.852 16.953 26.234 1 96.75 68 ARG B N 1
ATOM 2635 C CA . ARG B 1 68 ? -14.445 17.297 26.375 1 96.75 68 ARG B CA 1
ATOM 2636 C C . ARG B 1 68 ? -13.891 17.859 25.062 1 96.75 68 ARG B C 1
ATOM 2638 O O . ARG B 1 68 ? -12.836 18.5 25.062 1 96.75 68 ARG B O 1
ATOM 2645 N N . VAL B 1 69 ? -14.609 17.656 23.969 1 98 69 VAL B N 1
ATOM 2646 C CA . VAL B 1 69 ? -14.062 17.984 22.656 1 98 69 VAL B CA 1
ATOM 2647 C C . VAL B 1 69 ? -15.062 18.828 21.859 1 98 69 VAL B C 1
ATOM 2649 O O . VAL B 1 69 ? -16.266 18.516 21.844 1 98 69 VAL B O 1
ATOM 2652 N N . SER B 1 70 ? -14.617 19.906 21.312 1 98.19 70 SER B N 1
ATOM 2653 C CA . SER B 1 70 ? -15.406 20.719 20.375 1 98.19 70 SER B CA 1
ATOM 2654 C C . SER B 1 70 ? -14.766 20.75 19 1 98.19 70 SER B C 1
ATOM 2656 O O . SER B 1 70 ? -13.539 20.75 18.875 1 98.19 70 SER B O 1
ATOM 2658 N N . ILE B 1 71 ? -15.57 20.703 17.984 1 98.81 71 ILE B N 1
ATOM 2659 C CA . ILE B 1 71 ? -15.125 20.828 16.609 1 98.81 71 ILE B CA 1
ATOM 2660 C C . ILE B 1 71 ? -15.672 22.125 16 1 98.81 71 ILE B C 1
ATOM 2662 O O . ILE B 1 71 ? -16.875 22.391 16.078 1 98.81 71 ILE B O 1
ATOM 2666 N N . GLU B 1 72 ? -14.82 22.953 15.484 1 98.81 72 GLU B N 1
ATOM 2667 C CA . GLU B 1 72 ? -15.18 24.188 14.812 1 98.81 72 GLU B CA 1
ATOM 2668 C C . GLU B 1 72 ? -14.688 24.203 13.375 1 98.81 72 GLU B C 1
ATOM 2670 O O . GLU B 1 72 ? -13.531 23.891 13.102 1 98.81 72 GLU B O 1
ATOM 2675 N N . VAL B 1 73 ? -15.562 24.578 12.461 1 98.88 73 VAL B N 1
ATOM 2676 C CA . VAL B 1 73 ? -15.18 24.656 11.055 1 98.88 73 VAL B CA 1
ATOM 2677 C C . VAL B 1 73 ? -14.5 26 10.773 1 98.88 73 VAL B C 1
ATOM 2679 O O . VAL B 1 73 ? -14.961 27.047 11.227 1 98.88 73 VAL B O 1
ATOM 2682 N N . ARG B 1 74 ? -13.375 25.938 10.164 1 98.88 74 ARG B N 1
ATOM 2683 C CA . ARG B 1 74 ? -12.664 27.125 9.711 1 98.88 74 ARG B CA 1
ATOM 2684 C C . ARG B 1 74 ? -12.445 27.094 8.195 1 98.88 74 ARG B C 1
ATOM 2686 O O . ARG B 1 74 ? -12.109 26.047 7.641 1 98.88 74 ARG B O 1
ATOM 2693 N N . GLN B 1 75 ? -12.711 28.172 7.535 1 98.62 75 GLN B N 1
ATOM 2694 C CA . GLN B 1 75 ? -12.383 28.25 6.113 1 98.62 75 GLN B CA 1
ATOM 2695 C C . GLN B 1 75 ? -10.875 28.203 5.891 1 98.62 75 GLN B C 1
ATOM 2697 O O . GLN B 1 75 ? -10.133 29 6.465 1 98.62 75 GLN B O 1
ATOM 2702 N N . LEU B 1 76 ? -10.461 27.281 5.121 1 98.88 76 LEU B N 1
ATOM 2703 C CA . LEU B 1 76 ? -9.039 27.109 4.848 1 98.88 76 LEU B CA 1
ATOM 2704 C C . LEU B 1 76 ? -8.828 26.469 3.479 1 98.88 76 LEU B C 1
ATOM 2706 O O . LEU B 1 76 ? -9.227 25.328 3.254 1 98.88 76 LEU B O 1
ATOM 2710 N N . ASP B 1 77 ? -8.336 27.234 2.533 1 98.62 77 ASP B N 1
ATOM 2711 C CA . ASP B 1 77 ? -7.793 26.766 1.261 1 98.62 77 ASP B CA 1
ATOM 2712 C C . ASP B 1 77 ? -6.266 26.797 1.267 1 98.62 77 ASP B C 1
ATOM 2714 O O . ASP B 1 77 ? -5.66 27.859 1.131 1 98.62 77 ASP B O 1
ATOM 2718 N N . THR B 1 78 ? -5.68 25.578 1.381 1 98.56 78 THR B N 1
ATOM 2719 C CA . THR B 1 78 ? -4.234 25.516 1.551 1 98.56 78 THR B CA 1
ATOM 2720 C C . THR B 1 78 ? -3.52 25.938 0.27 1 98.56 78 THR B C 1
ATOM 2722 O O . THR B 1 78 ? -2.311 26.188 0.277 1 98.56 78 THR B O 1
ATOM 2725 N N . THR B 1 79 ? -4.242 26.078 -0.827 1 97.5 79 THR B N 1
ATOM 2726 C CA . THR B 1 79 ? 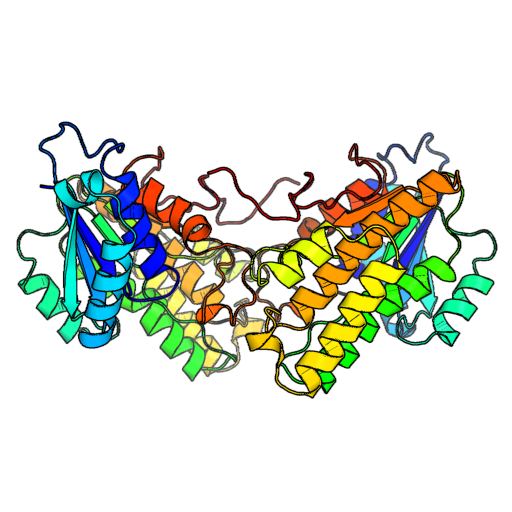-3.625 26.5 -2.076 1 97.5 79 THR B CA 1
ATOM 2727 C C . THR B 1 79 ? -3.709 28.016 -2.225 1 97.5 79 THR B C 1
ATOM 2729 O O . THR B 1 79 ? -3.266 28.578 -3.232 1 97.5 79 THR B O 1
ATOM 2732 N N . SER B 1 80 ? -4.277 28.688 -1.247 1 98.5 80 SER B N 1
ATOM 2733 C CA . SER B 1 80 ? -4.395 30.141 -1.218 1 98.5 80 SER B CA 1
ATOM 2734 C C . SER B 1 80 ? -3.629 30.734 -0.039 1 98.5 80 SER B C 1
ATOM 2736 O O . SER B 1 80 ? -4.035 30.578 1.114 1 98.5 80 SER B O 1
ATOM 2738 N N . HIS B 1 81 ? -2.607 31.484 -0.348 1 98.5 81 HIS B N 1
ATOM 2739 C CA . HIS B 1 81 ? -1.837 32.156 0.688 1 98.5 81 HIS B CA 1
ATOM 2740 C C . HIS B 1 81 ? -2.721 33.094 1.519 1 98.5 81 HIS B C 1
ATOM 2742 O O . HIS B 1 81 ? -2.604 33.125 2.746 1 98.5 81 HIS B O 1
ATOM 2748 N N . GLU B 1 82 ? -3.588 33.75 0.855 1 98.56 82 GLU B N 1
ATOM 2749 C CA . GLU B 1 82 ? -4.488 34.656 1.537 1 98.56 82 GLU B CA 1
ATOM 2750 C C . GLU B 1 82 ? -5.383 33.938 2.531 1 98.56 82 GLU B C 1
ATOM 2752 O O . GLU B 1 82 ? -5.613 34.406 3.643 1 98.56 82 GLU B O 1
ATOM 2757 N N . SER B 1 83 ? -5.891 32.781 2.092 1 98.75 83 SER B N 1
ATOM 2758 C CA . SER B 1 83 ? -6.73 31.984 2.971 1 98.75 83 SER B CA 1
ATOM 2759 C C . SER B 1 83 ? -5.969 31.547 4.215 1 98.75 83 SER B C 1
ATOM 2761 O O . SER B 1 83 ? -6.488 31.625 5.328 1 98.75 83 SER B O 1
ATOM 2763 N N . ILE B 1 84 ? -4.723 31.125 4.07 1 98.88 84 ILE B N 1
ATOM 2764 C CA . ILE B 1 84 ? -3.887 30.641 5.16 1 98.88 84 ILE B CA 1
ATOM 2765 C C . ILE B 1 84 ? -3.576 31.781 6.125 1 98.88 84 ILE B C 1
ATOM 2767 O O . ILE B 1 84 ? -3.738 31.641 7.34 1 98.88 84 ILE B O 1
ATOM 2771 N N . VAL B 1 85 ? -3.23 32.906 5.578 1 98.69 85 VAL B N 1
ATOM 2772 C CA . VAL B 1 85 ? -2.871 34.062 6.395 1 98.69 85 VAL B CA 1
ATOM 2773 C C . VAL B 1 85 ? -4.09 34.562 7.18 1 98.69 85 VAL B C 1
ATOM 2775 O O . VAL B 1 85 ? -3.979 34.875 8.359 1 98.69 85 VAL B O 1
ATOM 2778 N N . LYS B 1 86 ? -5.188 34.594 6.539 1 98.69 86 LYS B N 1
ATOM 2779 C CA . LYS B 1 86 ? -6.418 35 7.211 1 98.69 86 LYS B CA 1
ATOM 2780 C C . LYS B 1 86 ? -6.715 34.125 8.406 1 98.69 86 LYS B C 1
ATOM 2782 O O . LYS B 1 86 ? -7.008 34.594 9.5 1 98.69 86 LYS B O 1
ATOM 2787 N N . LEU B 1 87 ? -6.652 32.812 8.203 1 98.81 87 LEU B N 1
ATOM 2788 C CA . LEU B 1 87 ? -6.914 31.922 9.312 1 98.81 87 LEU B CA 1
ATOM 2789 C C . LEU B 1 87 ? -5.867 32.094 10.414 1 98.81 87 LEU B C 1
ATOM 2791 O O . LEU B 1 87 ? -6.191 32.031 11.602 1 98.81 87 LEU B O 1
ATOM 2795 N N . GLY B 1 88 ? -4.594 32.25 10.008 1 98.62 88 GLY B N 1
ATOM 2796 C CA . GLY B 1 88 ? -3.557 32.531 10.984 1 98.62 88 GLY B CA 1
ATOM 2797 C C . GLY B 1 88 ? -3.859 33.719 11.859 1 98.62 88 GLY B C 1
ATOM 2798 O O . GLY B 1 88 ? -3.609 33.688 13.062 1 98.62 88 GLY B O 1
ATOM 2799 N N . SER B 1 89 ? -4.422 34.719 11.234 1 98.19 89 SER B N 1
ATOM 2800 C CA . SER B 1 89 ? -4.773 35.906 11.961 1 98.19 89 SER B CA 1
ATOM 2801 C C . SER B 1 89 ? -5.941 35.656 12.914 1 98.19 89 SER B C 1
ATOM 2803 O O . SER B 1 89 ? -6.023 36.281 13.977 1 98.19 89 SER B O 1
ATOM 2805 N N . GLU B 1 90 ? -6.82 34.812 12.516 1 98.19 90 GLU B N 1
ATOM 2806 C CA . GLU B 1 90 ? -7.957 34.438 13.359 1 98.19 90 GLU B CA 1
ATOM 2807 C C . GLU B 1 90 ? -7.508 33.625 14.555 1 98.19 90 GLU B C 1
ATOM 2809 O O . GLU B 1 90 ? -8.117 33.656 15.625 1 98.19 90 GLU B O 1
ATOM 2814 N N . LEU B 1 91 ? -6.488 32.812 14.336 1 98.12 91 LEU B N 1
ATOM 2815 C CA . LEU B 1 91 ? -5.926 31.969 15.391 1 98.12 91 LEU B CA 1
ATOM 2816 C C . LEU B 1 91 ? -4.648 32.594 15.945 1 98.12 91 LEU B C 1
ATOM 2818 O O . LEU B 1 91 ? -3.615 31.922 16.031 1 98.12 91 LEU B O 1
ATOM 2822 N N . LYS B 1 92 ? -4.691 33.781 16.406 1 94.75 92 LYS B N 1
ATOM 2823 C CA . LYS B 1 92 ? -3.535 34.594 16.766 1 94.75 92 LYS B CA 1
ATOM 2824 C C . LYS B 1 92 ? -2.76 33.969 17.922 1 94.75 92 LYS B C 1
ATOM 2826 O O . LYS B 1 92 ? -1.543 34.125 18.016 1 94.75 92 LYS B O 1
ATOM 2831 N N . GLU B 1 93 ? -3.434 33.312 18.797 1 96 93 GLU B N 1
ATOM 2832 C CA . GLU B 1 93 ? -2.773 32.688 19.953 1 96 93 GLU B CA 1
ATOM 2833 C C . GLU B 1 93 ? -1.999 31.438 19.547 1 96 93 GLU B C 1
ATOM 2835 O O . GLU B 1 93 ? -1.173 30.938 20.312 1 96 93 GLU B O 1
ATOM 2840 N N . GLY B 1 94 ? -2.246 30.938 18.328 1 98.06 94 GLY B N 1
ATOM 2841 C CA . GLY B 1 94 ? -1.607 29.719 17.859 1 98.06 94 GLY B CA 1
ATOM 2842 C C . GLY B 1 94 ? -2.379 28.469 18.219 1 98.06 94 GLY B C 1
ATOM 2843 O O . GLY B 1 94 ? -3.418 28.531 18.875 1 98.06 94 GLY B O 1
ATOM 2844 N N . VAL B 1 95 ? -1.928 27.391 17.766 1 98.88 95 VAL B N 1
ATOM 2845 C CA . VAL B 1 95 ? -2.525 26.094 18.062 1 98.88 95 VAL B CA 1
ATOM 2846 C C . VAL B 1 95 ? -1.488 25.188 18.719 1 98.88 95 VAL B C 1
ATOM 2848 O O . VAL B 1 95 ? -0.283 25.406 18.594 1 98.88 95 VAL B O 1
ATOM 2851 N N . ASP B 1 96 ? -1.932 24.188 19.438 1 98.75 96 ASP B N 1
ATOM 2852 C CA . ASP B 1 96 ? -1.05 23.203 20.062 1 98.75 96 ASP B CA 1
ATOM 2853 C C . ASP B 1 96 ? -0.647 22.125 19.062 1 98.75 96 ASP B C 1
ATOM 2855 O O . ASP B 1 96 ? 0.445 21.562 19.156 1 98.75 96 ASP B O 1
ATOM 2859 N N . ILE B 1 97 ? -1.558 21.812 18.141 1 98.94 97 ILE B N 1
ATOM 2860 C CA . ILE B 1 97 ? -1.345 20.75 17.172 1 98.94 97 ILE B CA 1
ATOM 2861 C C . ILE B 1 97 ? -1.711 21.25 15.773 1 98.94 97 ILE B C 1
ATOM 2863 O O . ILE B 1 97 ? -2.789 21.812 15.578 1 98.94 97 ILE B O 1
ATOM 2867 N N . LEU B 1 98 ? -0.805 21.109 14.859 1 98.94 98 LEU B N 1
ATOM 2868 C CA . LEU B 1 98 ? -1.064 21.359 13.438 1 98.94 98 LEU B CA 1
ATOM 2869 C C . LEU B 1 98 ? -0.862 20.094 12.625 1 98.94 98 LEU B C 1
ATOM 2871 O O . LEU B 1 98 ? 0.238 19.531 12.594 1 98.94 98 LEU B O 1
ATOM 2875 N N . ILE B 1 99 ? -1.93 19.578 12.031 1 99 99 ILE B N 1
ATOM 2876 C CA . ILE B 1 99 ? -1.835 18.438 11.141 1 99 99 ILE B CA 1
ATOM 2877 C C . ILE B 1 99 ? -2.045 18.875 9.703 1 99 99 ILE B C 1
ATOM 2879 O O . ILE B 1 99 ? -3.154 19.266 9.32 1 99 99 ILE B O 1
ATOM 2883 N N . ASN B 1 100 ? -0.996 18.875 8.984 1 98.94 100 ASN B N 1
ATOM 2884 C CA . ASN B 1 100 ? -1.052 19.188 7.555 1 98.94 100 ASN B CA 1
ATOM 2885 C C . ASN B 1 100 ? -1.448 17.953 6.738 1 98.94 100 ASN B C 1
ATOM 2887 O O . ASN B 1 100 ? -0.585 17.219 6.262 1 98.94 100 ASN B O 1
ATOM 2891 N N . ASN B 1 101 ? -2.715 17.797 6.523 1 98.75 101 ASN B N 1
ATOM 2892 C CA . ASN B 1 101 ? -3.307 16.641 5.875 1 98.75 101 ASN B CA 1
ATOM 2893 C C . ASN B 1 101 ? -3.701 16.938 4.434 1 98.75 101 ASN B C 1
ATOM 2895 O O . ASN B 1 101 ? -3.66 16.047 3.576 1 98.75 101 ASN B O 1
ATOM 2899 N N . ALA B 1 102 ? -4.062 18.203 4.137 1 98 102 ALA B N 1
ATOM 2900 C CA . ALA B 1 102 ? -4.516 18.562 2.795 1 98 102 ALA B CA 1
ATOM 2901 C C . ALA B 1 102 ? -3.438 18.266 1.756 1 98 102 ALA B C 1
ATOM 2903 O O . ALA B 1 102 ? -2.256 18.531 1.984 1 98 102 ALA B O 1
ATOM 2904 N N . GLY B 1 103 ? -3.76 17.672 0.697 1 97.56 103 GLY B N 1
ATOM 2905 C CA . GLY B 1 103 ? -2.889 17.328 -0.416 1 97.56 103 GLY B CA 1
ATOM 2906 C C . GLY B 1 103 ? -3.641 16.766 -1.608 1 97.56 103 GLY B C 1
ATOM 2907 O O . GLY B 1 103 ? -4.867 16.641 -1.571 1 97.56 103 GLY B O 1
ATOM 2908 N N . ILE B 1 104 ? -2.932 16.578 -2.721 1 97.5 104 ILE B N 1
ATOM 2909 C CA . ILE B 1 104 ? -3.57 16.031 -3.918 1 97.5 104 ILE B CA 1
ATOM 2910 C C . ILE B 1 104 ? -2.68 14.961 -4.539 1 97.5 104 ILE B C 1
ATOM 2912 O O . ILE B 1 104 ? -1.479 14.906 -4.266 1 97.5 104 ILE B O 1
ATOM 2916 N N . ALA B 1 105 ? -3.254 14.102 -5.238 1 95.25 105 ALA B N 1
ATOM 2917 C CA . ALA B 1 105 ? -2.625 13.148 -6.148 1 95.25 105 ALA B CA 1
ATOM 2918 C C . ALA B 1 105 ? -3.289 13.188 -7.523 1 95.25 105 ALA B C 1
ATOM 2920 O O . ALA B 1 105 ? -4.473 12.875 -7.656 1 95.25 105 ALA B O 1
ATOM 2921 N N . MET B 1 106 ? -2.572 13.625 -8.523 1 94.75 106 MET B N 1
ATOM 2922 C CA . MET B 1 106 ? -3.115 13.75 -9.867 1 94.75 106 MET B CA 1
ATOM 2923 C C . MET B 1 106 ? -2.67 12.586 -10.75 1 94.75 106 MET B C 1
ATOM 2925 O O . MET B 1 106 ? -1.567 12.062 -10.586 1 94.75 106 MET B O 1
ATOM 2929 N N . ASP B 1 107 ? -3.531 12.258 -11.695 1 90.69 107 ASP B N 1
ATOM 2930 C CA . ASP B 1 107 ? -3.16 11.258 -12.688 1 90.69 107 ASP B CA 1
ATOM 2931 C C . ASP B 1 107 ? -2.227 11.852 -13.742 1 90.69 107 ASP B C 1
ATOM 2933 O O . ASP B 1 107 ? -2.281 13.047 -14.023 1 90.69 107 ASP B O 1
ATOM 2937 N N . GLY B 1 108 ? -1.393 11.008 -14.266 1 92 108 GLY B N 1
ATOM 2938 C CA . GLY B 1 108 ? -0.507 11.453 -15.336 1 92 108 GLY B CA 1
ATOM 2939 C C . GLY B 1 108 ? 0.806 12.016 -14.828 1 92 108 GLY B C 1
ATOM 2940 O O . GLY B 1 108 ? 1.043 12.055 -13.617 1 92 108 GLY B O 1
ATOM 2941 N N . PHE B 1 109 ? 1.625 12.352 -15.75 1 96.31 109 PHE B N 1
ATOM 2942 C CA . PHE B 1 109 ? 2.951 12.867 -15.438 1 96.31 109 PHE B CA 1
ATOM 2943 C C . PHE B 1 109 ? 3.434 13.828 -16.516 1 96.31 109 PHE B C 1
ATOM 2945 O O . PHE B 1 109 ? 3.898 13.391 -17.578 1 96.31 109 PHE B O 1
ATOM 2952 N N . ASP B 1 110 ? 3.252 15.031 -16.219 1 97.62 110 ASP B N 1
ATOM 2953 C CA . ASP B 1 110 ? 3.752 16.109 -17.078 1 97.62 110 ASP B CA 1
ATOM 2954 C C . ASP B 1 110 ? 4.059 17.359 -16.266 1 97.62 110 ASP B C 1
ATOM 2956 O O . ASP B 1 110 ? 3.98 17.344 -15.031 1 97.62 110 ASP B O 1
ATOM 2960 N N . ALA B 1 111 ? 4.434 18.406 -16.891 1 98.44 111 ALA B N 1
ATOM 2961 C CA . ALA B 1 111 ? 4.891 19.625 -16.219 1 98.44 111 ALA B CA 1
ATOM 2962 C C . ALA B 1 111 ? 3.783 20.219 -15.352 1 98.44 111 ALA B C 1
ATOM 2964 O O . ALA B 1 111 ? 4.035 20.672 -14.227 1 98.44 111 ALA B O 1
ATOM 2965 N N . ASN B 1 112 ? 2.641 20.297 -15.891 1 98.5 112 ASN B N 1
ATOM 2966 C CA . ASN B 1 112 ? 1.514 20.844 -15.148 1 98.5 112 ASN B CA 1
ATOM 2967 C C . ASN B 1 112 ? 1.215 20.016 -13.898 1 98.5 112 ASN B C 1
ATOM 2969 O O . ASN B 1 112 ? 1.004 20.578 -12.812 1 98.5 112 ASN B O 1
ATOM 2973 N N . VAL B 1 113 ? 1.216 18.672 -14.008 1 98.38 113 VAL B N 1
ATOM 2974 C CA . VAL B 1 113 ? 0.966 17.766 -12.883 1 98.38 113 VAL B CA 1
ATOM 2975 C C . VAL B 1 113 ? 2.043 17.969 -11.82 1 98.38 113 VAL B C 1
ATOM 2977 O O . VAL B 1 113 ? 1.737 18.062 -10.633 1 98.38 113 VAL B O 1
ATOM 2980 N N . ALA B 1 114 ? 3.305 18.016 -12.234 1 98.75 114 ALA B N 1
ATOM 2981 C CA . ALA B 1 114 ? 4.406 18.203 -11.297 1 98.75 114 ALA B CA 1
ATOM 2982 C C . ALA B 1 114 ? 4.277 19.531 -10.547 1 98.75 114 ALA B C 1
ATOM 2984 O O . ALA B 1 114 ? 4.375 19.562 -9.32 1 98.75 114 ALA B O 1
ATOM 2985 N N . THR B 1 115 ? 3.98 20.578 -11.273 1 98.69 115 THR B N 1
ATOM 2986 C CA . THR B 1 115 ? 3.906 21.922 -10.695 1 98.69 115 THR B CA 1
ATOM 2987 C C . THR B 1 115 ? 2.754 22.016 -9.703 1 98.69 115 THR B C 1
ATOM 2989 O O . THR B 1 115 ? 2.936 22.484 -8.578 1 98.69 115 THR B O 1
ATOM 2992 N N . GLN B 1 116 ? 1.593 21.547 -10.086 1 98.56 116 GLN B N 1
ATOM 2993 C CA . GLN B 1 116 ? 0.419 21.641 -9.227 1 98.56 116 GLN B CA 1
ATOM 2994 C C . GLN B 1 116 ? 0.578 20.75 -7.988 1 98.56 116 GLN B C 1
ATOM 2996 O O . GLN B 1 116 ? 0.203 21.156 -6.883 1 98.56 116 GLN B O 1
ATOM 3001 N N . THR B 1 117 ? 1.126 19.562 -8.211 1 98.69 117 THR B N 1
ATOM 3002 C CA . THR B 1 117 ? 1.306 18.625 -7.105 1 98.69 117 THR B CA 1
ATOM 3003 C C . THR B 1 117 ? 2.309 19.188 -6.094 1 98.69 117 THR B C 1
ATOM 3005 O O . THR B 1 117 ? 2.051 19.172 -4.887 1 98.69 117 THR B O 1
ATOM 3008 N N . VAL B 1 118 ? 3.434 19.719 -6.559 1 98.88 118 VAL B N 1
ATOM 3009 C CA . VAL B 1 118 ? 4.457 20.266 -5.672 1 98.88 118 VAL B CA 1
ATOM 3010 C C . VAL B 1 118 ? 3.918 21.5 -4.953 1 98.88 118 VAL B C 1
ATOM 3012 O O . VAL B 1 118 ? 4.156 21.672 -3.756 1 98.88 118 VAL B O 1
ATOM 3015 N N . ALA B 1 119 ? 3.176 22.312 -5.684 1 98.81 119 ALA B N 1
ATOM 3016 C CA . ALA B 1 119 ? 2.592 23.516 -5.09 1 98.81 119 ALA B CA 1
ATOM 3017 C C . ALA B 1 119 ? 1.676 23.156 -3.924 1 98.81 119 ALA B C 1
ATOM 3019 O O . ALA B 1 119 ? 1.779 23.734 -2.844 1 98.81 119 ALA B O 1
ATOM 3020 N N . THR B 1 120 ? 0.846 22.203 -4.129 1 98.62 120 THR B N 1
ATOM 3021 C CA . THR B 1 120 ? -0.181 21.875 -3.15 1 98.62 120 THR B CA 1
ATOM 3022 C C . THR B 1 120 ? 0.4 21.016 -2.031 1 98.62 120 THR B C 1
ATOM 3024 O O . THR B 1 120 ? 0.129 21.25 -0.854 1 98.62 120 THR B O 1
ATOM 3027 N N . ASN B 1 121 ? 1.233 19.984 -2.377 1 98.81 121 ASN B N 1
ATOM 3028 C CA . ASN B 1 121 ? 1.663 19 -1.397 1 98.81 121 ASN B CA 1
ATOM 3029 C C . ASN B 1 121 ? 2.889 19.469 -0.622 1 98.81 121 ASN B C 1
ATOM 3031 O O . ASN B 1 121 ? 3.133 19.016 0.498 1 98.81 121 ASN B O 1
ATOM 3035 N N . TYR B 1 122 ? 3.68 20.406 -1.2 1 98.88 122 TYR B N 1
ATOM 3036 C CA . TYR B 1 122 ? 4.941 20.781 -0.573 1 98.88 122 TYR B CA 1
ATOM 3037 C C . TYR B 1 122 ? 4.922 22.234 -0.144 1 98.88 122 TYR B C 1
ATOM 3039 O O . TYR B 1 122 ? 5.012 22.547 1.048 1 98.88 122 TYR B O 1
ATOM 3047 N N . TYR B 1 123 ? 4.707 23.109 -1.119 1 98.88 123 TYR B N 1
ATOM 3048 C CA . TYR B 1 123 ? 4.809 24.531 -0.809 1 98.88 123 TYR B CA 1
ATOM 3049 C C . TYR B 1 123 ? 3.652 24.984 0.079 1 98.88 123 TYR B C 1
ATOM 3051 O O . TYR B 1 123 ? 3.818 25.859 0.926 1 98.88 123 TYR B O 1
ATOM 3059 N N . ALA B 1 124 ? 2.504 24.406 -0.133 1 98.88 124 ALA B N 1
ATOM 3060 C CA . ALA B 1 124 ? 1.367 24.75 0.718 1 98.88 124 ALA B CA 1
ATOM 3061 C C . ALA B 1 124 ? 1.627 24.344 2.168 1 98.88 124 ALA B C 1
ATOM 3063 O O . ALA B 1 124 ? 1.213 25.047 3.096 1 98.88 124 ALA B O 1
ATOM 3064 N N . VAL B 1 125 ? 2.303 23.234 2.402 1 98.94 125 VAL B N 1
ATOM 3065 C CA . VAL B 1 125 ? 2.648 22.781 3.748 1 98.94 125 VAL B CA 1
ATOM 3066 C C . VAL B 1 125 ? 3.584 23.797 4.402 1 98.94 125 VAL B C 1
ATOM 3068 O O . VAL B 1 125 ? 3.398 24.172 5.566 1 98.94 125 VAL B O 1
ATOM 3071 N N . GLN B 1 126 ? 4.555 24.281 3.668 1 98.88 126 GLN B N 1
ATOM 3072 C CA . GLN B 1 126 ? 5.445 25.312 4.18 1 98.88 126 GLN B CA 1
ATOM 3073 C C . GLN B 1 126 ? 4.672 26.578 4.543 1 98.88 126 GLN B C 1
ATOM 3075 O O . GLN B 1 126 ? 4.898 27.172 5.598 1 98.88 126 GLN B O 1
ATOM 3080 N N . ASP B 1 127 ? 3.789 26.938 3.613 1 98.88 127 ASP B N 1
ATOM 3081 C CA . ASP B 1 127 ? 2.994 28.141 3.828 1 98.88 127 ASP B CA 1
ATOM 3082 C C . ASP B 1 127 ? 2.133 28.016 5.082 1 98.88 127 ASP B C 1
ATOM 3084 O O . ASP B 1 127 ? 2.049 28.953 5.879 1 98.88 127 ASP B O 1
ATOM 3088 N N . MET B 1 128 ? 1.536 26.875 5.301 1 98.94 128 MET B N 1
ATOM 3089 C CA . MET B 1 128 ? 0.756 26.594 6.508 1 98.94 128 MET B CA 1
ATOM 3090 C C . MET B 1 128 ? 1.608 26.781 7.758 1 98.94 128 MET B C 1
ATOM 3092 O O . MET B 1 128 ? 1.223 27.5 8.68 1 98.94 128 MET B O 1
ATOM 3096 N N . ILE B 1 129 ? 2.758 26.172 7.773 1 98.88 129 ILE B N 1
ATOM 3097 C CA . ILE B 1 129 ? 3.604 26.141 8.961 1 98.88 129 ILE B CA 1
ATOM 3098 C C . ILE B 1 129 ? 4.148 27.547 9.234 1 98.88 129 ILE B C 1
ATOM 3100 O O . ILE B 1 129 ? 4.281 27.953 10.391 1 98.88 129 ILE B O 1
ATOM 3104 N N . GLN B 1 130 ? 4.363 28.328 8.18 1 98.5 130 GLN B N 1
ATOM 3105 C CA . GLN B 1 130 ? 4.902 29.672 8.32 1 98.5 130 GLN B CA 1
ATOM 3106 C C . GLN B 1 130 ? 3.848 30.641 8.852 1 98.5 130 GLN B C 1
ATOM 3108 O O . GLN B 1 130 ? 4.176 31.625 9.531 1 98.5 130 GLN B O 1
ATOM 3113 N N . ASN B 1 131 ? 2.586 30.328 8.578 1 98.69 131 ASN B N 1
ATOM 3114 C CA . ASN B 1 131 ? 1.588 31.359 8.828 1 98.69 131 ASN B CA 1
ATOM 3115 C C . ASN B 1 131 ? 0.593 30.938 9.906 1 98.69 131 ASN B C 1
ATOM 3117 O O . ASN B 1 131 ? -0.19 31.75 10.391 1 98.69 131 ASN B O 1
ATOM 3121 N N . ILE B 1 132 ? 0.557 29.672 10.234 1 98.75 132 ILE B N 1
ATOM 3122 C CA . ILE B 1 132 ? -0.209 29.172 11.367 1 98.75 132 ILE B CA 1
ATOM 3123 C C . ILE B 1 132 ? 0.725 28.922 12.555 1 98.75 132 ILE B C 1
ATOM 3125 O O . ILE B 1 132 ? 1.478 27.953 12.562 1 98.75 132 ILE B O 1
ATOM 3129 N N . ASN B 1 133 ? 0.61 29.766 13.547 1 98 133 ASN B N 1
ATOM 3130 C CA . ASN B 1 133 ? 1.513 29.656 14.688 1 98 133 ASN B CA 1
ATOM 3131 C C . ASN B 1 133 ? 1.228 28.406 15.523 1 98 133 ASN B C 1
ATOM 3133 O O . ASN B 1 133 ? 0.079 28.156 15.883 1 98 133 ASN B O 1
ATOM 3137 N N . VAL B 1 134 ? 2.281 27.594 15.75 1 98.75 134 VAL B N 1
ATOM 3138 C CA . VAL B 1 134 ? 2.203 26.484 16.688 1 98.75 134 VAL B CA 1
ATOM 3139 C C . VAL B 1 134 ? 2.902 26.844 17.984 1 98.75 134 VAL B C 1
ATOM 3141 O O . VAL B 1 134 ? 4.039 27.312 17.984 1 98.75 134 VAL B O 1
ATOM 3144 N N . LYS B 1 135 ? 2.236 26.641 19.078 1 98.06 135 LYS B N 1
ATOM 3145 C CA . LYS B 1 135 ? 2.688 27.062 20.406 1 98.06 135 LYS B CA 1
ATOM 3146 C C . LYS B 1 135 ? 3.92 26.281 20.844 1 98.06 135 LYS B C 1
ATOM 3148 O O . LYS B 1 135 ? 4.168 25.172 20.344 1 98.06 135 LYS B O 1
ATOM 3153 N N . ASP B 1 136 ? 4.664 26.953 21.797 1 96.25 136 ASP B N 1
ATOM 3154 C CA . ASP B 1 136 ? 5.77 26.25 22.422 1 96.25 136 ASP B CA 1
ATOM 3155 C C . ASP B 1 136 ? 5.285 24.953 23.078 1 96.25 136 ASP B C 1
ATOM 3157 O O . ASP B 1 136 ? 4.273 24.953 23.797 1 96.25 136 ASP B O 1
ATOM 3161 N N . GLY B 1 137 ? 5.996 23.938 22.781 1 96.81 137 GLY B N 1
ATOM 3162 C CA . GLY B 1 137 ? 5.578 22.641 23.266 1 96.81 137 GLY B CA 1
ATOM 3163 C C . GLY B 1 137 ? 4.602 21.938 22.344 1 96.81 137 GLY B C 1
ATOM 3164 O O . GLY B 1 137 ? 4.211 20.797 22.594 1 96.81 137 GLY B O 1
ATOM 3165 N N . GLY B 1 138 ? 4.203 22.609 21.203 1 98.19 138 GLY B N 1
ATOM 3166 C CA . GLY B 1 138 ? 3.232 22.078 20.266 1 98.19 138 GLY B CA 1
ATOM 3167 C C . GLY B 1 138 ? 3.828 21.078 19.281 1 98.19 138 GLY B C 1
ATOM 3168 O O . GLY B 1 138 ? 5.004 20.719 19.391 1 98.19 138 GLY B O 1
ATOM 3169 N N . ARG B 1 139 ? 2.955 20.578 18.422 1 98.56 139 ARG B N 1
ATOM 3170 C CA . ARG B 1 139 ? 3.361 19.516 17.5 1 98.56 139 ARG B CA 1
ATOM 3171 C C . ARG B 1 139 ? 2.816 19.781 16.094 1 98.56 139 ARG B C 1
ATOM 3173 O O . ARG B 1 139 ? 1.687 20.25 15.938 1 98.56 139 ARG B O 1
ATOM 3180 N N . ILE B 1 140 ? 3.65 19.5 15.133 1 98.94 140 ILE B N 1
ATOM 3181 C CA . ILE B 1 140 ? 3.281 19.531 13.727 1 98.94 140 ILE B CA 1
ATOM 3182 C C . ILE B 1 140 ? 3.412 18.125 13.125 1 98.94 140 ILE B C 1
ATOM 3184 O O . ILE B 1 140 ? 4.457 17.484 13.258 1 98.94 140 ILE B O 1
ATOM 3188 N N . VAL B 1 141 ? 2.332 17.594 12.602 1 99 141 VAL B N 1
ATOM 3189 C CA . VAL B 1 141 ? 2.357 16.328 11.875 1 99 141 VAL B CA 1
ATOM 3190 C C . VAL B 1 141 ? 2.078 16.578 10.391 1 99 141 VAL B C 1
ATOM 3192 O O . VAL B 1 141 ? 0.996 17.047 10.031 1 99 141 VAL B O 1
ATOM 3195 N N . ASN B 1 142 ? 3.047 16.344 9.555 1 99 142 ASN B N 1
ATOM 3196 C CA . ASN B 1 142 ? 2.896 16.438 8.102 1 99 142 ASN B CA 1
ATOM 3197 C C . ASN B 1 142 ? 2.553 15.086 7.484 1 99 142 ASN B C 1
ATOM 3199 O O . ASN B 1 142 ? 3.301 14.117 7.641 1 99 142 ASN B O 1
ATOM 3203 N N . ILE B 1 143 ? 1.424 14.992 6.777 1 98.94 143 ILE B N 1
ATOM 3204 C CA . ILE B 1 143 ? 1.056 13.742 6.109 1 98.94 143 ILE B CA 1
ATOM 3205 C C . ILE B 1 143 ? 1.896 13.57 4.848 1 98.94 143 ILE B C 1
ATOM 3207 O O . ILE B 1 143 ? 1.818 14.383 3.922 1 98.94 143 ILE B O 1
ATOM 3211 N N . ALA B 1 144 ? 2.715 12.562 4.879 1 98.69 144 ALA B N 1
ATOM 3212 C CA . ALA B 1 144 ? 3.547 12.164 3.746 1 98.69 144 ALA B CA 1
ATOM 3213 C C . ALA B 1 144 ? 3.057 10.852 3.141 1 98.69 144 ALA B C 1
ATOM 3215 O O . ALA B 1 144 ? 1.855 10.664 2.934 1 98.69 144 ALA B O 1
ATOM 3216 N N . SER B 1 145 ? 3.977 10.078 2.639 1 97.81 145 SER B N 1
ATOM 3217 C CA . SER B 1 145 ? 3.66 8.805 1.998 1 97.81 145 SER B CA 1
ATOM 3218 C C . SER B 1 145 ? 4.883 7.898 1.937 1 97.81 145 SER B C 1
ATOM 3220 O O . SER B 1 145 ? 6.016 8.375 1.856 1 97.81 145 SER B O 1
ATOM 3222 N N . LEU B 1 146 ? 4.613 6.578 1.934 1 96.56 146 LEU B N 1
ATOM 3223 C CA . LEU B 1 146 ? 5.711 5.648 1.696 1 96.56 146 LEU B CA 1
ATOM 3224 C C . LEU B 1 146 ? 6.242 5.785 0.273 1 96.56 146 LEU B C 1
ATOM 3226 O O . LEU B 1 146 ? 7.395 5.441 0.001 1 96.56 146 LEU B O 1
ATOM 3230 N N . THR B 1 147 ? 5.441 6.297 -0.661 1 96.25 147 THR B N 1
ATOM 3231 C CA . THR B 1 147 ? 5.93 6.512 -2.018 1 96.25 147 THR B CA 1
ATOM 3232 C C . THR B 1 147 ? 7.012 7.586 -2.037 1 96.25 147 THR B C 1
ATOM 3234 O O . THR B 1 147 ? 7.727 7.738 -3.029 1 96.25 147 THR B O 1
ATOM 3237 N N . GLY B 1 148 ? 7.184 8.297 -0.915 1 97.38 148 GLY B N 1
ATOM 3238 C CA . GLY B 1 148 ? 8.188 9.344 -0.805 1 97.38 148 GLY B CA 1
ATOM 3239 C C . GLY B 1 148 ? 9.547 8.828 -0.367 1 97.38 148 GLY B C 1
ATOM 3240 O O . GLY B 1 148 ? 10.477 9.609 -0.169 1 97.38 148 GLY B O 1
ATOM 3241 N N . VAL B 1 149 ? 9.688 7.527 -0.175 1 96.12 149 VAL B N 1
ATOM 3242 C CA . VAL B 1 149 ? 10.984 6.965 0.199 1 96.12 149 VAL B CA 1
ATOM 3243 C C . VAL B 1 149 ? 11.992 7.199 -0.923 1 96.12 149 VAL B C 1
ATOM 3245 O O . VAL B 1 149 ? 11.609 7.438 -2.072 1 96.12 149 VAL B O 1
ATOM 3248 N N . LEU B 1 150 ? 13.258 7.086 -0.629 1 96.31 150 LEU B N 1
ATOM 3249 C CA . LEU B 1 150 ? 14.297 7.527 -1.555 1 96.31 150 LEU B CA 1
ATOM 3250 C C . LEU B 1 150 ? 14.609 6.438 -2.572 1 96.31 150 LEU B C 1
ATOM 3252 O O . LEU B 1 150 ? 15.227 6.707 -3.607 1 96.31 150 LEU B O 1
ATOM 3256 N N . LYS B 1 151 ? 14.242 5.254 -2.236 1 91.31 151 LYS B N 1
ATOM 3257 C CA . LYS B 1 151 ? 14.398 4.199 -3.234 1 91.31 151 LYS B CA 1
ATOM 3258 C C . LYS B 1 151 ? 13.609 4.52 -4.5 1 91.31 151 LYS B C 1
ATOM 3260 O O . LYS B 1 151 ? 12.469 4.988 -4.43 1 91.31 151 LYS B O 1
ATOM 3265 N N . GLY B 1 152 ? 14.234 4.297 -5.648 1 89.81 152 GLY B N 1
ATOM 3266 C CA . GLY B 1 152 ? 13.594 4.621 -6.914 1 89.81 152 GLY B CA 1
ATOM 3267 C C . GLY B 1 152 ? 14.219 5.82 -7.605 1 89.81 152 GLY B C 1
ATOM 3268 O O . GLY B 1 152 ? 14.039 6.016 -8.805 1 89.81 152 GLY B O 1
ATOM 3269 N N . PHE B 1 153 ? 14.859 6.656 -6.812 1 94.88 153 PHE B N 1
ATOM 3270 C CA . PHE B 1 153 ? 15.633 7.738 -7.398 1 94.88 153 PHE B CA 1
ATOM 3271 C C . PHE B 1 153 ? 17 7.23 -7.875 1 94.88 153 PHE B C 1
ATOM 3273 O O . PHE B 1 153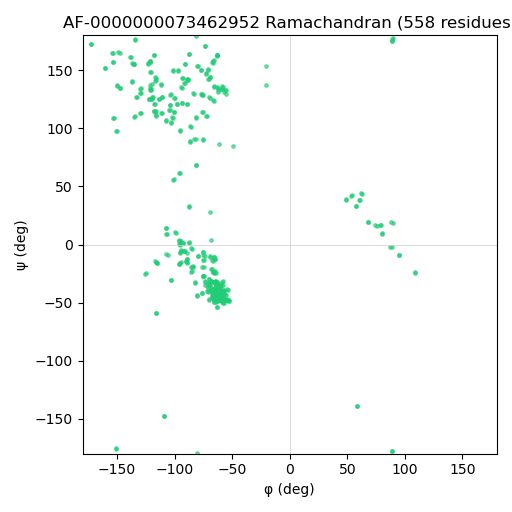 ? 17.516 6.242 -7.352 1 94.88 153 PHE B O 1
ATOM 3280 N N . GLY B 1 154 ? 17.562 7.918 -8.883 1 95.38 154 GLY B N 1
ATOM 3281 C CA . GLY B 1 154 ? 18.969 7.707 -9.195 1 95.38 154 GLY B CA 1
ATOM 3282 C C . GLY B 1 154 ? 19.891 8.117 -8.062 1 95.38 154 GLY B C 1
ATOM 3283 O O . GLY B 1 154 ? 19.5 8.891 -7.188 1 95.38 154 GLY B O 1
ATOM 3284 N N . ASP B 1 155 ? 21.094 7.699 -8.055 1 95.62 155 ASP B N 1
ATOM 3285 C CA . ASP B 1 155 ? 22.047 7.863 -6.961 1 95.62 155 ASP B CA 1
ATOM 3286 C C . ASP B 1 155 ? 22.25 9.336 -6.625 1 95.62 155 ASP B C 1
ATOM 3288 O O . ASP B 1 155 ? 22.25 9.719 -5.453 1 95.62 155 ASP B O 1
ATOM 3292 N N . ASN B 1 156 ? 22.359 10.148 -7.605 1 97.19 156 ASN B N 1
ATOM 3293 C CA . ASN B 1 156 ? 22.641 11.562 -7.375 1 97.19 156 ASN B CA 1
ATOM 3294 C C . ASN B 1 156 ? 21.484 12.25 -6.652 1 97.19 156 ASN B C 1
ATOM 3296 O O . ASN B 1 156 ? 21.703 12.938 -5.652 1 97.19 156 ASN B O 1
ATOM 3300 N N . VAL B 1 157 ? 20.281 12.062 -7.145 1 98.06 157 VAL B N 1
ATOM 3301 C CA . VAL B 1 157 ? 19.109 12.688 -6.539 1 98.06 157 VAL B CA 1
ATOM 3302 C C . VAL B 1 157 ? 18.891 12.133 -5.137 1 98.06 157 VAL B C 1
ATOM 3304 O O . VAL B 1 157 ? 18.609 12.891 -4.199 1 98.06 157 VAL B O 1
ATOM 3307 N N . ARG B 1 158 ? 19.047 10.828 -5.016 1 96.75 158 ARG B N 1
ATOM 3308 C CA . ARG B 1 158 ? 18.906 10.172 -3.719 1 96.75 158 ARG B CA 1
ATOM 3309 C C . ARG B 1 158 ? 19.875 10.781 -2.697 1 96.75 158 ARG B C 1
ATOM 3311 O O . ARG B 1 158 ? 19.469 11.102 -1.577 1 96.75 158 ARG B O 1
ATOM 3318 N N . ASP B 1 159 ? 21.109 10.938 -3.084 1 97.06 159 ASP B N 1
ATOM 3319 C CA . ASP B 1 159 ? 22.125 11.508 -2.205 1 97.06 159 ASP B CA 1
ATOM 3320 C C . ASP B 1 159 ? 21.781 12.953 -1.828 1 97.06 159 ASP B C 1
ATOM 3322 O O . ASP B 1 159 ? 21.984 13.367 -0.686 1 97.06 159 ASP B O 1
ATOM 3326 N N . ARG B 1 160 ? 21.281 13.688 -2.752 1 98 160 ARG B N 1
ATOM 3327 C CA . ARG B 1 160 ? 20.953 15.078 -2.486 1 98 160 ARG B CA 1
ATOM 3328 C C . ARG B 1 160 ? 19.781 15.18 -1.516 1 98 160 ARG B C 1
ATOM 3330 O O . ARG B 1 160 ? 19.75 16.062 -0.647 1 98 160 ARG B O 1
ATOM 3337 N N . PHE B 1 161 ? 18.812 14.266 -1.658 1 98.19 161 PHE B N 1
ATOM 3338 C CA . PHE B 1 161 ? 17.734 14.211 -0.665 1 98.19 161 PHE B CA 1
ATOM 3339 C C . PHE B 1 161 ? 18.297 13.828 0.703 1 98.19 161 PHE B C 1
ATOM 3341 O O . PHE B 1 161 ? 18.016 14.492 1.701 1 98.19 161 PHE B O 1
ATOM 3348 N N . ARG B 1 162 ? 19.078 12.789 0.729 1 95.88 162 ARG B N 1
ATOM 3349 C CA . ARG B 1 162 ? 19.641 12.273 1.972 1 95.88 162 ARG B CA 1
ATOM 3350 C C . ARG B 1 162 ? 20.469 13.336 2.684 1 95.88 162 ARG B C 1
ATOM 3352 O O . ARG B 1 162 ? 20.453 13.422 3.914 1 95.88 162 ARG B O 1
ATOM 3359 N N . ASN B 1 163 ? 21.125 14.148 1.891 1 96.38 163 ASN B N 1
ATOM 3360 C CA . ASN B 1 163 ? 22.062 15.109 2.438 1 96.38 163 ASN B CA 1
ATOM 3361 C C . ASN B 1 163 ? 21.406 16.469 2.662 1 96.38 163 ASN B C 1
ATOM 3363 O O . ASN B 1 163 ? 22.047 17.391 3.164 1 96.38 163 ASN B O 1
ATOM 3367 N N . SER B 1 164 ? 20.188 16.562 2.256 1 96.81 164 SER B N 1
ATOM 3368 C CA . SER B 1 164 ? 19.516 17.844 2.498 1 96.81 164 SER B CA 1
ATOM 3369 C C . SER B 1 164 ? 19.406 18.125 3.99 1 96.81 164 SER B C 1
ATOM 3371 O O . SER B 1 164 ? 19.047 17.25 4.781 1 96.81 164 SER B O 1
ATOM 3373 N N . GLU B 1 165 ? 19.781 19.406 4.355 1 96.06 165 GLU B N 1
ATOM 3374 C CA . GLU B 1 165 ? 19.812 19.766 5.773 1 96.06 165 GLU B CA 1
ATOM 3375 C C . GLU B 1 165 ? 18.969 21 6.047 1 96.06 165 GLU B C 1
ATOM 3377 O O . GLU B 1 165 ? 18.562 21.234 7.184 1 96.06 165 GLU B O 1
ATOM 3382 N N . THR B 1 166 ? 18.812 21.797 5.043 1 98.31 166 THR B N 1
ATOM 3383 C CA . THR B 1 166 ? 18.094 23.047 5.211 1 98.31 166 THR B CA 1
ATOM 3384 C C . THR B 1 166 ? 16.844 23.078 4.332 1 98.31 166 THR B C 1
ATOM 3386 O O . THR B 1 166 ? 16.719 22.281 3.396 1 98.31 166 THR B O 1
ATOM 3389 N N . ILE B 1 167 ? 15.977 23.984 4.66 1 98.56 167 ILE B N 1
ATOM 3390 C CA . ILE B 1 167 ? 14.773 24.172 3.854 1 98.56 167 ILE B CA 1
ATOM 3391 C C . ILE B 1 167 ? 15.172 24.594 2.439 1 98.56 167 ILE B C 1
ATOM 3393 O O . ILE B 1 167 ? 14.555 24.172 1.463 1 98.56 167 ILE B O 1
ATOM 3397 N N . ALA B 1 168 ? 16.203 25.391 2.338 1 98.62 168 ALA B N 1
ATOM 3398 C CA . ALA B 1 168 ? 16.703 25.812 1.038 1 98.62 168 ALA B CA 1
ATOM 3399 C C . ALA B 1 168 ? 17.141 24.625 0.192 1 98.62 168 ALA B C 1
ATOM 3401 O O . ALA B 1 168 ? 16.953 24.609 -1.024 1 98.62 168 ALA B O 1
ATOM 3402 N N . ASP B 1 169 ? 17.812 23.625 0.829 1 98.62 169 ASP B N 1
ATOM 3403 C CA . ASP B 1 169 ? 18.234 22.422 0.123 1 98.62 169 ASP B CA 1
ATOM 3404 C C . ASP B 1 169 ? 17.016 21.703 -0.492 1 98.62 169 ASP B C 1
ATOM 3406 O O . ASP B 1 169 ? 17.062 21.312 -1.659 1 98.62 169 ASP B O 1
ATOM 3410 N N . THR B 1 170 ? 15.977 21.578 0.286 1 98.69 170 THR B N 1
ATOM 3411 C CA . THR B 1 170 ? 14.789 20.859 -0.162 1 98.69 170 THR B CA 1
ATOM 3412 C C . THR B 1 170 ? 14.055 21.641 -1.24 1 98.69 170 THR B C 1
ATOM 3414 O O . THR B 1 170 ? 13.578 21.078 -2.221 1 98.69 170 THR B O 1
ATOM 3417 N N . ASP B 1 171 ? 14 23 -1.057 1 98.81 171 ASP B N 1
ATOM 3418 C CA . ASP B 1 171 ? 13.383 23.859 -2.055 1 98.81 171 ASP B CA 1
ATOM 3419 C C . ASP B 1 171 ? 14.078 23.719 -3.406 1 98.81 171 ASP B C 1
ATOM 3421 O O . ASP B 1 171 ? 13.422 23.719 -4.449 1 98.81 171 ASP B O 1
ATOM 3425 N N . ALA B 1 172 ? 15.391 23.641 -3.375 1 98.81 172 ALA B N 1
ATOM 3426 C CA . ALA B 1 172 ? 16.156 23.516 -4.609 1 98.81 172 ALA B CA 1
ATOM 3427 C C . ALA B 1 172 ? 15.82 22.219 -5.336 1 98.81 172 ALA B C 1
ATOM 3429 O O . ALA B 1 172 ? 15.703 22.188 -6.562 1 98.81 172 ALA B O 1
ATOM 3430 N N . LEU B 1 173 ? 15.664 21.125 -4.566 1 98.88 173 LEU B N 1
ATOM 3431 C CA . LEU B 1 173 ? 15.297 19.844 -5.152 1 98.88 173 LEU B CA 1
ATOM 3432 C C . LEU B 1 173 ? 13.914 19.906 -5.781 1 98.88 173 LEU B C 1
ATOM 3434 O O . LEU B 1 173 ? 13.711 19.406 -6.895 1 98.88 173 LEU B O 1
ATOM 3438 N N . MET B 1 174 ? 12.938 20.516 -5.094 1 98.81 174 MET B N 1
ATOM 3439 C CA . MET B 1 174 ? 11.578 20.609 -5.602 1 98.81 174 MET B CA 1
ATOM 3440 C C . MET B 1 174 ? 11.516 21.469 -6.855 1 98.81 174 MET B C 1
ATOM 3442 O O . MET B 1 174 ? 10.773 21.172 -7.793 1 98.81 174 MET B O 1
ATOM 3446 N N . LYS B 1 175 ? 12.312 22.531 -6.82 1 98.81 175 LYS B N 1
ATOM 3447 C CA . LYS B 1 175 ? 12.398 23.391 -8 1 98.81 175 LYS B CA 1
ATOM 3448 C C . LYS B 1 175 ? 12.984 22.641 -9.188 1 98.81 175 LYS B C 1
ATOM 3450 O O . LYS B 1 175 ? 12.453 22.719 -10.297 1 98.81 175 LYS B O 1
ATOM 3455 N N . GLU B 1 176 ? 14.055 21.953 -8.961 1 98.81 176 GLU B N 1
ATOM 3456 C CA . GLU B 1 176 ? 14.695 21.172 -10.016 1 98.81 176 GLU B CA 1
ATOM 3457 C C . GLU B 1 176 ? 13.75 20.109 -10.57 1 98.81 176 GLU B C 1
ATOM 3459 O O . GLU B 1 176 ? 13.68 19.906 -11.789 1 98.81 176 GLU B O 1
ATOM 3464 N N . PHE B 1 177 ? 13.039 19.438 -9.688 1 98.88 177 PHE B N 1
ATOM 3465 C CA . PHE B 1 177 ? 12.102 18.406 -10.125 1 98.88 177 PHE B CA 1
ATOM 3466 C C . PHE B 1 177 ? 11.109 18.984 -11.133 1 98.88 177 PHE B C 1
ATOM 3468 O O . PHE B 1 177 ? 10.883 18.375 -12.188 1 98.88 177 PHE B O 1
ATOM 3475 N N . GLN B 1 178 ? 10.531 20.141 -10.797 1 98.81 178 GLN B N 1
ATOM 3476 C CA . GLN B 1 178 ? 9.578 20.781 -11.695 1 98.81 178 GLN B CA 1
ATOM 3477 C C . GLN B 1 178 ? 10.227 21.125 -13.031 1 98.81 178 GLN B C 1
ATOM 3479 O O . GLN B 1 178 ? 9.617 20.938 -14.094 1 98.81 178 GLN B O 1
ATOM 3484 N N . GLN B 1 179 ? 11.484 21.531 -13.016 1 98.69 179 GLN B N 1
ATOM 3485 C CA . GLN B 1 179 ? 12.203 21.922 -14.219 1 98.69 179 GLN B CA 1
ATOM 3486 C C . GLN B 1 179 ? 12.5 20.719 -15.102 1 98.69 179 GLN B C 1
ATOM 3488 O O . GLN B 1 179 ? 12.273 20.766 -16.312 1 98.69 179 GLN B O 1
ATOM 3493 N N . VAL B 1 180 ? 13.016 19.609 -14.5 1 98.56 180 VAL B N 1
ATOM 3494 C CA . VAL B 1 180 ? 13.43 18.469 -15.297 1 98.56 180 VAL B CA 1
ATOM 3495 C C . VAL B 1 180 ? 12.195 17.766 -15.883 1 98.56 180 VAL B C 1
ATOM 3497 O O . VAL B 1 180 ? 12.273 17.156 -16.953 1 98.56 180 VAL B O 1
ATOM 3500 N N . VAL B 1 181 ? 11.055 17.828 -15.195 1 98.56 181 VAL B N 1
ATOM 3501 C CA . VAL B 1 181 ? 9.828 17.297 -15.773 1 98.56 181 VAL B CA 1
ATOM 3502 C C . VAL B 1 181 ? 9.406 18.141 -16.969 1 98.56 181 VAL B C 1
ATOM 3504 O O . VAL B 1 181 ? 9.023 17.609 -18.016 1 98.56 181 VAL B O 1
ATOM 3507 N N . ALA B 1 182 ? 9.469 19.469 -16.828 1 98.38 182 ALA B N 1
ATOM 3508 C CA . ALA B 1 182 ? 9.078 20.391 -17.891 1 98.38 182 ALA B CA 1
ATOM 3509 C C . ALA B 1 182 ? 9.945 20.203 -19.141 1 98.38 182 ALA B C 1
ATOM 3511 O O . ALA B 1 182 ? 9.453 20.297 -20.266 1 98.38 182 ALA B O 1
ATOM 3512 N N . ASP B 1 183 ? 11.219 19.906 -18.984 1 97.81 183 ASP B N 1
ATOM 3513 C CA . ASP B 1 183 ? 12.102 19.812 -20.141 1 97.81 183 ASP B CA 1
ATOM 3514 C C . ASP B 1 183 ? 12.25 18.375 -20.594 1 97.81 183 ASP B C 1
ATOM 3516 O O . ASP B 1 183 ? 12.984 18.078 -21.547 1 97.81 183 ASP B O 1
ATOM 3520 N N . GLY B 1 184 ? 11.602 17.453 -19.953 1 97.31 184 GLY B N 1
ATOM 3521 C CA . GLY B 1 184 ? 11.531 16.062 -20.375 1 97.31 184 GLY B CA 1
ATOM 3522 C C . GLY B 1 184 ? 12.781 15.273 -20.031 1 97.31 184 GLY B C 1
ATOM 3523 O O . GLY B 1 184 ? 12.977 14.172 -20.547 1 97.31 184 GLY B O 1
ATOM 3524 N N . SER B 1 185 ? 13.641 15.773 -19.109 1 97.94 185 SER B N 1
ATOM 3525 C CA . SER B 1 185 ? 14.914 15.117 -18.828 1 97.94 185 SER B CA 1
ATOM 3526 C C . SER B 1 185 ? 14.891 14.43 -17.469 1 97.94 185 SER B C 1
ATOM 3528 O O . SER B 1 185 ? 15.945 14.102 -16.906 1 97.94 185 SER B O 1
ATOM 3530 N N . TRP B 1 186 ? 13.688 14.266 -16.891 1 97.88 186 TRP B N 1
ATOM 3531 C CA . TRP B 1 186 ? 13.562 13.758 -15.523 1 97.88 186 TRP B CA 1
ATOM 3532 C C . TRP B 1 186 ? 14.148 12.352 -15.406 1 97.88 186 TRP B C 1
ATOM 3534 O O . TRP B 1 186 ? 14.844 12.039 -14.43 1 97.88 186 TRP B O 1
ATOM 3544 N N . LYS B 1 187 ? 13.906 11.492 -16.438 1 96.12 187 LYS B N 1
ATOM 3545 C CA . LYS B 1 187 ? 14.344 10.102 -16.359 1 96.12 187 LYS B CA 1
ATOM 3546 C C . LYS B 1 187 ? 15.867 10 -16.375 1 96.12 187 LYS B C 1
ATOM 3548 O O . LYS B 1 187 ? 16.453 9.32 -15.531 1 96.12 187 LYS B O 1
ATOM 3553 N N . GLU B 1 188 ? 16.5 10.695 -17.25 1 97.12 188 GLU B N 1
ATOM 3554 C CA . GLU B 1 188 ? 17.953 10.68 -17.375 1 97.12 188 GLU B CA 1
ATOM 3555 C C . GLU B 1 188 ? 18.641 11.273 -16.156 1 97.12 188 GLU B C 1
ATOM 3557 O O . GLU B 1 188 ? 19.766 10.898 -15.812 1 97.12 188 GLU B O 1
ATOM 3562 N N . ASN B 1 189 ? 17.891 12.133 -15.469 1 97.81 189 ASN B N 1
ATOM 3563 C CA . ASN B 1 189 ? 18.453 12.805 -14.312 1 97.81 189 ASN B CA 1
ATOM 3564 C C . ASN B 1 189 ? 18.125 12.062 -13.016 1 97.81 189 ASN B C 1
ATOM 3566 O O . ASN B 1 189 ? 18.438 12.547 -11.93 1 97.81 189 ASN B O 1
ATOM 3570 N N . GLY B 1 190 ? 17.469 10.938 -13.109 1 97.56 190 GLY B N 1
ATOM 3571 C CA . GLY B 1 190 ? 17.328 10.031 -11.977 1 97.56 190 GLY B CA 1
ATOM 3572 C C . GLY B 1 190 ? 16.125 10.328 -11.109 1 97.56 190 GLY B C 1
ATOM 3573 O O . GLY B 1 190 ? 16.094 9.977 -9.93 1 97.56 190 GLY B O 1
ATOM 3574 N N . TRP B 1 191 ? 15.133 11.086 -11.672 1 97.94 191 TRP B N 1
ATOM 3575 C CA . TRP B 1 191 ? 13.938 11.398 -10.898 1 97.94 191 TRP B CA 1
ATOM 3576 C C . TRP B 1 191 ? 12.852 10.344 -11.117 1 97.94 191 TRP B C 1
ATOM 3578 O O . TRP B 1 191 ? 12.859 9.641 -12.125 1 97.94 191 TRP B O 1
ATOM 3588 N N . LYS B 1 192 ? 11.953 10.227 -10.102 1 95 192 LYS B N 1
ATOM 3589 C CA . LYS B 1 192 ? 10.789 9.359 -10.25 1 95 192 LYS B CA 1
ATOM 3590 C C . LYS B 1 192 ? 9.805 9.938 -11.273 1 95 192 LYS B C 1
ATOM 3592 O O . LYS B 1 192 ? 9.617 11.156 -11.336 1 95 192 LYS B O 1
ATOM 3597 N N . GLY B 1 193 ? 9.148 9.133 -12.039 1 95.25 193 GLY B N 1
ATOM 3598 C CA . GLY B 1 193 ? 8.125 9.578 -12.969 1 95.25 193 GLY B CA 1
ATOM 3599 C C . GLY B 1 193 ? 6.746 9.664 -12.336 1 95.25 193 GLY B C 1
ATOM 3600 O O . GLY B 1 193 ? 5.746 9.305 -12.961 1 95.25 193 GLY B O 1
ATOM 3601 N N . VAL B 1 194 ? 6.66 9.992 -11.078 1 96.12 194 VAL B N 1
ATOM 3602 C CA . VAL B 1 194 ? 5.434 10.141 -10.305 1 96.12 194 VAL B CA 1
ATOM 3603 C C . VAL B 1 194 ? 5.496 11.414 -9.469 1 96.12 194 VAL B C 1
ATOM 3605 O O . VAL B 1 194 ? 6.207 11.469 -8.469 1 96.12 194 VAL B O 1
ATOM 3608 N N . ALA B 1 195 ? 4.703 12.375 -9.836 1 98.12 195 ALA B N 1
ATOM 3609 C CA . ALA B 1 195 ? 4.766 13.68 -9.18 1 98.12 195 ALA B CA 1
ATOM 3610 C C . ALA B 1 195 ? 4.398 13.57 -7.699 1 98.12 195 ALA B C 1
ATOM 3612 O O . ALA B 1 195 ? 5.031 14.195 -6.848 1 98.12 195 ALA B O 1
ATOM 3613 N N . TYR B 1 196 ? 3.42 12.773 -7.402 1 97.62 196 TYR B N 1
ATOM 3614 C CA . TYR B 1 196 ? 2.986 12.586 -6.023 1 97.62 196 TYR B CA 1
ATOM 3615 C C . TYR B 1 196 ? 4.125 12.062 -5.16 1 97.62 196 TYR B C 1
ATOM 3617 O O . TYR B 1 196 ? 4.387 12.586 -4.078 1 97.62 196 TYR B O 1
ATOM 3625 N N . ALA B 1 197 ? 4.789 11.062 -5.625 1 97.5 197 ALA B N 1
ATOM 3626 C CA . ALA B 1 197 ? 5.867 10.43 -4.863 1 97.5 197 ALA B CA 1
ATOM 3627 C C . ALA B 1 197 ? 6.969 11.438 -4.543 1 97.5 197 ALA B C 1
ATOM 3629 O O . ALA B 1 197 ? 7.406 11.539 -3.395 1 97.5 197 ALA B O 1
ATOM 3630 N N . THR B 1 198 ? 7.363 12.188 -5.535 1 98.31 198 THR B N 1
ATOM 3631 C CA . THR B 1 198 ? 8.445 13.148 -5.336 1 98.31 198 THR B CA 1
ATOM 3632 C C . THR B 1 198 ? 7.992 14.273 -4.414 1 98.31 198 THR B C 1
ATOM 3634 O O . THR B 1 198 ? 8.766 14.734 -3.568 1 98.31 198 THR B O 1
ATOM 3637 N N . SER B 1 199 ? 6.762 14.742 -4.578 1 98.75 199 SER B N 1
ATOM 3638 C CA . SER B 1 199 ? 6.254 15.773 -3.68 1 98.75 199 SER B CA 1
ATOM 3639 C C . SER B 1 199 ? 6.316 15.312 -2.225 1 98.75 199 SER B C 1
ATOM 3641 O O . SER B 1 199 ? 6.637 16.109 -1.335 1 98.75 199 SER B O 1
ATOM 3643 N N . LYS B 1 200 ? 5.977 14.031 -2.012 1 98.69 200 LYS B N 1
ATOM 3644 C CA . LYS B 1 200 ? 5.957 13.508 -0.647 1 98.69 200 LYS B CA 1
ATOM 3645 C C . LYS B 1 200 ? 7.375 13.258 -0.137 1 98.69 200 LYS B C 1
ATOM 3647 O O . LYS B 1 200 ? 7.637 13.383 1.061 1 98.69 200 LYS B O 1
ATOM 3652 N N . SER B 1 201 ? 8.336 12.992 -1.029 1 98.56 201 SER B N 1
ATOM 3653 C CA . SER B 1 201 ? 9.742 13.039 -0.644 1 98.56 201 SER B CA 1
ATOM 3654 C C . SER B 1 201 ? 10.141 14.422 -0.14 1 98.56 201 SER B C 1
ATOM 3656 O O . SER B 1 201 ? 10.867 14.547 0.848 1 98.56 201 SER B O 1
ATOM 3658 N N . GLY B 1 202 ? 9.633 15.406 -0.856 1 98.88 202 GLY B N 1
ATOM 3659 C CA . GLY B 1 202 ? 9.867 16.781 -0.438 1 98.88 202 GLY B CA 1
ATOM 3660 C C . GLY B 1 202 ? 9.328 17.078 0.948 1 98.88 202 GLY B C 1
ATOM 3661 O O . GLY B 1 202 ? 10 17.734 1.754 1 98.88 202 GLY B O 1
ATOM 3662 N N . VAL B 1 203 ? 8.164 16.578 1.238 1 98.94 203 VAL B N 1
ATOM 3663 C CA . VAL B 1 203 ? 7.535 16.812 2.533 1 98.94 203 VAL B CA 1
ATOM 3664 C C . VAL B 1 203 ? 8.375 16.172 3.639 1 98.94 203 VAL B C 1
ATOM 3666 O O . VAL B 1 203 ? 8.586 16.781 4.691 1 98.94 203 VAL B O 1
ATOM 3669 N N . ILE B 1 204 ? 8.852 14.953 3.412 1 98.88 204 ILE B N 1
ATOM 3670 C CA . ILE B 1 204 ? 9.68 14.258 4.391 1 98.88 204 ILE B CA 1
ATOM 3671 C C . ILE B 1 204 ? 10.977 15.031 4.602 1 98.88 204 ILE B C 1
ATOM 3673 O O . ILE B 1 204 ? 11.383 15.281 5.742 1 98.88 204 ILE B O 1
ATOM 3677 N N . ALA B 1 205 ? 11.594 15.453 3.525 1 98.88 205 ALA B N 1
ATOM 3678 C CA . ALA B 1 205 ? 12.836 16.219 3.605 1 98.88 205 ALA B CA 1
ATOM 3679 C C . ALA B 1 205 ? 12.617 17.547 4.34 1 98.88 205 ALA B C 1
ATOM 3681 O O . ALA B 1 205 ? 13.414 17.922 5.199 1 98.88 205 ALA B O 1
ATOM 3682 N N . TYR B 1 206 ? 11.578 18.219 3.986 1 98.88 206 TYR B N 1
ATOM 3683 C CA . TYR B 1 206 ? 11.234 19.484 4.625 1 98.88 206 TYR B CA 1
ATOM 3684 C C . TYR B 1 206 ? 11.047 19.312 6.125 1 98.88 206 TYR B C 1
ATOM 3686 O O . TYR B 1 206 ? 11.523 20.125 6.922 1 98.88 206 TYR B O 1
ATOM 3694 N N . THR B 1 207 ? 10.32 18.234 6.469 1 98.88 207 THR B N 1
ATOM 3695 C CA . THR B 1 207 ? 10.07 17.953 7.875 1 98.88 207 THR B CA 1
ATOM 3696 C C . THR B 1 207 ? 11.383 17.781 8.633 1 98.88 207 THR B C 1
ATOM 3698 O O . THR B 1 207 ? 11.555 18.344 9.719 1 98.88 207 THR B O 1
ATOM 3701 N N . ARG B 1 208 ? 12.289 17.047 8.055 1 98.69 208 ARG B N 1
ATOM 3702 C CA . ARG B 1 208 ? 13.602 16.828 8.648 1 98.69 208 ARG B CA 1
ATOM 3703 C C . ARG B 1 208 ? 14.359 18.156 8.789 1 98.69 208 ARG B C 1
ATOM 3705 O O . ARG B 1 208 ? 14.922 18.438 9.852 1 98.69 208 ARG B O 1
ATOM 3712 N N . ALA B 1 209 ? 14.383 18.922 7.75 1 98.81 209 ALA B N 1
ATOM 3713 C CA . ALA B 1 209 ? 15.086 20.203 7.742 1 98.81 209 ALA B CA 1
ATOM 3714 C C . ALA B 1 209 ? 14.5 21.156 8.773 1 98.81 209 ALA B C 1
ATOM 3716 O O . ALA B 1 209 ? 15.234 21.844 9.477 1 98.81 209 ALA B O 1
ATOM 3717 N N . LEU B 1 210 ? 13.227 21.203 8.812 1 98.81 210 LEU B N 1
ATOM 3718 C CA . LEU B 1 210 ? 12.539 22.094 9.742 1 98.81 210 LEU B CA 1
ATOM 3719 C C . LEU B 1 210 ? 12.852 21.703 11.188 1 98.81 210 LEU B C 1
ATOM 3721 O O . LEU B 1 210 ? 13.07 22.578 12.031 1 98.81 210 LEU B O 1
ATOM 3725 N N . ALA B 1 211 ? 12.82 20.422 11.484 1 98.69 211 ALA B N 1
ATOM 3726 C CA . ALA B 1 211 ? 13.164 19.953 12.828 1 98.69 211 ALA B CA 1
ATOM 3727 C C . ALA B 1 211 ? 14.562 20.422 13.234 1 98.69 211 ALA B C 1
ATOM 3729 O O . ALA B 1 211 ? 14.766 20.875 14.359 1 98.69 211 ALA B O 1
ATOM 3730 N N . LYS B 1 212 ? 15.477 20.328 12.32 1 98.31 212 LYS B N 1
ATOM 3731 C CA . LYS B 1 212 ? 16.844 20.781 12.57 1 98.31 212 LYS B CA 1
ATOM 3732 C C . LYS B 1 212 ? 16.875 22.281 12.82 1 98.31 212 LYS B C 1
ATOM 3734 O O . LYS B 1 212 ? 17.547 22.75 13.742 1 98.31 212 LYS B O 1
ATOM 3739 N N . GLN B 1 213 ? 16.172 22.969 11.969 1 98.5 213 GLN B N 1
ATOM 3740 C CA . GLN B 1 213 ? 16.109 24.406 12.141 1 98.5 213 GLN B CA 1
ATOM 3741 C C . GLN B 1 213 ? 15.547 24.781 13.5 1 98.5 213 GLN B C 1
ATOM 3743 O O . GLN B 1 213 ? 16.078 25.656 14.188 1 98.5 213 GLN B O 1
ATOM 3748 N N . TYR B 1 214 ? 14.445 24.156 13.883 1 98.44 214 TYR B N 1
ATOM 3749 C CA . TYR B 1 214 ? 13.836 24.438 15.18 1 98.44 214 TYR B CA 1
ATOM 3750 C C . TYR B 1 214 ? 14.797 24.141 16.312 1 98.44 214 TYR B C 1
ATOM 3752 O O . TYR B 1 214 ? 14.891 24.906 17.281 1 98.44 214 TYR B O 1
ATOM 3760 N N . GLN B 1 215 ? 15.508 23.078 16.219 1 97.69 215 GLN B N 1
ATOM 3761 C CA . GLN B 1 215 ? 16.516 22.734 17.219 1 97.69 215 GLN B CA 1
ATOM 3762 C C . GLN B 1 215 ? 17.578 23.828 17.328 1 97.69 215 GLN B C 1
ATOM 3764 O O . GLN B 1 215 ? 17.922 24.25 18.422 1 97.69 215 GLN B O 1
ATOM 3769 N N . GLN B 1 216 ? 18.062 24.266 16.219 1 97.75 216 GLN B N 1
ATOM 3770 C CA . GLN B 1 216 ? 19.109 25.281 16.172 1 97.75 216 GLN B CA 1
ATOM 3771 C C . GLN B 1 216 ? 18.625 26.609 16.75 1 97.75 216 GLN B C 1
ATOM 3773 O O . GLN B 1 216 ? 19.391 27.344 17.375 1 97.75 216 GLN B O 1
ATOM 3778 N N . GLU B 1 217 ? 17.344 26.828 16.578 1 97.69 217 GLU B N 1
ATOM 3779 C CA . GLU B 1 217 ? 16.766 28.094 17.031 1 97.69 217 GLU B CA 1
ATOM 3780 C C . GLU B 1 217 ? 16.266 27.984 18.469 1 97.69 217 GLU B C 1
ATOM 3782 O O . GLU B 1 217 ? 15.812 28.969 19.047 1 97.69 217 GLU B O 1
ATOM 3787 N N . GLY B 1 218 ? 16.297 26.844 19.031 1 97.31 218 GLY B N 1
ATOM 3788 C CA . GLY B 1 218 ? 15.789 26.625 20.375 1 97.31 218 GLY B CA 1
ATOM 3789 C C . GLY B 1 218 ? 14.281 26.625 20.453 1 97.31 218 GLY B C 1
ATOM 3790 O O . GLY B 1 218 ? 13.711 26.891 21.516 1 97.31 218 GLY B O 1
ATOM 3791 N N . LYS B 1 219 ? 13.688 26.469 19.328 1 97.25 219 LYS B N 1
ATOM 3792 C CA . LYS B 1 219 ? 12.227 26.391 19.281 1 97.25 219 LYS B CA 1
ATOM 3793 C C . LYS B 1 219 ? 11.734 25.031 19.75 1 97.25 219 LYS B C 1
ATOM 3795 O O . LYS B 1 219 ? 12.227 24 19.297 1 97.25 219 LYS B O 1
ATOM 3800 N N . ASN B 1 220 ? 10.773 25.078 20.719 1 97.38 220 ASN B N 1
ATOM 3801 C CA . ASN B 1 220 ? 10.242 23.844 21.297 1 97.38 220 ASN B CA 1
ATOM 3802 C C . ASN B 1 220 ? 8.945 23.422 20.609 1 97.38 220 ASN B C 1
ATOM 3804 O O . ASN B 1 220 ? 7.887 23.422 21.234 1 97.38 220 ASN B O 1
ATOM 3808 N N . VAL B 1 221 ? 8.984 23.156 19.344 1 98.12 221 VAL B N 1
ATOM 3809 C CA . VAL B 1 221 ? 7.891 22.609 18.547 1 98.12 221 VAL B CA 1
ATOM 3810 C C . VAL B 1 221 ? 8.344 21.297 17.891 1 98.12 221 VAL B C 1
ATOM 3812 O O . VAL B 1 221 ? 9.383 21.266 17.219 1 98.12 221 VAL B O 1
ATOM 3815 N N . HIS B 1 222 ? 7.609 20.203 18.094 1 98.06 222 HIS B N 1
ATOM 3816 C CA . HIS B 1 222 ? 7.945 18.906 17.547 1 98.06 222 HIS B CA 1
ATOM 3817 C C . HIS B 1 222 ? 7.32 18.719 16.156 1 98.06 222 HIS B C 1
ATOM 3819 O O . HIS B 1 222 ? 6.102 18.812 16.016 1 98.06 222 HIS B O 1
ATOM 3825 N N . VAL B 1 223 ? 8.125 18.5 15.219 1 98.81 223 VAL B N 1
ATOM 3826 C CA . VAL B 1 223 ? 7.633 18.328 13.859 1 98.81 223 VAL B CA 1
ATOM 3827 C C . VAL B 1 223 ? 8 16.938 13.344 1 98.81 223 VAL B C 1
ATOM 3829 O O . VAL B 1 223 ? 9.164 16.516 13.438 1 98.81 223 VAL B O 1
ATOM 3832 N N . VAL B 1 224 ? 7.012 16.156 12.844 1 98.88 224 VAL B N 1
ATOM 3833 C CA . VAL B 1 224 ? 7.215 14.82 12.297 1 98.88 224 VAL B CA 1
ATOM 3834 C C . VAL B 1 224 ? 6.375 14.648 11.031 1 98.88 224 VAL B C 1
ATOM 3836 O O . VAL B 1 224 ? 5.484 15.453 10.758 1 98.88 224 VAL B O 1
ATOM 3839 N N . SER B 1 225 ? 6.727 13.672 10.227 1 98.94 225 SER B N 1
ATOM 3840 C CA . SER B 1 225 ? 5.926 13.273 9.078 1 98.94 225 SER B CA 1
ATOM 3841 C C . SER B 1 225 ? 5.52 11.805 9.172 1 98.94 225 SER B C 1
ATOM 3843 O O . SER B 1 225 ? 6.133 11.031 9.914 1 98.94 225 SER B O 1
ATOM 3845 N N . CYS B 1 226 ? 4.426 11.438 8.477 1 98.81 226 CYS B N 1
ATOM 3846 C CA . CYS B 1 226 ? 4.02 10.039 8.539 1 98.81 226 CYS B CA 1
ATOM 3847 C C . CYS B 1 226 ? 3.252 9.641 7.285 1 98.81 226 CYS B C 1
ATOM 3849 O O . CYS B 1 226 ? 2.785 10.5 6.539 1 98.81 226 CYS B O 1
ATOM 3851 N N . CYS B 1 227 ? 3.26 8.406 7.023 1 98.5 227 CYS B N 1
ATOM 3852 C CA . CYS B 1 227 ? 2.402 7.777 6.027 1 98.5 227 CYS B CA 1
ATOM 3853 C C . CYS B 1 227 ? 1.175 7.152 6.684 1 98.5 227 CYS B C 1
ATOM 3855 O O . CYS B 1 227 ? 1.301 6.277 7.543 1 98.5 227 CYS B O 1
ATOM 3857 N N . PRO B 1 228 ? 0.024 7.605 6.273 1 98.06 228 PRO B N 1
ATOM 3858 C CA . PRO B 1 228 ? -1.192 7.043 6.863 1 98.06 228 PRO B CA 1
ATOM 3859 C C . PRO B 1 228 ? -1.511 5.645 6.34 1 98.06 228 PRO B C 1
ATOM 3861 O O . PRO B 1 228 ? -2.406 4.977 6.859 1 98.06 228 PRO B O 1
ATOM 3864 N N . GLY B 1 229 ? -0.749 5.195 5.344 1 96.06 229 GLY B N 1
ATOM 3865 C CA . GLY B 1 229 ? -1.084 3.955 4.664 1 96.06 229 GLY B CA 1
ATOM 3866 C C . GLY B 1 229 ? -2.023 4.152 3.49 1 96.06 229 GLY B C 1
ATOM 3867 O O . GLY B 1 229 ? -2.377 5.285 3.156 1 96.06 229 GLY B O 1
ATOM 3868 N N . TYR B 1 230 ? -2.402 3.037 2.846 1 94.75 230 TYR B N 1
ATOM 3869 C CA . TYR B 1 230 ? -3.268 3.096 1.674 1 94.75 230 TYR B CA 1
ATOM 3870 C C . TYR B 1 230 ? -4.738 3.096 2.08 1 94.75 230 TYR B C 1
ATOM 3872 O O . TYR B 1 230 ? -5.375 2.041 2.129 1 94.75 230 TYR B O 1
ATOM 3880 N N . VAL B 1 231 ? -5.234 4.316 2.283 1 96.06 231 VAL B N 1
ATOM 3881 C CA . VAL B 1 231 ? -6.551 4.512 2.885 1 96.06 231 VAL B CA 1
ATOM 3882 C C . VAL B 1 231 ? -7.613 4.598 1.789 1 96.06 231 VAL B C 1
ATOM 3884 O O . VAL B 1 231 ? -7.391 5.223 0.75 1 96.06 231 VAL B O 1
ATOM 3887 N N . ASN B 1 232 ? -8.727 3.959 2.051 1 93.12 232 ASN B N 1
ATOM 3888 C CA . ASN B 1 232 ? -9.812 3.947 1.079 1 93.12 232 ASN B CA 1
ATOM 3889 C C . ASN B 1 232 ? -10.555 5.281 1.051 1 93.12 232 ASN B C 1
ATOM 3891 O O . ASN B 1 232 ? -11.469 5.508 1.847 1 93.12 232 ASN B O 1
ATOM 3895 N N . THR B 1 233 ? -10.141 6.191 0.235 1 94.38 233 THR B N 1
ATOM 3896 C CA . THR B 1 233 ? -10.695 7.527 0.032 1 94.38 233 THR B CA 1
ATOM 3897 C C . THR B 1 233 ? -10.828 7.836 -1.456 1 94.38 233 THR B C 1
ATOM 3899 O O . THR B 1 233 ? -10.453 7.02 -2.301 1 94.38 233 THR B O 1
ATOM 3902 N N . ASP B 1 234 ? -11.375 8.977 -1.794 1 90.81 234 ASP B N 1
ATOM 3903 C CA . ASP B 1 234 ? -11.445 9.43 -3.18 1 90.81 234 ASP B CA 1
ATOM 3904 C C . ASP B 1 234 ? -10.047 9.531 -3.791 1 90.81 234 ASP B C 1
ATOM 3906 O O . ASP B 1 234 ? -9.867 9.266 -4.98 1 90.81 234 ASP B O 1
ATOM 3910 N N . MET B 1 235 ? -9.031 9.859 -2.969 1 92.06 235 MET B N 1
ATOM 3911 C CA . MET B 1 235 ? -7.664 10.031 -3.443 1 92.06 235 MET B CA 1
ATOM 3912 C C . MET B 1 235 ? -7.109 8.727 -3.996 1 92.06 235 MET B C 1
ATOM 3914 O O . MET B 1 235 ? -6.344 8.734 -4.961 1 92.06 235 MET B O 1
ATOM 3918 N N . THR B 1 236 ? -7.496 7.594 -3.408 1 92.12 236 THR B N 1
ATOM 3919 C CA . THR B 1 236 ? -7.016 6.293 -3.846 1 92.12 236 THR B CA 1
ATOM 3920 C C . THR B 1 236 ? -8.008 5.641 -4.809 1 92.12 236 THR B C 1
ATOM 3922 O O . THR B 1 236 ? -7.859 4.469 -5.164 1 92.12 236 THR B O 1
ATOM 3925 N N . LYS B 1 237 ? -9.055 6.344 -5.145 1 86.56 237 LYS B N 1
ATOM 3926 C CA . LYS B 1 237 ? -10.094 5.871 -6.055 1 86.56 237 LYS B CA 1
ATOM 3927 C C . LYS B 1 237 ? -10.719 4.57 -5.555 1 86.56 237 LYS B C 1
ATOM 3929 O O . LYS B 1 237 ? -10.984 3.656 -6.34 1 86.56 237 LYS B O 1
ATOM 3934 N N . GLY B 1 238 ? -10.75 4.527 -4.223 1 84.88 238 GLY B N 1
ATOM 3935 C CA . GLY B 1 238 ? -11.398 3.379 -3.607 1 84.88 238 GLY B CA 1
ATOM 3936 C C . GLY B 1 238 ? -10.516 2.146 -3.568 1 84.88 238 GLY B C 1
ATOM 3937 O O . GLY B 1 238 ? -10.961 1.062 -3.191 1 84.88 238 GLY B O 1
ATOM 3938 N N . LYS B 1 239 ? -9.258 2.229 -3.871 1 87 239 LYS B N 1
ATOM 3939 C CA . LYS B 1 239 ? -8.352 1.087 -3.961 1 87 239 LYS B CA 1
ATOM 3940 C C . LYS B 1 239 ? -7.652 0.838 -2.629 1 87 239 LYS B C 1
ATOM 3942 O O . LYS B 1 239 ? -6.945 -0.159 -2.471 1 87 239 LYS B O 1
ATOM 3947 N N . GLY B 1 240 ? -7.895 1.75 -1.684 1 92.5 240 GLY B N 1
ATOM 3948 C CA . GLY B 1 240 ? -7.238 1.575 -0.399 1 92.5 240 GLY B CA 1
ATOM 3949 C C . GLY B 1 240 ? -7.789 0.412 0.402 1 92.5 240 GLY B C 1
ATOM 3950 O O . GLY B 1 240 ? -8.984 0.112 0.327 1 92.5 240 GLY B O 1
ATOM 3951 N N . TYR B 1 241 ? -6.883 -0.188 1.237 1 92.94 241 TYR B N 1
ATOM 3952 C CA . TYR B 1 241 ? -7.344 -1.318 2.037 1 92.94 241 TYR B CA 1
ATOM 3953 C C . TYR B 1 241 ? -7.52 -0.918 3.496 1 92.94 241 TYR B C 1
ATOM 3955 O O . TYR B 1 241 ? -8.086 -1.673 4.289 1 92.94 241 TYR B O 1
ATOM 3963 N N . LYS B 1 242 ? -7.082 0.254 3.873 1 94.31 242 LYS B N 1
ATOM 3964 C CA . LYS B 1 242 ? -7.301 0.754 5.227 1 94.31 242 LYS B CA 1
ATOM 3965 C C . LYS B 1 242 ? -8.578 1.588 5.309 1 94.31 242 LYS B C 1
ATOM 3967 O O . LYS B 1 242 ? -8.883 2.355 4.395 1 94.31 242 LYS B O 1
ATOM 3972 N N . THR B 1 243 ? -9.25 1.451 6.426 1 93.44 243 THR B N 1
ATOM 3973 C CA . THR B 1 243 ? -10.359 2.352 6.723 1 93.44 243 THR B CA 1
ATOM 3974 C C . THR B 1 243 ? -9.844 3.732 7.117 1 93.44 243 THR B C 1
ATOM 3976 O O . THR B 1 243 ? -8.648 3.916 7.336 1 93.44 243 THR B O 1
ATOM 3979 N N . LEU B 1 244 ? -10.75 4.691 7.223 1 95.75 244 LEU B N 1
ATOM 3980 C CA . LEU B 1 244 ? -10.383 6.035 7.664 1 95.75 244 LEU B CA 1
ATOM 3981 C C . LEU B 1 244 ? -9.766 6 9.062 1 95.75 244 LEU B C 1
ATOM 3983 O O . LEU B 1 244 ? -8.758 6.664 9.312 1 95.75 244 LEU B O 1
ATOM 3987 N N . ASP B 1 245 ? -10.375 5.168 9.922 1 94.94 245 ASP B N 1
ATOM 3988 C CA . ASP B 1 245 ? -9.883 5.078 11.289 1 94.94 245 ASP B CA 1
ATOM 3989 C C . ASP B 1 245 ? -8.484 4.465 11.336 1 94.94 245 ASP B C 1
ATOM 3991 O O . ASP B 1 245 ? -7.621 4.934 12.078 1 94.94 245 ASP B O 1
ATOM 3995 N N . GLN B 1 246 ? -8.297 3.414 10.531 1 95.06 246 GLN B N 1
ATOM 3996 C CA . GLN B 1 246 ? -6.988 2.783 10.469 1 95.06 246 GLN B CA 1
ATOM 3997 C C . GLN B 1 246 ? -5.938 3.752 9.93 1 95.06 246 GLN B C 1
ATOM 3999 O O . GLN B 1 246 ? -4.824 3.822 10.453 1 95.06 246 GLN B O 1
ATOM 4004 N N . GLY B 1 247 ? -6.281 4.492 8.93 1 97.62 247 GLY B N 1
ATOM 4005 C CA . GLY B 1 247 ? -5.367 5.461 8.352 1 97.62 247 GLY B CA 1
ATOM 4006 C C . GLY B 1 247 ? -5.031 6.605 9.289 1 97.62 247 GLY B C 1
ATOM 4007 O O . GLY B 1 247 ? -3.916 7.129 9.266 1 97.62 247 GLY B O 1
ATOM 4008 N N . ALA B 1 248 ? -5.969 6.973 10.133 1 98.62 248 ALA B N 1
ATOM 4009 C CA . ALA B 1 248 ? -5.824 8.117 11.023 1 98.62 248 ALA B CA 1
ATOM 4010 C C . ALA B 1 248 ? -4.988 7.75 12.25 1 98.62 248 ALA B C 1
ATOM 4012 O O . ALA B 1 248 ? -4.555 8.633 13 1 98.62 248 ALA B O 1
ATOM 4013 N N . GLU B 1 249 ? -4.715 6.496 12.422 1 98.44 249 GLU B N 1
ATOM 4014 C CA . GLU B 1 249 ? -4.121 6.039 13.672 1 98.44 249 GLU B CA 1
ATOM 4015 C C . GLU B 1 249 ? -2.74 6.656 13.891 1 98.44 249 GLU B C 1
ATOM 4017 O O . GLU B 1 249 ? -2.514 7.352 14.883 1 98.44 249 GLU B O 1
ATOM 4022 N N . THR B 1 250 ? -1.859 6.516 12.93 1 98.69 250 THR B N 1
ATOM 4023 C CA . THR B 1 250 ? -0.484 6.969 13.109 1 98.69 250 THR B CA 1
ATOM 4024 C C . THR B 1 250 ? -0.427 8.484 13.25 1 98.69 250 THR B C 1
ATOM 4026 O O . THR B 1 250 ? 0.147 9 14.211 1 98.69 250 THR B O 1
ATOM 4029 N N . PRO B 1 251 ? -1.1 9.258 12.398 1 98.88 251 PRO B N 1
ATOM 4030 C CA . PRO B 1 251 ? -1.004 10.711 12.555 1 98.88 251 PRO B CA 1
ATOM 4031 C C . PRO B 1 251 ? -1.607 11.203 13.867 1 98.88 251 PRO B C 1
ATOM 4033 O O . PRO B 1 251 ? -1.081 12.133 14.477 1 98.88 251 PRO B O 1
ATOM 4036 N N . VAL B 1 252 ? -2.645 10.555 14.375 1 98.88 252 VAL B N 1
ATOM 4037 C CA . VAL B 1 252 ? -3.303 11.008 15.594 1 98.88 252 VAL B CA 1
ATOM 4038 C C . VAL B 1 252 ? -2.457 10.641 16.812 1 98.88 252 VAL B C 1
ATOM 4040 O O . VAL B 1 252 ? -2.303 11.445 17.734 1 98.88 252 VAL B O 1
ATOM 4043 N N . LEU B 1 253 ? -1.904 9.406 16.781 1 98.81 253 LEU B N 1
ATOM 4044 C CA . LEU B 1 253 ? -1.044 9.023 17.906 1 98.81 253 LEU B CA 1
ATOM 4045 C C . LEU B 1 253 ? 0.169 9.945 18 1 98.81 253 LEU B C 1
ATOM 4047 O O . LEU B 1 253 ? 0.592 10.312 19.094 1 98.81 253 LEU B O 1
ATOM 4051 N N . LEU B 1 254 ? 0.69 10.336 16.844 1 98.81 254 LEU B N 1
ATOM 4052 C CA . LEU B 1 254 ? 1.806 11.273 16.812 1 98.81 254 LEU B CA 1
ATOM 4053 C C . LEU B 1 254 ? 1.372 12.648 17.328 1 98.81 254 LEU B C 1
ATOM 4055 O O . LEU B 1 254 ? 2.064 13.266 18.141 1 98.81 254 LEU B O 1
ATOM 4059 N N . ALA B 1 255 ? 0.23 13.125 16.891 1 98.81 255 ALA B N 1
ATOM 4060 C CA . ALA B 1 255 ? -0.282 14.445 17.25 1 98.81 255 ALA B CA 1
ATOM 4061 C C . ALA B 1 255 ? -0.557 14.539 18.75 1 98.81 255 ALA B C 1
ATOM 4063 O O . ALA B 1 255 ? -0.349 15.594 19.359 1 98.81 255 ALA B O 1
ATOM 4064 N N . LEU B 1 256 ? -0.962 13.43 19.375 1 98.62 256 LEU B N 1
ATOM 4065 C CA . LEU B 1 256 ? -1.387 13.43 20.766 1 98.62 256 LEU B CA 1
ATOM 4066 C C . LEU B 1 256 ? -0.259 12.953 21.688 1 98.62 256 LEU B C 1
ATOM 4068 O O . LEU B 1 256 ? -0.487 12.656 22.859 1 98.62 256 LEU B O 1
ATOM 4072 N N . ASN B 1 257 ? 0.896 12.836 21.141 1 97.38 257 ASN B N 1
ATOM 4073 C CA . ASN B 1 257 ? 2.088 12.461 21.891 1 97.38 257 ASN B CA 1
ATOM 4074 C C . ASN B 1 257 ? 1.934 11.078 22.531 1 97.38 257 ASN B C 1
ATOM 4076 O O . ASN B 1 257 ? 2.359 10.867 23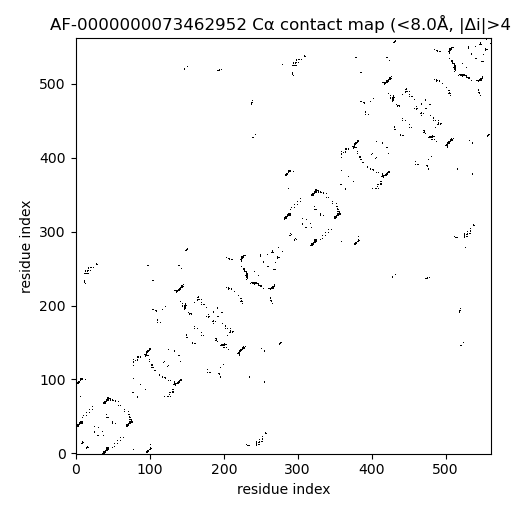.672 1 97.38 257 ASN B O 1
ATOM 4080 N N . LYS B 1 258 ? 1.294 10.195 21.781 1 97.38 258 LYS B N 1
ATOM 4081 C CA . LYS B 1 258 ? 1.104 8.828 22.266 1 97.38 258 LYS B CA 1
ATOM 4082 C C . LYS B 1 258 ? 2.197 7.906 21.734 1 97.38 258 LYS B C 1
ATOM 4084 O O . LYS B 1 258 ? 2.217 6.715 22.062 1 97.38 258 LYS B O 1
ATOM 4089 N N . LEU B 1 259 ? 3.025 8.383 20.875 1 96.69 259 LEU B N 1
ATOM 4090 C CA . LEU B 1 259 ? 4.223 7.703 20.391 1 96.69 259 LEU B CA 1
ATOM 4091 C C . LEU B 1 259 ? 5.477 8.484 20.766 1 96.69 259 LEU B C 1
ATOM 4093 O O . LEU B 1 259 ? 5.461 9.711 20.812 1 96.69 259 LEU B O 1
ATOM 4097 N N . ASP B 1 260 ? 6.516 7.836 21.062 1 96.25 260 ASP B N 1
ATOM 4098 C CA . ASP B 1 260 ? 7.773 8.477 21.422 1 96.25 260 ASP B CA 1
ATOM 4099 C C . ASP B 1 260 ? 8.555 8.906 20.188 1 96.25 260 ASP B C 1
ATOM 4101 O O . ASP B 1 260 ? 9.648 8.406 19.938 1 96.25 260 ASP B O 1
ATOM 4105 N N . ALA B 1 261 ? 8.023 9.883 19.516 1 97.81 261 ALA B N 1
ATOM 4106 C CA . ALA B 1 261 ? 8.617 10.336 18.266 1 97.81 261 ALA B CA 1
ATOM 4107 C C . ALA B 1 261 ? 9.656 11.422 18.516 1 97.81 261 ALA B C 1
ATOM 4109 O O . ALA B 1 261 ? 9.469 12.289 19.359 1 97.81 261 ALA B O 1
ATOM 4110 N N . LYS B 1 262 ? 10.711 11.367 17.781 1 97.88 262 LYS B N 1
ATOM 4111 C CA . LYS B 1 262 ? 11.719 12.422 17.781 1 97.88 262 LYS B CA 1
ATOM 4112 C C . LYS B 1 262 ? 11.508 13.383 16.625 1 97.88 262 LYS B C 1
ATOM 4114 O O . LYS B 1 262 ? 11.023 12.992 15.562 1 97.88 262 LYS B O 1
ATOM 4119 N N . PRO B 1 263 ? 11.898 14.672 16.844 1 98.06 263 PRO B N 1
ATOM 4120 C CA . PRO B 1 263 ? 11.695 15.656 15.773 1 98.06 263 PRO B CA 1
ATOM 4121 C C . PRO B 1 263 ? 12.344 15.227 14.453 1 98.06 263 PRO B C 1
ATOM 4123 O O . PRO B 1 263 ? 13.477 14.742 14.445 1 98.06 263 PRO B O 1
ATOM 4126 N N . GLY B 1 264 ? 11.625 15.336 13.414 1 98.5 264 GLY B N 1
ATOM 4127 C CA . GLY B 1 264 ? 12.172 15.094 12.086 1 98.5 264 GLY B CA 1
ATOM 4128 C C . GLY B 1 264 ? 11.93 13.672 11.594 1 98.5 264 GLY B C 1
ATOM 4129 O O . GLY B 1 264 ? 12.102 13.391 10.414 1 98.5 264 GLY B O 1
ATOM 4130 N N . GLU B 1 265 ? 11.438 12.797 12.492 1 98.56 265 GLU B N 1
ATOM 4131 C CA . GLU B 1 265 ? 11.297 11.391 12.125 1 98.56 265 GLU B CA 1
ATOM 4132 C C . GLU B 1 265 ? 10.148 11.188 11.148 1 98.56 265 GLU B C 1
ATOM 4134 O O . GLU B 1 265 ? 9.164 11.938 11.164 1 98.56 265 GLU B O 1
ATOM 4139 N N . PHE B 1 266 ? 10.297 10.242 10.273 1 98.69 266 PHE B N 1
ATOM 4140 C CA . PHE B 1 266 ? 9.266 9.742 9.367 1 98.69 266 PHE B CA 1
ATOM 4141 C C . PHE B 1 266 ? 8.664 8.453 9.898 1 98.69 266 PHE B C 1
ATOM 4143 O O . PHE B 1 266 ? 9.391 7.496 10.188 1 98.69 266 PHE B O 1
ATOM 4150 N N . TRP B 1 267 ? 7.312 8.414 10.031 1 98.75 267 TRP B N 1
ATOM 4151 C CA . TRP B 1 267 ? 6.645 7.305 10.703 1 98.75 267 TRP B CA 1
ATOM 4152 C C . TRP B 1 267 ? 5.664 6.613 9.766 1 98.75 267 TRP B C 1
ATOM 4154 O O . TRP B 1 267 ? 5.137 7.234 8.836 1 98.75 267 TRP B O 1
ATOM 4164 N N . SER B 1 268 ? 5.453 5.352 9.891 1 97.5 268 SER B N 1
ATOM 4165 C CA . SER B 1 268 ? 4.426 4.527 9.266 1 97.5 268 SER B CA 1
ATOM 4166 C C . SER B 1 268 ? 4.043 3.35 10.156 1 97.5 268 SER B C 1
ATOM 4168 O O . SER B 1 268 ? 4.906 2.73 10.781 1 97.5 268 SER B O 1
ATOM 4170 N N . ASP B 1 269 ? 2.742 3.084 10.258 1 95.81 269 ASP B N 1
ATOM 4171 C CA . ASP B 1 269 ? 2.236 1.96 11.039 1 95.81 269 ASP B CA 1
ATOM 4172 C C . ASP B 1 269 ? 2.764 2.006 12.469 1 95.81 269 ASP B C 1
ATOM 4174 O O . ASP B 1 269 ? 3.262 1.004 12.984 1 95.81 269 ASP B O 1
ATOM 4178 N N . LYS B 1 270 ? 2.771 3.223 13.07 1 97.25 270 LYS B N 1
ATOM 4179 C CA . LYS B 1 270 ? 3.061 3.502 14.469 1 97.25 270 LYS B CA 1
ATOM 4180 C C . LYS B 1 270 ? 4.527 3.223 14.797 1 97.25 270 LYS B C 1
ATOM 4182 O O . LYS B 1 270 ? 4.883 3.033 15.961 1 97.25 270 LYS B O 1
ATOM 4187 N N . LYS B 1 271 ? 5.371 3.178 13.766 1 97.56 271 LYS B N 1
ATOM 4188 C CA . LYS B 1 271 ? 6.809 3.018 13.969 1 97.56 271 LYS B CA 1
ATOM 4189 C C . LYS B 1 271 ? 7.602 3.953 13.062 1 97.56 271 LYS B C 1
ATOM 4191 O O . LYS B 1 271 ? 7.094 4.406 12.039 1 97.56 271 LYS B O 1
ATOM 4196 N N . VAL B 1 272 ? 8.836 4.234 13.523 1 97.75 272 VAL B N 1
ATOM 4197 C CA . VAL B 1 272 ? 9.734 5.004 12.664 1 97.75 272 VAL B CA 1
ATOM 4198 C C . VAL B 1 272 ? 10.023 4.219 11.391 1 97.75 272 VAL B C 1
ATOM 4200 O O . VAL B 1 272 ? 10.234 3.006 11.438 1 97.75 272 VAL B O 1
ATOM 4203 N N . TYR B 1 273 ? 9.977 4.867 10.25 1 96.25 273 TYR B N 1
ATOM 4204 C CA . TYR B 1 273 ? 10.258 4.223 8.969 1 96.25 273 TYR B CA 1
ATOM 4205 C C . TYR B 1 273 ? 11.547 4.762 8.367 1 96.25 273 TYR B C 1
ATOM 4207 O O . TYR B 1 273 ? 11.797 5.969 8.391 1 96.25 273 TYR B O 1
ATOM 4215 N N . ASP B 1 274 ? 12.344 3.898 7.828 1 93.81 274 ASP B N 1
ATOM 4216 C CA . ASP B 1 274 ? 13.586 4.289 7.172 1 93.81 274 ASP B CA 1
ATOM 4217 C C . ASP B 1 274 ? 13.312 4.973 5.836 1 93.81 274 ASP B C 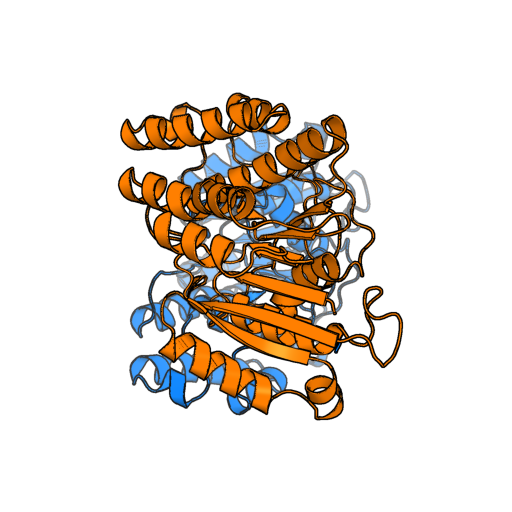1
ATOM 4219 O O . ASP B 1 274 ? 12.93 4.32 4.863 1 93.81 274 ASP B O 1
ATOM 4223 N N . TRP B 1 275 ? 13.57 6.211 5.812 1 94.31 275 TRP B N 1
ATOM 4224 C CA . TRP B 1 275 ? 13.297 7.012 4.621 1 94.31 275 TRP B CA 1
ATOM 4225 C C . TRP B 1 275 ? 14.094 6.496 3.426 1 94.31 275 TRP B C 1
ATOM 4227 O O . TRP B 1 275 ? 13.617 6.543 2.291 1 94.31 275 TRP B O 1
ATOM 4237 N N . GLU B 1 276 ? 15.25 6.059 3.66 1 89.12 276 GLU B N 1
ATOM 4238 C CA . GLU B 1 276 ? 16.062 5.547 2.564 1 89.12 276 GLU B CA 1
ATOM 4239 C C . GLU B 1 276 ? 15.562 4.18 2.102 1 89.12 276 GLU B C 1
ATOM 4241 O O . GLU B 1 276 ? 15.875 3.746 0.989 1 89.12 276 GLU B O 1
ATOM 4246 N N . ASN B 1 277 ? 14.594 3.66 2.969 1 75.31 277 ASN B N 1
ATOM 4247 C CA . ASN B 1 277 ? 14.008 2.359 2.666 1 75.31 277 ASN B CA 1
ATOM 4248 C C . ASN B 1 277 ? 15.086 1.322 2.346 1 75.31 277 ASN B C 1
ATOM 4250 O O . ASN B 1 277 ? 15 0.626 1.333 1 75.31 277 ASN B O 1
ATOM 4254 N N . ARG B 1 278 ? 16.297 1.432 3.164 1 61.47 278 ARG B N 1
ATOM 4255 C CA . ARG B 1 278 ? 17.375 0.467 3.021 1 61.47 278 ARG B CA 1
ATOM 4256 C C . ARG B 1 278 ? 16.953 -0.909 3.525 1 61.47 278 ARG B C 1
ATOM 4258 O O . ARG B 1 278 ? 17.797 -1.808 3.662 1 61.47 278 ARG B O 1
ATOM 4265 N N . SER B 1 279 ? 15.797 -1.089 3.916 1 51.69 279 SER B N 1
ATOM 4266 C CA . SER B 1 279 ? 15.555 -2.377 4.559 1 51.69 279 SER B CA 1
ATOM 4267 C C . SER B 1 279 ? 16.609 -3.4 4.168 1 51.69 279 SER B C 1
ATOM 4269 O O . SER B 1 279 ? 17.219 -3.303 3.096 1 51.69 279 SER B O 1
ATOM 4271 N N . ASP B 1 280 ? 16.766 -4.426 5.234 1 39.69 280 ASP B N 1
ATOM 4272 C CA . ASP B 1 280 ? 17.781 -5.375 5.656 1 39.69 280 ASP B CA 1
ATOM 4273 C C . ASP B 1 280 ? 18.078 -6.398 4.559 1 39.69 280 ASP B C 1
ATOM 4275 O O . ASP B 1 280 ? 17.156 -7.043 4.047 1 39.69 280 ASP B O 1
ATOM 4279 N N . SER B 1 281 ? 18.953 -6.188 3.592 1 31.62 281 SER B N 1
ATOM 4280 C CA . SER B 1 281 ? 19.734 -7.367 3.236 1 31.62 281 SER B CA 1
ATOM 4281 C C . SER B 1 281 ? 19.859 -8.328 4.418 1 31.62 281 SER B C 1
ATOM 4283 O O . SER B 1 281 ? 19.922 -7.895 5.57 1 31.62 281 SER B O 1
#

Solvent-accessible surface area (backbone atoms only — not comparable to full-atom values): 27872 Å² total; per-residue (Å²): 120,45,33,33,39,30,34,41,19,42,46,54,56,24,31,22,32,54,48,48,42,49,68,45,42,77,79,24,74,79,32,84,47,91,8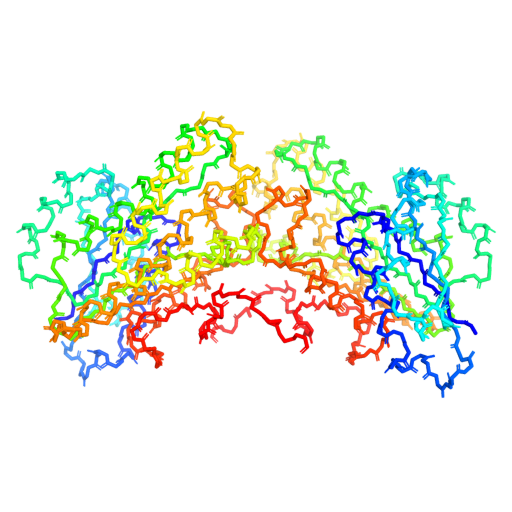1,46,32,37,40,36,36,31,16,11,70,47,57,70,54,16,48,51,33,49,52,54,45,58,72,70,51,54,68,77,42,56,75,33,36,49,78,42,69,39,64,32,35,68,84,34,69,66,38,40,44,52,43,19,62,74,39,67,85,36,26,37,24,40,34,46,54,51,63,68,73,73,84,72,74,44,40,68,47,30,44,54,30,32,44,38,41,31,52,21,48,51,52,45,61,74,39,40,50,64,30,83,73,14,32,36,36,37,62,40,39,65,43,20,33,40,59,76,38,29,69,67,49,32,48,50,56,72,63,43,59,42,56,67,49,38,49,51,51,55,51,46,51,40,50,29,41,59,71,67,45,27,66,86,61,20,46,66,84,36,37,50,31,53,20,22,29,41,37,47,44,36,31,33,10,47,27,50,50,28,56,76,69,67,47,52,53,42,26,29,26,28,21,45,66,57,34,47,23,78,85,46,63,60,57,24,62,31,49,39,61,61,21,19,43,39,58,38,36,54,58,41,59,70,46,96,73,56,65,26,41,39,30,41,86,78,35,82,46,64,53,60,57,71,67,84,123,118,46,35,32,38,30,34,40,19,43,46,53,58,24,32,22,32,54,48,47,40,50,70,46,42,76,79,25,73,81,32,83,46,90,80,46,33,38,40,36,35,31,16,12,69,48,56,70,53,17,48,51,32,50,52,54,46,57,72,71,51,55,68,76,41,56,75,34,37,46,79,43,70,37,64,32,35,68,84,33,68,66,37,39,43,52,44,20,64,73,40,68,86,35,27,38,24,39,34,45,56,51,64,66,71,72,83,71,73,43,39,68,48,30,44,53,31,31,44,39,40,29,51,21,49,52,50,44,61,75,40,40,49,65,30,82,75,13,32,37,39,38,63,41,40,65,45,20,33,41,59,76,39,29,69,68,49,32,49,52,56,72,64,43,58,41,56,67,50,37,50,50,51,55,51,47,50,38,50,29,41,59,72,69,45,27,66,86,61,21,45,65,83,38,38,52,29,53,21,23,28,42,38,46,44,36,30,33,11,48,26,49,49,27,57,77,68,67,46,53,53,42,27,30,27,29,22,46,66,57,33,47,23,78,83,47,65,60,55,26,60,32,48,38,62,62,22,19,43,39,59,36,35,54,60,42,57,70,48,96,75,56,65,26,41,41,30,40,88,78,34,82,45,64,54,59,58,68,72,83,124

pLDDT: mean 96.55, std 6.7, range [31.62, 99.0]

Nearest PDB structures (foldseek):
  5o98-assembly2_B  TM=8.584E-01  e=1.848E-23  Catharanthus roseus
  5o98-assembly1_A  TM=8.552E-01  e=3.851E-23  Catharanthus roseus
  2hrb-assembly1_A  TM=8.602E-01  e=4.626E-23  Homo sapiens
  5ldg-assembly1_A  TM=8.443E-01  e=5.909E-23  Mentha x piperita
  3o26-assembly1_A  TM=8.316E-01  e=5.142E-21  Papaver somniferum

Foldseek 3Di:
DAEEEQAPLLFFLNLLLVLVLLVCQCVFPQNPDLQAAYEYEYEDQDQVSNVVSQVVSVVVDDPSSVVRYHYHYAYADLLDLVRLQVVLVVVVVAGQEYEYDDAAFDDDFALVNLVVRLSGQAVSLVSNPVRGHHDAQGEYEREFALLQFLPQFDPVLSVLLVPQQALVSLVVSSVVCSVCRHVVNQVVRRHHRGSRNNSRVSVLSNQQNVLNVCVVVVGRYAYEYEYLAQEQGVRNVRPRPHYSNSSSVQRSCRRSVVAPDHGSFYYYPSGTDRSNNPPDD/DAEEEQAPLLFFLNLLLLLVLLVCQCVFPVNPDLQAAYEYEYEDQDQVSNVVSQVVSVVVDDPSSVVRYHYHYAYADLLDLVRLQVVLVVVVVAGQEYEYDDAAFDPDFALVNLVVRLSGQAVSLVSNPVRGHHDFQGEYEREFALLQFLPQFDPVLSVLLVPQQALVSLVVSSVVCSVCRHVVNQVVNRHHRGSRNNSRVSVLSNQQNVLNVCVVVVGRYAYEYEYLAQEQGVRNVRPRPHYSNSSSVQRSCRRSVVAPDHGSFYYYPRGTDDSNNPPDD

Organism: Mycosarcoma maydis (NCBI:txid5270)